Protein AF-0000000080381437 (afdb_homodimer)

Radius of gyration: 30.85 Å; Cα contacts (8 Å, |Δi|>4): 1634; chains: 2; bounding box: 47×117×84 Å

InterPro domains:
  IPR000808 Iron-sulfur cluster carrier protein-like, conserved site [PS01215] (206-222)
  IPR002744 MIP18 family-like [PF01883] (6-77)
  IPR019591 Mrp/NBP35 ATP-binding protein [MF_02040] (93-343)
  IPR019591 Mrp/NBP35 ATP-binding protein [cd02037] (100-314)
  IPR027417 P-loop containing nucleoside triphosphate hydrolase [G3DSA:3.40.50.300] (95-353)
  IPR027417 P-loop containing nucleoside triphosphate hydrolase [SSF52540] (100-348)
  IPR033756 Flagellum site-determining protein YlxH/ Fe-S cluster assembling factor NBP35 [PF10609] (97-342)
  IPR034904 Fe-S cluster assembly domain superfamily [G3DSA:3.30.300.130] (3-94)
  IPR034904 Fe-S cluster assembly domain superfamily [SSF117916] (5-85)
  IPR044304 Iron-sulfur protein NUBPL-like [PTHR42961] (5-347)

Secondary structure (DSSP, 8-state):
-----HHHHHHHHTT--BTTTTB-TTTTT-EEEEEEETTEEEEEEEESS--HHHHHHHHHHHHHHHHTSTT-SEEEEEEEE-PPPPGGGGG-GGGTTEEEEEEEEESSTTSSHHHHHHHHHHHHHHTT--EEEEE--TTS--HHHHTTPPTT---EEETTTEEEPEEETTEEEEEGGGTS-TTS-----HHHHHHHHHHHHHSB---SEEEEEEEPPSSSSHHHHHHHHHS-EEEEEEEE-SSHHHHHHHHHHHHHHHHTT--EEEEEE-S--EE-TTT--EE-TT-SSHHHHHHHHTT--EEEE----HHHHHHHHTT--HHHH-TTSHHHHHHHHHHHHHHHHHHHHHHHS-----------/-----HHHHHHHHTT--BTTTTB-TTTTT-EEEEEEETTEEEEEEEESS--HHHHHHHHHHHHHHHHTSTT-SEEEEEEEE-PPPPGGGGG-GGGTTEEEEEEEEESSTTSSHHHHHHHHHHHHHHTT--EEEEE--TTS--HHHHTTPPTT---EEETTTEEEPEEETTEEEEEGGGTS-TTS-----HHHHHHHHHHHHHSB---SEEEEEEEPPSSSSHHHHHHHHHS-EEEEEEEE-SSHHHHHHHHHHHHHHHHTT--EEEEEE-S--EE-TTT--EE-TT-SSHHHHHHHHTT--EEEE----HHHHHHHHTT--HHHH-TTSHHHHHHHHHHHHHHHHHHHHHHHS-----------

Organism: NCBI:txid216142

pLDDT: mean 89.17, std 13.76, range [25.09, 98.88]

Foldseek 3Di:
DPFDDPVLLVVLQQVDADPQLRGGQVVLVFWDDWDDDFQEIETEGEDQFQAQVNQVVVQVVSQVSSCPDPRHPGYGYHYYYHHAADPVQVPAQQRVLERAEEEQAFLDPPLCSLLLLQLLQLLRVVSPFAEEEEELAQQDGQQCLLQPHDQQAAFDDDPNFAGEFDDGNRYGYYYNSNVDDPPDPPPDDDVNSLVVSVSNRRRYPRDNGSYYYYRHHHRLDDNNLSCLQVPPHLAYEYEFELAPVRLVSSLVVCVSNVVNPHHHLAYEYEQQWDADPPPRDIDRPRHHCNRVVSCVVSVHDHQAYYHDDPQQVCSSSNNHGCCRPPVPDPRVVRSNSSNSNSSSSSSSVSVVDDPPPPPPPPPD/DPFDDPVLLVVLQQVDADPQLRGGQVVLVFWDDWDDDFQEIETEGEAQFQAQVNQVVVQVVSQVSSCPDPRHPGYGYHYYYHHAADPVQVPAQQRNLERAEEEQAFLDPPLCSLLLLQLLQLLRVVSPFAEEEEELAQQDGQQCLLQPHDQQAAFDDDPNFAGEFDDGSRYGYYYNSRVDDPPDPPPDDDVNSLVVSVSNRRRYPRHNGSYYYYRHHHRLDDNNLSCLQVPPHLAYEYEFELAPVRLVSSLVVCVSNVVNPHHHLAYEYEQQWDADPPPRDIDRPRHHCNRVVSCVVSVHDHQAYYHDDPQQVCSSSNNHGCCRPPVPDPRVVRSNSSNSNSSSSSSSVSVVDDPPPPPPPPPD

Structure (mmCIF, N/CA/C/O backbone):
data_AF-0000000080381437-model_v1
#
loop_
_entity.id
_entity.type
_entity.pdbx_description
1 polymer 'Iron-sulfur cluster carrier protein'
#
loop_
_atom_site.group_PDB
_atom_site.id
_atom_site.type_symbol
_atom_site.label_atom_id
_atom_site.label_alt_id
_atom_site.label_comp_id
_atom_site.label_asym_id
_atom_site.label_entity_id
_atom_site.label_seq_id
_atom_site.pdbx_PDB_ins_code
_atom_site.Cartn_x
_atom_site.Cartn_y
_atom_site.Cartn_z
_atom_site.occupancy
_atom_site.B_iso_or_equiv
_atom_site.auth_seq_id
_atom_site.auth_comp_id
_atom_site.auth_asym_id
_atom_site.auth_atom_id
_atom_site.pdbx_PDB_model_num
ATOM 1 N N . MET A 1 1 ? -13.844 66.375 10.531 1 44.31 1 MET A N 1
ATOM 2 C CA . MET A 1 1 ? -12.906 65.312 10.289 1 44.31 1 MET A CA 1
ATOM 3 C C . MET A 1 1 ? -13.453 63.969 10.844 1 44.31 1 MET A C 1
ATOM 5 O O . MET A 1 1 ? -13.781 63.875 12.023 1 44.31 1 MET A O 1
ATOM 9 N N . SER A 1 2 ? -14.117 63.219 10.055 1 56.56 2 SER A N 1
ATOM 10 C CA . SER A 1 2 ? -14.875 62.062 10.547 1 56.56 2 SER A CA 1
ATOM 11 C C . SER A 1 2 ? -14.016 61.188 11.453 1 56.56 2 SER A C 1
ATOM 13 O O . SER A 1 2 ? -12.883 60.844 11.117 1 56.56 2 SER A O 1
ATOM 15 N N . THR A 1 3 ? -14.188 61.25 12.789 1 75.69 3 THR A N 1
ATOM 16 C CA . THR A 1 3 ? -13.422 60.562 13.836 1 75.69 3 THR A CA 1
ATOM 17 C C . THR A 1 3 ? -13.453 59.062 13.633 1 75.69 3 THR A C 1
ATOM 19 O O . THR A 1 3 ? -14.531 58.469 13.453 1 75.69 3 THR A O 1
ATOM 22 N N . VAL A 1 4 ? -12.273 58.531 13.203 1 88.44 4 VAL A N 1
ATOM 23 C CA . VAL A 1 4 ? -12.141 57.062 13.094 1 88.44 4 VAL A CA 1
ATOM 24 C C . VAL A 1 4 ? -12.492 56.406 14.422 1 88.44 4 VAL A C 1
ATOM 26 O O . VAL A 1 4 ? -12.094 56.906 15.484 1 88.44 4 VAL A O 1
ATOM 29 N N . ASN A 1 5 ? -13.438 55.469 14.438 1 92.88 5 ASN A N 1
ATOM 30 C CA . ASN A 1 5 ? -13.758 54.719 15.648 1 92.88 5 ASN A CA 1
ATOM 31 C C . ASN A 1 5 ? -13.609 53.219 15.422 1 92.88 5 ASN A C 1
ATOM 33 O O . ASN A 1 5 ? -13.305 52.781 14.32 1 92.88 5 ASN A O 1
ATOM 37 N N . ARG A 1 6 ? -13.734 52.5 16.484 1 95.19 6 ARG A N 1
ATOM 38 C CA . ARG A 1 6 ? -13.539 51.031 16.469 1 95.19 6 ARG A CA 1
ATOM 39 C C . ARG A 1 6 ? -14.5 50.375 15.484 1 95.19 6 ARG A C 1
ATOM 41 O O . ARG A 1 6 ? -14.125 49.438 14.766 1 95.19 6 ARG A O 1
ATOM 48 N N . ALA A 1 7 ? -15.719 50.812 15.406 1 95.81 7 ALA A N 1
ATOM 49 C CA . ALA A 1 7 ? -16.75 50.219 14.539 1 95.81 7 ALA A CA 1
ATOM 50 C C . ALA A 1 7 ? -16.344 50.344 13.07 1 95.81 7 ALA A C 1
ATOM 52 O O . ALA A 1 7 ? -16.594 49.406 12.281 1 95.81 7 ALA A O 1
ATOM 53 N N . ALA A 1 8 ? -15.812 51.438 12.711 1 95.62 8 ALA A N 1
ATOM 54 C CA . ALA A 1 8 ? -15.375 51.656 11.336 1 95.62 8 ALA A CA 1
ATOM 55 C C . ALA A 1 8 ? -14.242 50.688 10.961 1 95.62 8 ALA A C 1
ATOM 57 O O . ALA A 1 8 ? -14.219 50.156 9.852 1 95.62 8 ALA A O 1
ATOM 58 N N . VAL A 1 9 ? -13.297 50.531 11.898 1 97.44 9 VAL A N 1
ATOM 59 C CA . VAL A 1 9 ? -12.172 49.625 11.672 1 97.44 9 VAL A CA 1
ATOM 60 C C . VAL A 1 9 ? -12.68 48.188 11.531 1 97.44 9 VAL A C 1
ATOM 62 O O . VAL A 1 9 ? -12.297 47.469 10.602 1 97.44 9 VAL A O 1
ATOM 65 N N . GLU A 1 10 ? -13.562 47.75 12.359 1 97.81 10 GLU A N 1
ATOM 66 C CA . GLU A 1 10 ? -14.133 46.406 12.312 1 97.81 10 GLU A CA 1
ATOM 67 C C . GLU A 1 10 ? -14.906 46.188 11.016 1 97.81 10 GLU A C 1
ATOM 69 O O . GLU A 1 10 ? -14.875 45.094 10.445 1 97.81 10 GLU A O 1
ATOM 74 N N . ALA A 1 11 ? -15.633 47.188 10.617 1 97.06 11 ALA A N 1
ATOM 75 C CA . ALA A 1 11 ? -16.406 47.062 9.375 1 97.06 11 ALA A CA 1
ATOM 76 C C . ALA A 1 11 ? -15.492 46.781 8.188 1 97.06 11 ALA A C 1
ATOM 78 O O . ALA A 1 11 ? -15.844 46 7.301 1 97.06 11 ALA A O 1
ATOM 79 N N . VAL A 1 12 ? -14.367 47.438 8.172 1 97.56 12 VAL A N 1
ATOM 80 C CA . VAL A 1 12 ? -13.414 47.219 7.086 1 97.56 12 VAL A CA 1
ATOM 81 C C . VAL A 1 12 ? -12.812 45.812 7.191 1 97.56 12 VAL A C 1
ATOM 83 O O . VAL A 1 12 ? -12.68 45.125 6.188 1 97.56 12 VAL A O 1
ATOM 86 N N . LEU A 1 13 ? -12.422 45.406 8.422 1 97.94 13 LEU A N 1
ATOM 87 C CA . LEU A 1 13 ? -11.844 44.094 8.625 1 97.94 13 LEU A CA 1
ATOM 88 C C . LEU A 1 13 ? -12.828 43 8.203 1 97.94 13 LEU A C 1
ATOM 90 O O . LEU A 1 13 ? -12.414 41.938 7.715 1 97.94 13 LEU A O 1
ATOM 94 N N . ARG A 1 14 ? -14.102 43.219 8.297 1 97.94 14 ARG A N 1
ATOM 95 C CA . ARG A 1 14 ? -15.141 42.25 7.969 1 97.94 14 ARG A CA 1
ATOM 96 C C . ARG A 1 14 ? -15.227 42.031 6.461 1 97.94 14 ARG A C 1
ATOM 98 O O . ARG A 1 14 ? -15.82 41.062 6.004 1 97.94 14 ARG A O 1
ATOM 105 N N . GLN A 1 15 ? -14.641 42.875 5.734 1 97.5 15 GLN A N 1
ATOM 106 C CA . GLN A 1 15 ? -14.711 42.781 4.281 1 97.5 15 GLN A CA 1
ATOM 107 C C . GLN A 1 15 ? -13.648 41.812 3.744 1 97.5 15 GLN A C 1
ATOM 109 O O . GLN A 1 15 ? -13.688 41.438 2.57 1 97.5 15 GLN A O 1
ATOM 114 N N . TYR A 1 16 ? -12.75 41.438 4.57 1 97.88 16 TYR A N 1
ATOM 115 C CA . TYR A 1 16 ? -11.672 40.531 4.152 1 97.88 16 TYR A CA 1
ATOM 116 C C . TYR A 1 16 ? -11.836 39.156 4.781 1 97.88 16 TYR A C 1
ATOM 118 O O . TYR A 1 16 ? -12.055 39.031 5.988 1 97.88 16 TYR A O 1
ATOM 126 N N . THR A 1 17 ? -11.688 38.125 3.932 1 97.56 17 THR A N 1
ATOM 127 C CA . THR A 1 17 ? -11.875 36.75 4.391 1 97.56 17 THR A CA 1
ATOM 128 C C . THR A 1 17 ? -10.539 36.031 4.477 1 97.56 17 THR A C 1
ATOM 130 O O . THR A 1 17 ? -9.773 36 3.514 1 97.56 17 THR A O 1
ATOM 133 N N . ASP A 1 18 ? -10.25 35.562 5.68 1 96.75 18 ASP A N 1
ATOM 134 C CA . ASP A 1 18 ? -9.141 34.625 5.805 1 96.75 18 ASP A CA 1
ATOM 135 C C . ASP A 1 18 ? -9.383 33.375 4.973 1 96.75 18 ASP A C 1
ATOM 137 O O . ASP A 1 18 ? -10.359 32.656 5.191 1 96.75 18 ASP A O 1
ATOM 141 N N . PRO A 1 19 ? -8.539 33.062 4.043 1 95.44 19 PRO A N 1
ATOM 142 C CA . PRO A 1 19 ? -8.805 31.938 3.121 1 95.44 19 PRO A CA 1
ATOM 143 C C . PRO A 1 19 ? -8.773 30.578 3.809 1 95.44 19 PRO A C 1
ATOM 145 O O . PRO A 1 19 ? -9.281 29.594 3.262 1 95.44 19 PRO A O 1
ATOM 148 N N . TYR A 1 20 ? -8.266 30.469 4.957 1 96.31 20 TYR A N 1
ATOM 149 C CA . TYR A 1 20 ? -8.148 29.188 5.645 1 96.31 20 TYR A CA 1
ATOM 150 C C . TYR A 1 20 ? -9.25 29.016 6.684 1 96.31 20 TYR A C 1
ATOM 152 O O . TYR A 1 20 ? -9.805 27.938 6.84 1 96.31 20 TYR A O 1
ATOM 160 N N . LEU A 1 21 ? -9.664 30.062 7.324 1 95.19 21 LEU A N 1
ATOM 161 C CA . LEU A 1 21 ? -10.773 30.031 8.273 1 95.19 21 LEU A CA 1
ATOM 162 C C . LEU A 1 21 ? -12.109 30.234 7.566 1 95.19 21 LEU A C 1
ATOM 164 O O . LEU A 1 21 ? -13.164 29.969 8.133 1 95.19 21 LEU A O 1
ATOM 168 N N . ASN A 1 22 ? -12.086 30.734 6.395 1 94 22 ASN A N 1
ATOM 169 C CA . ASN A 1 22 ? -13.273 31.094 5.625 1 94 22 ASN A CA 1
ATOM 170 C C . ASN A 1 22 ? -14.172 32.062 6.402 1 94 22 ASN A C 1
ATOM 172 O O . ASN A 1 22 ? -15.398 31.922 6.367 1 94 22 ASN A O 1
ATOM 176 N N . GLN A 1 23 ? -13.547 32.938 7.156 1 95.69 23 GLN A N 1
ATOM 177 C CA . GLN A 1 23 ? -14.211 33.969 7.953 1 95.69 23 GLN A CA 1
ATOM 178 C C . GLN A 1 23 ? -13.367 35.25 8.023 1 95.69 23 GLN A C 1
ATOM 180 O O . GLN A 1 23 ? -12.156 35.188 7.828 1 95.69 23 GLN A O 1
ATOM 185 N N . ASP A 1 24 ? -14.086 36.344 8.266 1 96.75 24 ASP A N 1
ATOM 186 C CA . ASP A 1 24 ? -13.344 37.562 8.508 1 96.75 24 ASP A CA 1
ATOM 187 C C . ASP A 1 24 ? -12.734 37.562 9.914 1 96.75 24 ASP A C 1
ATOM 189 O O . ASP A 1 24 ? -13.188 36.844 10.789 1 96.75 24 ASP A O 1
ATOM 193 N N . PRO A 1 25 ? -11.688 38.344 10.117 1 97.06 25 PRO A N 1
ATOM 194 C CA . PRO A 1 25 ? -10.961 38.344 11.391 1 97.06 25 PRO A CA 1
ATOM 195 C C . PRO A 1 25 ? -11.859 38.656 12.578 1 97.06 25 PRO A C 1
ATOM 197 O O . PRO A 1 25 ? -11.617 38.188 13.695 1 97.06 25 PRO A O 1
ATOM 200 N N . VAL A 1 26 ? -12.898 39.5 12.391 1 97.31 26 VAL A N 1
ATOM 201 C CA . VAL A 1 26 ? -13.781 39.906 13.477 1 97.31 26 VAL A CA 1
ATOM 202 C C . VAL A 1 26 ? -14.711 38.75 13.844 1 97.31 26 VAL A C 1
ATOM 204 O O . VAL A 1 26 ? -14.805 38.375 15.016 1 97.31 26 VAL A O 1
ATOM 207 N N . SER A 1 27 ? -15.352 38.219 12.852 1 95.94 27 SER A N 1
ATOM 208 C CA . SER A 1 27 ? -16.281 37.094 13.062 1 95.94 27 SER A CA 1
ATOM 209 C C . SER A 1 27 ? -15.555 35.875 13.609 1 95.94 27 SER A C 1
ATOM 211 O O . SER A 1 27 ? -16.125 35.094 14.375 1 95.94 27 SER A O 1
ATOM 213 N N . ALA A 1 28 ? -14.258 35.656 13.25 1 95 28 ALA A N 1
ATOM 214 C CA . ALA A 1 28 ? -13.469 34.5 13.656 1 95 28 ALA A CA 1
ATOM 215 C C . ALA A 1 28 ? -12.914 34.688 15.07 1 95 28 ALA A C 1
ATOM 217 O O . ALA A 1 28 ? -12.32 33.781 15.633 1 95 28 ALA A O 1
ATOM 218 N N . GLY A 1 29 ? -13.039 35.875 15.57 1 94.25 29 GLY A N 1
ATOM 219 C CA . GLY A 1 29 ? -12.562 36.156 16.922 1 94.25 29 GLY A CA 1
ATOM 220 C C . GLY A 1 29 ? -11.062 36.375 16.984 1 94.25 29 GLY A C 1
ATOM 221 O O . GLY A 1 29 ? -10.445 36.125 18.031 1 94.25 29 GLY A O 1
ATOM 222 N N . CYS A 1 30 ? -10.484 36.844 15.953 1 96.56 30 CYS A N 1
ATOM 223 C CA . CYS A 1 30 ? -9.031 37 15.891 1 96.56 30 CYS A CA 1
ATOM 224 C C . CYS A 1 30 ? -8.586 38.344 16.438 1 96.56 30 CYS A C 1
ATOM 226 O O . CYS A 1 30 ? -7.402 38.531 16.75 1 96.56 30 CYS A O 1
ATOM 228 N N . VAL A 1 31 ? -9.469 39.344 16.609 1 97.88 31 VAL A N 1
ATOM 229 C CA . VAL A 1 31 ? -9.094 40.688 17.016 1 97.88 31 VAL A CA 1
ATOM 230 C C . VAL A 1 31 ? -8.781 40.719 18.5 1 97.88 31 VAL A C 1
ATOM 232 O O . VAL A 1 31 ? -9.648 40.438 19.328 1 97.88 31 VAL A O 1
ATOM 235 N N . GLN A 1 32 ? -7.609 41.031 18.766 1 97.75 32 GLN A N 1
ATOM 236 C CA . GLN A 1 32 ? -7.184 41.125 20.156 1 97.75 32 GLN A CA 1
ATOM 237 C C . GLN A 1 32 ? -7.32 42.562 20.672 1 97.75 32 GLN A C 1
ATOM 239 O O . GLN A 1 32 ? -7.652 42.75 21.844 1 97.75 32 GLN A O 1
ATOM 244 N N . ALA A 1 33 ? -6.926 43.5 19.828 1 97.62 33 ALA A N 1
ATOM 245 C CA . ALA A 1 33 ? -6.961 44.906 20.234 1 97.62 33 ALA A CA 1
ATOM 246 C C . ALA A 1 33 ? -7.059 45.844 19.016 1 97.62 33 ALA A C 1
ATOM 248 O O . ALA A 1 33 ? -6.527 45.531 17.953 1 97.62 33 ALA A O 1
ATOM 249 N N . ILE A 1 34 ? -7.793 46.875 19.188 1 97.69 34 ILE A N 1
ATOM 250 C CA . ILE A 1 34 ? -7.836 48 18.25 1 97.69 34 ILE A CA 1
ATOM 251 C C . ILE A 1 34 ? -7.609 49.312 19 1 97.69 34 ILE A C 1
ATOM 253 O O . ILE A 1 34 ? -8.438 49.719 19.812 1 97.69 34 ILE A O 1
ATOM 257 N N . ASP A 1 35 ? -6.398 49.906 18.766 1 97.44 35 ASP A N 1
ATOM 258 C CA . ASP A 1 35 ? -6.043 51.188 19.391 1 97.44 35 ASP A CA 1
ATOM 259 C C . ASP A 1 35 ? -6.094 52.344 18.391 1 97.44 35 ASP A C 1
ATOM 261 O O . ASP A 1 35 ? -5.496 52.25 17.312 1 97.44 35 ASP A O 1
ATOM 265 N N . ILE A 1 36 ? -6.82 53.406 18.734 1 95.75 36 ILE A N 1
ATOM 266 C CA . ILE A 1 36 ? -6.984 54.562 17.844 1 95.75 36 ILE A CA 1
ATOM 267 C C . ILE A 1 36 ? -6.52 55.812 18.562 1 95.75 36 ILE A C 1
ATOM 269 O O . ILE A 1 36 ? -7.012 56.156 19.656 1 95.75 36 ILE A O 1
ATOM 273 N N . ASP A 1 37 ? -5.562 56.438 18.109 1 94.81 37 ASP A N 1
ATOM 274 C CA . ASP A 1 37 ? -5.062 57.719 18.594 1 94.81 37 ASP A CA 1
ATOM 275 C C . ASP A 1 37 ? -5.039 58.75 17.469 1 94.81 37 ASP A C 1
ATOM 277 O O . ASP A 1 37 ? -4.031 58.906 16.766 1 94.81 37 ASP A O 1
ATOM 281 N N . GLY A 1 38 ? -6.133 59.594 17.438 1 90.56 38 GLY A N 1
ATOM 282 C CA . GLY A 1 38 ? -6.266 60.5 16.312 1 90.56 38 GLY A CA 1
ATOM 283 C C . GLY A 1 38 ? -6.316 59.781 14.969 1 90.56 38 GLY A C 1
ATOM 284 O O . GLY A 1 38 ? -7.18 58.938 14.742 1 90.56 38 GLY A O 1
ATOM 285 N N . GLY A 1 39 ? -5.379 60 14.164 1 93.19 39 GLY A N 1
ATOM 286 C CA . GLY A 1 39 ? -5.309 59.406 12.844 1 93.19 39 GLY A CA 1
ATOM 287 C C . GLY A 1 39 ? -4.445 58.156 12.805 1 93.19 39 GLY A C 1
ATOM 288 O O . GLY A 1 39 ? -4.285 57.531 11.75 1 93.19 39 GLY A O 1
ATOM 289 N N . GLN A 1 40 ? -3.957 57.75 13.977 1 96.31 40 GLN A N 1
ATOM 290 C CA . GLN A 1 40 ? -3.125 56.531 14.062 1 96.31 40 GLN A CA 1
ATOM 291 C C . GLN A 1 40 ? -3.922 55.344 14.594 1 96.31 40 GLN A C 1
ATOM 293 O O . GLN A 1 40 ? -4.531 55.438 15.664 1 96.31 40 GLN A O 1
ATOM 298 N N . VAL A 1 41 ? -3.996 54.25 13.766 1 97.69 41 VAL A N 1
ATOM 299 C CA . VAL A 1 41 ? -4.75 53.062 14.141 1 97.69 41 VAL A CA 1
ATOM 300 C C . VAL A 1 41 ? -3.801 51.875 14.281 1 97.69 41 VAL A C 1
ATOM 302 O O . VAL A 1 41 ? -2.986 51.625 13.391 1 97.69 41 VAL A O 1
ATOM 305 N N . GLU A 1 42 ? -3.822 51.188 15.414 1 98.31 42 GLU A N 1
ATOM 306 C CA . GLU A 1 42 ? -3.084 49.938 15.625 1 98.31 42 GLU A CA 1
ATOM 307 C C . GLU A 1 42 ? -4.031 48.781 15.883 1 98.31 42 GLU A C 1
ATOM 309 O O . GLU A 1 42 ? -4.875 48.844 16.781 1 98.31 42 GLU A O 1
ATOM 314 N N . VAL A 1 43 ? -3.936 47.719 15.039 1 98.44 43 VAL A N 1
ATOM 315 C CA . VAL A 1 43 ? -4.762 46.531 15.188 1 98.44 43 VAL A CA 1
ATOM 316 C C . VAL A 1 43 ? -3.881 45.344 15.508 1 98.44 43 VAL A C 1
ATOM 318 O O . VAL A 1 43 ? -2.869 45.094 14.844 1 98.44 43 VAL A O 1
ATOM 321 N N . ARG A 1 44 ? -4.219 44.625 16.562 1 98.5 44 ARG A N 1
ATOM 322 C CA . ARG A 1 44 ? -3.555 43.344 16.906 1 98.5 44 ARG A CA 1
ATOM 323 C C . ARG A 1 44 ? -4.492 42.156 16.719 1 98.5 44 ARG A C 1
ATOM 325 O O . ARG A 1 44 ? -5.578 42.125 17.297 1 98.5 44 ARG A O 1
ATOM 332 N N . LEU A 1 45 ? -4.039 41.25 15.82 1 98.25 45 LEU A N 1
ATOM 333 C CA . LEU A 1 45 ? -4.801 40.031 15.547 1 98.25 45 LEU A CA 1
ATOM 334 C C . LEU A 1 45 ? -4.031 38.781 16 1 98.25 45 LEU A C 1
ATOM 336 O O . LEU A 1 45 ? -2.807 38.812 16.125 1 98.25 45 LEU A O 1
ATOM 340 N N . GLN A 1 46 ? -4.785 37.75 16.344 1 97.81 46 GLN A N 1
ATOM 341 C CA . GLN A 1 46 ? -4.207 36.438 16.672 1 97.81 46 GLN A CA 1
ATOM 342 C C . GLN A 1 46 ? -4.887 35.312 15.906 1 97.81 46 GLN A C 1
ATOM 344 O O . GLN A 1 46 ? -6.113 35.188 15.93 1 97.81 46 GLN A O 1
ATOM 349 N N . LEU A 1 47 ? -4.07 34.594 15.188 1 97.19 47 LEU A N 1
ATOM 350 C CA . LEU A 1 47 ? -4.566 33.406 14.523 1 97.19 47 LEU A CA 1
ATOM 351 C C . LEU A 1 47 ? -4.363 32.188 15.406 1 97.19 47 LEU A C 1
ATOM 353 O O . LEU A 1 47 ? -3.316 32.031 16.047 1 97.19 47 LEU A O 1
ATOM 357 N N . GLY A 1 48 ? -5.301 31.281 15.438 1 96.38 48 GLY A N 1
ATOM 358 C CA . GLY A 1 48 ? -5.27 30.109 16.297 1 96.38 48 GLY A CA 1
ATOM 359 C C . GLY A 1 48 ? -4.586 28.906 15.664 1 96.38 48 GLY A C 1
ATOM 360 O O . GLY A 1 48 ? -4.625 27.812 16.203 1 96.38 48 GLY A O 1
ATOM 361 N N . TYR A 1 49 ? -4.027 29.047 14.492 1 97.25 49 TYR A N 1
ATOM 362 C CA . TYR A 1 49 ? -3.361 27.969 13.773 1 97.25 49 TYR A CA 1
ATOM 363 C C . TYR A 1 49 ? -2 28.422 13.25 1 97.25 49 TYR A C 1
ATOM 365 O O . TYR A 1 49 ? -1.682 29.625 13.289 1 97.25 49 TYR A O 1
ATOM 373 N N . ALA A 1 50 ? -1.175 27.469 12.844 1 97.56 50 ALA A N 1
ATOM 374 C CA . ALA A 1 50 ? 0.167 27.781 12.352 1 97.56 50 ALA A CA 1
ATOM 375 C C . ALA A 1 50 ? 0.114 28.406 10.969 1 97.56 50 ALA A C 1
ATOM 377 O O . ALA A 1 50 ? -0.33 27.781 10.008 1 97.56 50 ALA A O 1
ATOM 378 N N . ALA A 1 51 ? 0.566 29.672 10.883 1 97.94 51 ALA A N 1
ATOM 379 C CA . ALA A 1 51 ? 0.494 30.438 9.633 1 97.94 51 ALA A CA 1
ATOM 380 C C . ALA A 1 51 ? 1.65 31.422 9.523 1 97.94 51 ALA A C 1
ATOM 382 O O . ALA A 1 51 ? 1.462 32.562 9.086 1 97.94 51 ALA A O 1
ATOM 383 N N . GLY A 1 52 ? 2.795 30.984 9.883 1 97.31 52 GLY A N 1
ATOM 384 C CA . GLY A 1 52 ? 3.965 31.859 9.93 1 97.31 52 GLY A CA 1
ATOM 385 C C . GLY A 1 52 ? 4.301 32.469 8.586 1 97.31 52 GLY A C 1
ATOM 386 O O . GLY A 1 52 ? 4.723 33.625 8.516 1 97.31 52 GLY A O 1
ATOM 387 N N . LEU A 1 53 ? 4.121 31.781 7.5 1 96.44 53 LEU A N 1
ATOM 388 C CA . LEU A 1 53 ? 4.48 32.25 6.168 1 96.44 53 LEU A CA 1
ATOM 389 C C . LEU A 1 53 ? 3.348 33.062 5.559 1 96.44 53 LEU A C 1
ATOM 391 O O . LEU A 1 53 ? 3.553 33.781 4.57 1 96.44 53 LEU A O 1
ATOM 395 N N . PHE A 1 54 ? 2.221 33.031 6.18 1 96.69 54 PHE A N 1
ATOM 396 C CA . PHE A 1 54 ? 1.017 33.656 5.672 1 96.69 54 PHE A CA 1
ATOM 397 C C . PHE A 1 54 ? 0.744 34.969 6.426 1 96.69 54 PHE A C 1
ATOM 399 O O . PHE A 1 54 ? 0.269 35.938 5.84 1 96.69 54 PHE A O 1
ATOM 406 N N . LYS A 1 55 ? 1.137 35.094 7.641 1 97.44 55 LYS A N 1
ATOM 407 C CA . LYS A 1 55 ? 0.639 36.125 8.555 1 97.44 55 LYS A CA 1
ATOM 408 C C . LYS A 1 55 ? 1.106 37.5 8.133 1 97.44 55 LYS A C 1
ATOM 410 O O . LYS A 1 55 ? 0.349 38.469 8.227 1 97.44 55 LYS A O 1
ATOM 415 N N . ASN A 1 56 ? 2.322 37.594 7.676 1 97 56 ASN A N 1
ATOM 416 C CA . ASN A 1 56 ? 2.832 38.938 7.332 1 97 56 ASN A CA 1
ATOM 417 C C . ASN A 1 56 ? 2.145 39.5 6.09 1 97 56 ASN A C 1
ATOM 419 O O . ASN A 1 56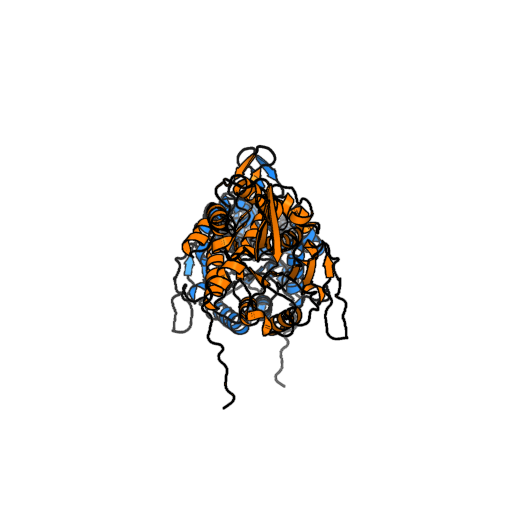 ? 1.82 40.688 6.039 1 97 56 ASN A O 1
ATOM 423 N N . GLY A 1 57 ? 1.971 38.594 5.09 1 96.94 57 GLY A N 1
ATOM 424 C CA . GLY A 1 57 ? 1.211 39 3.924 1 96.94 57 GLY A CA 1
ATOM 425 C C . GLY A 1 57 ? -0.217 39.406 4.254 1 96.94 57 GLY A C 1
ATOM 426 O O . GLY A 1 57 ? -0.722 40.406 3.744 1 96.94 57 GLY A O 1
ATOM 427 N N . TRP A 1 58 ? -0.809 38.656 5.078 1 97.69 58 TRP A N 1
ATOM 428 C CA . TRP A 1 58 ? -2.172 38.906 5.527 1 97.69 58 TRP A CA 1
ATOM 429 C C . TRP A 1 58 ? -2.25 40.219 6.297 1 97.69 58 TRP A C 1
ATOM 431 O O . TRP A 1 58 ? -3.16 41.031 6.082 1 97.69 58 TRP A O 1
ATOM 441 N N . ALA A 1 59 ? -1.284 40.5 7.168 1 98.25 59 ALA A N 1
ATOM 442 C CA . ALA A 1 59 ? -1.209 41.75 7.93 1 98.25 59 ALA A CA 1
ATOM 443 C C . ALA A 1 59 ? -1.09 42.938 7.004 1 98.25 59 ALA A C 1
ATOM 445 O O . ALA A 1 59 ? -1.712 43.969 7.242 1 98.25 59 ALA A O 1
ATOM 446 N N . GLN A 1 60 ? -0.326 42.812 5.977 1 98 60 GLN A N 1
ATOM 447 C CA . GLN A 1 60 ? -0.121 43.906 5.035 1 98 60 GLN A CA 1
ATOM 448 C C . GLN A 1 60 ? -1.408 44.25 4.285 1 98 60 GLN A C 1
ATOM 450 O O . GLN A 1 60 ? -1.728 45.406 4.074 1 98 60 GLN A O 1
ATOM 455 N N . VAL A 1 61 ? -2.1 43.25 3.883 1 97.81 61 VAL A N 1
ATOM 456 C CA . VAL A 1 61 ? -3.365 43.438 3.18 1 97.81 61 VAL A CA 1
ATOM 457 C C . VAL A 1 61 ? -4.352 44.188 4.078 1 97.81 61 VAL A C 1
ATOM 459 O O . VAL A 1 61 ? -4.977 45.156 3.656 1 97.81 61 VAL A O 1
ATOM 462 N N . LEU A 1 62 ? -4.441 43.75 5.309 1 98.19 62 LEU A N 1
ATOM 463 C CA . LEU A 1 62 ? -5.387 44.344 6.246 1 98.19 62 LEU A CA 1
ATOM 464 C C . LEU A 1 62 ? -4.957 45.781 6.625 1 98.19 62 LEU A C 1
ATOM 466 O O . LEU A 1 62 ? -5.801 46.656 6.82 1 98.19 62 LEU A O 1
ATOM 470 N N . GLN A 1 63 ? -3.641 45.938 6.773 1 98.31 63 GLN A N 1
ATOM 471 C CA . GLN A 1 63 ? -3.113 47.25 7.078 1 98.31 63 GLN A CA 1
ATOM 472 C C . GLN A 1 63 ? -3.498 48.281 5.996 1 98.31 63 GLN A C 1
ATOM 474 O O . GLN A 1 63 ? -3.932 49.375 6.305 1 98.31 63 GLN A O 1
ATOM 479 N N . THR A 1 64 ? -3.324 47.906 4.742 1 97.94 64 THR A N 1
ATOM 480 C CA . THR A 1 64 ? -3.684 48.75 3.623 1 97.94 64 THR A CA 1
ATOM 481 C C . THR A 1 64 ? -5.172 49.094 3.648 1 97.94 64 THR A C 1
ATOM 483 O O . THR A 1 64 ? -5.57 50.219 3.396 1 97.94 64 THR A O 1
ATOM 486 N N . ALA A 1 65 ? -5.98 48.094 3.957 1 97.69 65 ALA A N 1
ATOM 487 C CA . ALA A 1 65 ? -7.426 48.281 4.039 1 97.69 65 ALA A CA 1
ATOM 488 C C . ALA A 1 65 ? -7.785 49.312 5.125 1 97.69 65 ALA A C 1
ATOM 490 O O . ALA A 1 65 ? -8.617 50.188 4.906 1 97.69 65 ALA A O 1
ATOM 491 N N . VAL A 1 66 ? -7.141 49.25 6.254 1 97.5 66 VAL A N 1
ATOM 492 C CA . VAL A 1 66 ? -7.422 50.125 7.387 1 97.5 66 VAL A CA 1
ATOM 493 C C . VAL A 1 66 ? -6.938 51.531 7.074 1 97.5 66 VAL A C 1
ATOM 495 O O . VAL A 1 66 ? -7.574 52.5 7.461 1 97.5 66 VAL A O 1
ATOM 498 N N . GLU A 1 67 ? -5.836 51.625 6.359 1 96.88 67 GLU A N 1
ATOM 499 C CA . GLU A 1 67 ? -5.266 52.906 6.008 1 96.88 67 GLU A CA 1
ATOM 500 C C . GLU A 1 67 ? -6.172 53.656 5.043 1 96.88 67 GLU A C 1
ATOM 502 O O . GLU A 1 67 ? -6.105 54.906 4.957 1 96.88 67 GLU A O 1
ATOM 507 N N . ASN A 1 68 ? -7.004 52.938 4.363 1 95.94 68 ASN A N 1
ATOM 508 C CA . ASN A 1 68 ? -7.883 53.562 3.375 1 95.94 68 ASN A CA 1
ATOM 509 C C . ASN A 1 68 ? -9.156 54.125 4.016 1 95.94 68 ASN A C 1
ATOM 511 O O . ASN A 1 68 ? -9.969 54.75 3.346 1 95.94 68 ASN A O 1
ATOM 515 N N . ILE A 1 69 ? -9.32 53.906 5.262 1 95 69 ILE A N 1
ATOM 516 C CA . ILE A 1 69 ? -10.461 54.469 5.973 1 95 69 ILE A CA 1
ATOM 517 C C . ILE A 1 69 ? -10.297 56 6.07 1 95 69 ILE A C 1
ATOM 519 O O . ILE A 1 69 ? -9.211 56.5 6.383 1 95 69 ILE A O 1
ATOM 523 N N . ALA A 1 70 ? -11.391 56.719 5.867 1 94.06 70 ALA A N 1
ATOM 524 C CA . ALA A 1 70 ? -11.352 58.188 5.996 1 94.06 70 ALA A CA 1
ATOM 525 C C . ALA A 1 70 ? -10.945 58.594 7.41 1 94.06 70 ALA A C 1
ATOM 527 O O . ALA A 1 70 ? -11.5 58.094 8.391 1 94.06 70 ALA A O 1
ATOM 528 N N . GLY A 1 71 ? -9.977 59.469 7.527 1 93.75 71 GLY A N 1
ATOM 529 C CA . GLY A 1 71 ? -9.562 59.969 8.828 1 93.75 71 GLY A CA 1
ATOM 530 C C . GLY A 1 71 ? -8.344 59.25 9.375 1 93.75 71 GLY A C 1
ATOM 531 O O . GLY A 1 71 ? -7.773 59.656 10.383 1 93.75 71 GLY A O 1
ATOM 532 N N . VAL A 1 72 ? -7.887 58.125 8.656 1 95.94 72 VAL A N 1
ATOM 533 C CA . VAL A 1 72 ? -6.715 57.375 9.109 1 95.94 72 VAL A CA 1
ATOM 534 C C . VAL A 1 72 ? -5.465 57.906 8.406 1 95.94 72 VAL A C 1
ATOM 536 O O . VAL A 1 72 ? -5.422 58 7.18 1 95.94 72 VAL A O 1
ATOM 539 N N . ASP A 1 73 ? -4.496 58.406 9.164 1 95.25 73 ASP A N 1
ATOM 540 C CA . ASP A 1 73 ? -3.223 58.875 8.633 1 95.25 73 ASP A CA 1
ATOM 541 C C . ASP A 1 73 ? -2.234 57.719 8.461 1 95.25 73 ASP A C 1
ATOM 543 O O . ASP A 1 73 ? -1.483 57.688 7.48 1 95.25 73 ASP A O 1
ATOM 547 N N . ARG A 1 74 ? -2.209 56.875 9.469 1 96.56 74 ARG A N 1
ATOM 548 C CA . ARG A 1 74 ? -1.31 55.75 9.484 1 96.56 74 ARG A CA 1
ATOM 549 C C . ARG A 1 74 ? -1.938 54.562 10.227 1 96.56 74 ARG A C 1
ATOM 551 O O . ARG A 1 74 ? -2.643 54.75 11.219 1 96.56 74 ARG A O 1
ATOM 558 N N . ALA A 1 75 ? -1.729 53.375 9.695 1 97.75 75 ALA A N 1
ATOM 559 C CA . ALA A 1 75 ? -2.229 52.156 10.352 1 97.75 75 ALA A CA 1
ATOM 560 C C . ALA A 1 75 ? -1.129 51.094 10.484 1 97.75 75 ALA A C 1
ATOM 562 O O . ALA A 1 75 ? -0.2 51.062 9.672 1 97.75 75 ALA A O 1
ATOM 563 N N . ARG A 1 76 ? -1.186 50.344 11.578 1 98.19 76 ARG A N 1
ATOM 564 C CA . ARG A 1 76 ? -0.333 49.188 11.797 1 98.19 76 ARG A CA 1
ATOM 565 C C . ARG A 1 76 ? -1.161 47.969 12.195 1 98.19 76 ARG A C 1
ATOM 567 O O . ARG A 1 76 ? -1.979 48.031 13.117 1 98.19 76 ARG A O 1
ATOM 574 N N . VAL A 1 77 ? -1.002 46.906 11.414 1 98.38 77 VAL A N 1
ATOM 575 C CA . VAL A 1 77 ? -1.662 45.625 11.742 1 98.38 77 VAL A CA 1
ATOM 576 C C . VAL A 1 77 ? -0.614 44.562 12.055 1 98.38 77 VAL A C 1
ATOM 578 O O . VAL A 1 77 ? 0.298 44.344 11.258 1 98.38 77 VAL A O 1
ATOM 581 N N . GLN A 1 78 ? -0.679 44 13.242 1 98.25 78 GLN A N 1
ATOM 582 C CA . GLN A 1 78 ? 0.196 42.906 13.664 1 98.25 78 GLN A CA 1
ATOM 583 C C . GLN A 1 78 ? -0.595 41.625 13.891 1 98.25 78 GLN A C 1
ATOM 585 O O . GLN A 1 78 ? -1.671 41.656 14.492 1 98.25 78 GLN A O 1
ATOM 590 N N . ILE A 1 79 ? -0.082 40.562 13.312 1 98.19 79 ILE A N 1
ATOM 591 C CA . ILE A 1 79 ? -0.731 39.281 13.484 1 98.19 79 ILE A CA 1
ATOM 592 C C . ILE A 1 79 ? 0.23 38.281 14.156 1 98.19 79 ILE A C 1
ATOM 594 O O . ILE A 1 79 ? 1.355 38.094 13.695 1 98.19 79 ILE A O 1
ATOM 598 N N . ASP A 1 80 ? -0.172 37.719 15.266 1 97.38 80 ASP A N 1
ATOM 599 C CA . ASP A 1 80 ? 0.553 36.625 15.922 1 97.38 80 ASP A CA 1
ATOM 600 C C . ASP A 1 80 ? -0.173 35.312 15.742 1 97.38 80 ASP A C 1
ATOM 602 O O . ASP A 1 80 ? -1.395 35.281 15.578 1 97.38 80 ASP A O 1
ATOM 606 N N . CYS A 1 81 ? 0.601 34.25 15.641 1 97.06 81 CYS A N 1
ATOM 607 C CA . CYS A 1 81 ? 0.032 32.906 15.594 1 97.06 81 CYS A CA 1
ATOM 608 C C . CYS A 1 81 ? 0.198 32.188 16.922 1 97.06 81 CYS A C 1
ATOM 610 O O . CYS A 1 81 ? 1.32 32 17.391 1 97.06 81 CYS A O 1
ATOM 612 N N . VAL A 1 82 ? -0.928 31.906 17.547 1 96.25 82 VAL A N 1
ATOM 613 C CA . VAL A 1 82 ? -0.941 31.141 18.781 1 96.25 82 VAL A CA 1
ATOM 614 C C . VAL A 1 82 ? -1.831 29.906 18.609 1 96.25 82 VAL A C 1
ATOM 616 O O . VAL A 1 82 ? -3.051 29.984 18.766 1 96.25 82 VAL A O 1
ATOM 619 N N . VAL A 1 83 ? -1.18 28.781 18.406 1 96.06 83 VAL A N 1
ATOM 620 C CA . VAL A 1 83 ? -1.929 27.562 18.156 1 96.06 83 VAL A CA 1
ATOM 621 C C . VAL A 1 83 ? -2.783 27.203 19.359 1 96.06 83 VAL A C 1
ATOM 623 O O . VAL A 1 83 ? -2.273 27.109 20.484 1 96.06 83 VAL A O 1
ATOM 626 N N . GLN A 1 84 ? -4.012 27.031 19.125 1 91.69 84 GLN A N 1
ATOM 627 C CA . GLN A 1 84 ? -4.961 26.703 20.188 1 91.69 84 GLN A CA 1
ATOM 628 C C . GLN A 1 84 ? -4.977 25.203 20.469 1 91.69 84 GLN A C 1
ATOM 630 O O . GLN A 1 84 ? -4.883 24.391 19.547 1 91.69 84 GLN A O 1
ATOM 635 N N . ALA A 1 85 ? -5.109 24.844 21.781 1 89.88 85 ALA A N 1
ATOM 636 C CA . ALA A 1 85 ? -5.148 23.438 22.188 1 89.88 85 ALA A CA 1
ATOM 637 C C . ALA A 1 85 ? -6.543 22.844 21.984 1 89.88 85 ALA A C 1
ATOM 639 O O . ALA A 1 85 ? -7.547 23.516 22.25 1 89.88 85 ALA A O 1
ATOM 640 N N . HIS A 1 86 ? -6.488 21.641 21.5 1 83.75 86 HIS A N 1
ATOM 641 C CA . HIS A 1 86 ? -7.727 20.875 21.422 1 83.75 86 HIS A CA 1
ATOM 642 C C . HIS A 1 86 ? -8.242 20.5 22.812 1 83.75 86 HIS A C 1
ATOM 644 O O . HIS A 1 86 ? -7.453 20.156 23.688 1 83.75 86 HIS A O 1
ATOM 650 N N . LYS A 1 87 ? -9.461 20.625 23.094 1 65.69 87 LYS A N 1
ATOM 651 C CA . LYS A 1 87 ? -10.094 20.562 24.406 1 65.69 87 LYS A CA 1
ATOM 652 C C . LYS A 1 87 ? -9.906 19.188 25.047 1 65.69 87 LYS A C 1
ATOM 654 O O . LYS A 1 87 ? -9.719 19.094 26.266 1 65.69 87 LYS A O 1
ATOM 659 N N . ALA A 1 88 ? -10.031 18.156 24.234 1 59.41 88 ALA A N 1
ATOM 660 C CA . ALA A 1 88 ? -10.055 16.812 24.812 1 59.41 88 ALA A CA 1
ATOM 661 C C . ALA A 1 88 ? -8.672 16.406 25.328 1 59.41 88 ALA A C 1
ATOM 663 O O . ALA A 1 88 ? -8.523 15.367 25.969 1 59.41 88 ALA A O 1
ATOM 664 N N . GLN A 1 89 ? -7.605 17.172 25.266 1 57.5 89 GLN A N 1
ATOM 665 C CA . GLN A 1 89 ? -6.211 16.844 25.547 1 57.5 89 GLN A CA 1
ATOM 666 C C . GLN A 1 89 ? -5.992 16.562 27.031 1 57.5 89 GLN A C 1
ATOM 668 O O . GLN A 1 89 ? -5.148 15.742 27.391 1 57.5 89 GLN A O 1
ATOM 673 N N . ALA A 1 90 ? -6.695 17.219 27.953 1 55.41 90 ALA A N 1
ATOM 674 C CA . ALA A 1 90 ? -6.379 17.281 29.375 1 55.41 90 ALA A CA 1
ATOM 675 C C . ALA A 1 90 ? -6.484 15.898 30.016 1 55.41 90 ALA A C 1
ATOM 677 O O . ALA A 1 90 ? -6.027 15.695 31.141 1 55.41 90 ALA A O 1
ATOM 678 N N . GLN A 1 91 ? -6.801 14.883 29.156 1 60.66 91 GLN A N 1
ATOM 679 C CA . GLN A 1 91 ? -7.203 13.727 29.953 1 60.66 91 GLN A CA 1
ATOM 680 C C . GLN A 1 91 ? -6.18 12.602 29.859 1 60.66 91 GLN A C 1
ATOM 682 O O . GLN A 1 91 ? -6.293 11.586 30.547 1 60.66 91 GLN A O 1
ATOM 687 N N . ILE A 1 92 ? -5.082 12.828 29.062 1 70.44 92 ILE A N 1
ATOM 688 C CA . ILE A 1 92 ? -4.133 11.719 28.969 1 70.44 92 ILE A CA 1
ATOM 689 C C . ILE A 1 92 ? -2.746 12.195 29.391 1 70.44 92 ILE A C 1
ATOM 691 O O . ILE A 1 92 ? -2.176 13.094 28.781 1 70.44 92 ILE A O 1
ATOM 695 N N . PRO A 1 93 ? -2.26 11.797 30.609 1 67.88 93 PRO A N 1
ATOM 696 C CA . PRO A 1 93 ? -1 12.273 31.172 1 67.88 93 PRO A CA 1
ATOM 697 C C . PRO A 1 93 ? 0.115 12.391 30.141 1 67.88 93 PRO A C 1
ATOM 699 O O . PRO A 1 93 ? 0.845 13.391 30.125 1 67.88 93 PRO A O 1
ATOM 702 N N . GLY A 1 94 ? 0.375 11.633 29.281 1 73.75 94 GLY A N 1
ATOM 703 C CA . GLY A 1 94 ? 1.464 11.648 28.312 1 73.75 94 GLY A CA 1
ATOM 704 C C . GLY A 1 94 ? 1.227 12.609 27.156 1 73.75 94 GLY A C 1
ATOM 705 O O . GLY A 1 94 ? 2.16 12.961 26.438 1 73.75 94 GLY A O 1
ATOM 706 N N . LEU A 1 95 ? 0.146 13.266 27.156 1 84.19 95 LEU A N 1
ATOM 707 C CA . LEU A 1 95 ? -0.184 14.172 26.062 1 84.19 95 LEU A CA 1
ATOM 708 C C . LEU A 1 95 ? -0.521 15.562 26.594 1 84.19 95 LEU A C 1
ATOM 710 O O . LEU A 1 95 ? -1.065 16.391 25.859 1 84.19 95 LEU A O 1
ATOM 714 N N . ALA A 1 96 ? -0.105 15.797 27.812 1 83.06 96 ALA A N 1
ATOM 715 C CA . ALA A 1 96 ? -0.393 17.094 28.422 1 83.06 96 ALA A CA 1
ATOM 716 C C . ALA A 1 96 ? 0.365 18.219 27.719 1 83.06 96 ALA A C 1
ATOM 718 O O . ALA A 1 96 ? -0.093 19.359 27.688 1 83.06 96 ALA A O 1
ATOM 719 N N . ASN A 1 97 ? 1.443 17.844 27.141 1 89.81 97 ASN A N 1
ATOM 720 C CA . ASN A 1 97 ? 2.287 18.844 26.5 1 89.81 97 ASN A CA 1
ATOM 721 C C . ASN A 1 97 ? 2.082 18.859 24.984 1 89.81 97 ASN A C 1
ATOM 723 O O . ASN A 1 97 ? 2.932 19.359 24.234 1 89.81 97 ASN A O 1
ATOM 727 N N . VAL A 1 98 ? 0.994 18.281 24.531 1 94.12 98 VAL A N 1
ATOM 728 C CA . VAL A 1 98 ? 0.644 18.281 23.109 1 94.12 98 VAL A CA 1
ATOM 729 C C . VAL A 1 98 ? -0.708 18.953 22.906 1 94.12 98 VAL A C 1
ATOM 731 O O . VAL A 1 98 ? -1.729 18.484 23.422 1 94.12 98 VAL A O 1
ATOM 734 N N . LYS A 1 99 ? -0.716 20.016 22.141 1 95.06 99 LYS A N 1
ATOM 735 C CA . LYS A 1 99 ? -1.943 20.797 22 1 95.06 99 LYS A CA 1
ATOM 736 C C . LYS A 1 99 ? -2.924 20.094 21.062 1 95.06 99 LYS A C 1
ATOM 738 O O . LYS A 1 99 ? -4.125 20.062 21.328 1 95.06 99 LYS A O 1
ATOM 743 N N . ASN A 1 100 ? -2.441 19.609 19.953 1 96 100 ASN A N 1
ATOM 744 C CA . ASN A 1 100 ? -3.293 18.984 18.938 1 96 100 ASN A CA 1
ATOM 745 C C . ASN A 1 100 ? -2.666 17.703 18.391 1 96 100 ASN A C 1
ATOM 747 O O . ASN A 1 100 ? -1.504 17.703 17.984 1 96 100 ASN A O 1
ATOM 751 N N . VAL A 1 101 ? -3.439 16.641 18.391 1 95.31 101 VAL A N 1
ATOM 752 C CA . VAL A 1 101 ? -3.037 15.398 17.734 1 95.31 101 VAL A CA 1
ATOM 753 C C . VAL A 1 101 ? -3.766 15.258 16.391 1 95.31 101 VAL A C 1
ATOM 755 O O . VAL A 1 101 ? -4.996 15.336 16.344 1 95.31 101 VAL A O 1
ATOM 758 N N . VAL A 1 102 ? -2.992 15.102 15.344 1 97 102 VAL A N 1
ATOM 759 C CA . VAL A 1 102 ? -3.545 14.953 14.008 1 97 102 VAL A CA 1
ATOM 760 C C . VAL A 1 102 ? -3.244 13.547 13.477 1 97 102 VAL A C 1
ATOM 762 O O . VAL A 1 102 ? -2.08 13.156 13.375 1 97 102 VAL A O 1
ATOM 765 N N . ALA A 1 103 ? -4.273 12.836 13.133 1 96.44 103 ALA A N 1
ATOM 766 C CA . ALA A 1 103 ? -4.098 11.5 12.555 1 96.44 103 ALA A CA 1
ATOM 767 C C . ALA A 1 103 ? -4.059 11.562 11.031 1 96.44 103 ALA A C 1
ATOM 769 O O . ALA A 1 103 ? -4.906 12.203 10.406 1 96.44 103 ALA A O 1
ATOM 770 N N . VAL A 1 104 ? -3.033 10.984 10.469 1 97.31 104 VAL A N 1
ATOM 771 C CA . VAL A 1 104 ? -2.982 10.766 9.023 1 97.31 104 VAL A CA 1
ATOM 772 C C . VAL A 1 104 ? -3.264 9.297 8.719 1 97.31 104 VAL A C 1
ATOM 774 O O . VAL A 1 104 ? -2.486 8.414 9.094 1 97.31 104 VAL A O 1
ATOM 777 N N . ALA A 1 105 ? -4.355 9.078 8.023 1 94.5 105 ALA A N 1
ATOM 778 C CA . ALA A 1 105 ? -4.832 7.707 7.832 1 94.5 105 ALA A CA 1
ATOM 779 C C . ALA A 1 105 ? -5.125 7.426 6.359 1 94.5 105 ALA A C 1
ATOM 781 O O . ALA A 1 105 ? -5.23 8.352 5.555 1 94.5 105 ALA A O 1
ATOM 782 N N . SER A 1 106 ? -5.133 6.152 6.074 1 91.62 106 SER A N 1
ATOM 783 C CA . SER A 1 106 ? -5.512 5.668 4.75 1 91.62 106 SER A CA 1
ATOM 784 C C . SER A 1 106 ? -6.23 4.328 4.836 1 91.62 106 SER A C 1
ATOM 786 O O . SER A 1 106 ? -6.062 3.586 5.805 1 91.62 106 SER A O 1
ATOM 788 N N . GLY A 1 107 ? -7.09 4.109 3.893 1 81.38 107 GLY A N 1
ATOM 789 C CA . GLY A 1 107 ? -7.773 2.824 3.85 1 81.38 107 GLY A CA 1
ATOM 790 C C . GLY A 1 107 ? -6.891 1.698 3.34 1 81.38 107 GLY A C 1
ATOM 791 O O . GLY A 1 107 ? -7.141 0.527 3.631 1 81.38 107 GLY A O 1
ATOM 792 N N . LYS A 1 108 ? -5.996 2.027 2.516 1 79.44 108 LYS A N 1
ATOM 793 C CA . LYS A 1 108 ? -5.105 1.062 1.881 1 79.44 108 LYS A CA 1
ATOM 794 C C . LYS A 1 108 ? -3.645 1.485 2.021 1 79.44 108 LYS A C 1
ATOM 796 O O . LYS A 1 108 ? -3.35 2.67 2.199 1 79.44 108 LYS A O 1
ATOM 801 N N . GLY A 1 109 ? -2.787 0.448 2.062 1 80.06 109 GLY A N 1
ATOM 802 C CA . GLY A 1 109 ? -1.364 0.746 2.033 1 80.06 109 GLY A CA 1
ATOM 803 C C . GLY A 1 109 ? -0.879 1.21 0.672 1 80.06 109 GLY A C 1
ATOM 804 O O . GLY A 1 109 ? -1.5 0.908 -0.349 1 80.06 109 GLY A O 1
ATOM 805 N N . GLY A 1 110 ? 0.162 2.012 0.675 1 85.31 110 GLY A N 1
ATOM 806 C CA . GLY A 1 110 ? 0.851 2.357 -0.559 1 85.31 110 GLY A CA 1
ATOM 807 C C . GLY A 1 110 ? 0.281 3.588 -1.235 1 85.31 110 GLY A C 1
ATOM 808 O O . GLY A 1 110 ? 0.708 3.953 -2.334 1 85.31 110 GLY A O 1
ATOM 809 N N . VAL A 1 111 ? -0.582 4.258 -0.587 1 90.25 111 VAL A N 1
ATOM 810 C CA . VAL A 1 111 ? -1.227 5.402 -1.227 1 90.25 111 VAL A CA 1
ATOM 811 C C . VAL A 1 111 ? -0.45 6.676 -0.91 1 90.25 111 VAL A C 1
ATOM 813 O O . VAL A 1 111 ? -0.848 7.77 -1.316 1 90.25 111 VAL A O 1
ATOM 816 N N . GLY A 1 112 ? 0.572 6.641 -0.118 1 93.06 112 GLY A N 1
ATOM 817 C CA . GLY A 1 112 ? 1.4 7.797 0.187 1 93.06 112 GLY A CA 1
ATOM 818 C C . GLY A 1 112 ? 1.102 8.398 1.545 1 93.06 112 GLY A C 1
ATOM 819 O O . GLY A 1 112 ? 1.364 9.586 1.774 1 93.06 112 GLY A O 1
ATOM 820 N N . LYS A 1 113 ? 0.517 7.645 2.379 1 94.38 113 LYS A N 1
ATOM 821 C CA . LYS A 1 113 ? 0.146 8.094 3.717 1 94.38 113 LYS A CA 1
ATOM 822 C C . LYS A 1 113 ? 1.369 8.578 4.492 1 94.38 113 LYS A C 1
ATOM 824 O O . LYS A 1 113 ? 1.367 9.672 5.047 1 94.38 113 LYS A O 1
ATOM 829 N N . SER A 1 114 ? 2.432 7.77 4.566 1 96.25 114 SER A N 1
ATOM 830 C CA . SER A 1 114 ? 3.617 8.117 5.344 1 96.25 114 SER A CA 1
ATOM 831 C C . SER A 1 114 ? 4.328 9.328 4.762 1 96.25 114 SER A C 1
ATOM 833 O O . SER A 1 114 ? 4.805 10.195 5.5 1 96.25 114 SER A O 1
ATOM 835 N N . THR A 1 115 ? 4.395 9.383 3.482 1 96.62 115 THR A N 1
ATOM 836 C CA . THR A 1 115 ? 5.004 10.523 2.807 1 96.62 115 THR A CA 1
ATOM 837 C C . THR A 1 115 ? 4.234 11.805 3.115 1 96.62 115 THR A C 1
ATOM 839 O O . THR A 1 115 ? 4.836 12.844 3.393 1 96.62 115 THR A O 1
ATOM 842 N N . THR A 1 116 ? 2.914 11.656 3.061 1 98.25 116 THR A N 1
ATOM 843 C CA . THR A 1 116 ? 2.066 12.805 3.367 1 98.25 116 THR A CA 1
ATOM 844 C C . THR A 1 116 ? 2.238 13.234 4.82 1 98.25 116 THR A C 1
ATOM 846 O O . THR A 1 116 ? 2.338 14.422 5.117 1 98.25 116 THR A O 1
ATOM 849 N N . ALA A 1 117 ? 2.275 12.281 5.707 1 98.5 117 ALA A N 1
ATOM 850 C CA . ALA A 1 117 ? 2.451 12.578 7.129 1 98.5 117 ALA A CA 1
ATOM 851 C C . ALA A 1 117 ? 3.76 13.32 7.375 1 98.5 117 ALA A C 1
ATOM 853 O O . ALA A 1 117 ? 3.783 14.32 8.102 1 98.5 117 ALA A O 1
ATOM 854 N N . ALA A 1 118 ? 4.824 12.867 6.762 1 98.69 118 ALA A N 1
ATOM 855 C CA . ALA A 1 118 ? 6.137 13.484 6.938 1 98.69 118 ALA A CA 1
ATOM 856 C C . ALA A 1 118 ? 6.141 14.922 6.426 1 98.69 118 ALA A C 1
ATOM 858 O O . ALA A 1 118 ? 6.59 15.836 7.121 1 98.69 118 ALA A O 1
ATOM 859 N N . ASN A 1 119 ? 5.629 15.102 5.246 1 98.81 119 ASN A N 1
ATOM 860 C CA . ASN A 1 119 ? 5.641 16.438 4.648 1 98.81 119 ASN A CA 1
ATOM 861 C C . ASN A 1 119 ? 4.695 17.391 5.375 1 98.81 119 ASN A C 1
ATOM 863 O O . ASN A 1 119 ? 4.969 18.578 5.473 1 98.81 119 ASN A O 1
ATOM 867 N N . LEU A 1 120 ? 3.584 16.812 5.863 1 98.81 120 LEU A N 1
ATOM 868 C CA . LEU A 1 120 ? 2.674 17.625 6.664 1 98.81 120 LEU A CA 1
ATOM 869 C C . LEU A 1 120 ? 3.359 18.125 7.93 1 98.81 120 LEU A C 1
ATOM 871 O O . LEU A 1 120 ? 3.281 19.312 8.258 1 98.81 120 LEU A O 1
ATOM 875 N N . ALA A 1 121 ? 4.016 17.266 8.625 1 98.88 121 ALA A N 1
ATOM 876 C CA . ALA A 1 121 ? 4.727 17.625 9.852 1 98.88 121 ALA A CA 1
ATOM 877 C C . ALA A 1 121 ? 5.77 18.703 9.57 1 98.88 121 ALA A C 1
ATOM 879 O O . ALA A 1 121 ? 5.844 19.703 10.289 1 98.88 121 ALA A O 1
ATOM 880 N N . LEU A 1 122 ? 6.527 18.547 8.539 1 98.88 122 LEU A N 1
ATOM 881 C CA . LEU A 1 122 ? 7.586 19.484 8.172 1 98.88 122 LEU A CA 1
ATOM 882 C C . LEU A 1 122 ? 7 20.828 7.754 1 98.88 122 LEU A C 1
ATOM 884 O O . LEU A 1 122 ? 7.547 21.875 8.086 1 98.88 122 LEU A O 1
ATOM 888 N N . ALA A 1 123 ? 5.914 20.766 7.047 1 98.75 123 ALA A N 1
ATOM 889 C CA . ALA A 1 123 ? 5.262 21.984 6.598 1 98.75 123 ALA A CA 1
ATOM 890 C C . ALA A 1 123 ? 4.691 22.766 7.777 1 98.75 123 ALA A C 1
ATOM 892 O O . ALA A 1 123 ? 4.754 24 7.809 1 98.75 123 ALA A O 1
ATOM 893 N N . LEU A 1 124 ? 4.109 22.062 8.734 1 98.75 124 LEU A N 1
ATOM 894 C CA . LEU A 1 124 ? 3.623 22.703 9.945 1 98.75 124 LEU A CA 1
ATOM 895 C C . LEU A 1 124 ? 4.766 23.359 10.711 1 98.75 124 LEU A C 1
ATOM 897 O O . LEU A 1 124 ? 4.621 24.484 11.203 1 98.75 124 LEU A O 1
ATOM 901 N N . ALA A 1 125 ? 5.852 22.688 10.773 1 98.62 125 ALA A N 1
ATOM 902 C CA . ALA A 1 125 ? 7.027 23.25 11.438 1 98.62 125 ALA A CA 1
ATOM 903 C C . ALA A 1 125 ? 7.516 24.5 10.727 1 98.62 125 ALA A C 1
ATOM 905 O O . ALA A 1 125 ? 7.906 25.469 11.367 1 98.62 125 ALA A O 1
ATOM 906 N N . ARG A 1 126 ? 7.5 24.469 9.422 1 98.19 126 ARG A N 1
ATOM 907 C CA . ARG A 1 126 ? 7.941 25.625 8.633 1 98.19 126 ARG A CA 1
ATOM 908 C C . ARG A 1 126 ? 7.039 26.828 8.859 1 98.19 126 ARG A C 1
ATOM 910 O O . ARG A 1 126 ? 7.469 27.969 8.703 1 98.19 126 ARG A O 1
ATOM 917 N N . GLU A 1 127 ? 5.832 26.562 9.258 1 97.94 127 GLU A N 1
ATOM 918 C CA . GLU A 1 127 ? 4.898 27.641 9.586 1 97.94 127 GLU A CA 1
ATOM 919 C C . GLU A 1 127 ? 5.195 28.219 10.969 1 97.94 127 GLU A C 1
ATOM 921 O O . GLU A 1 127 ? 4.566 29.188 11.383 1 97.94 127 GLU A O 1
ATOM 926 N N . GLY A 1 128 ? 6.094 27.625 11.711 1 97.5 128 GLY A N 1
ATOM 927 C CA . GLY A 1 128 ? 6.516 28.156 13 1 97.5 128 GLY A CA 1
ATOM 928 C C . GLY A 1 128 ? 6.016 27.344 14.18 1 97.5 128 GLY A C 1
ATOM 929 O O . GLY A 1 128 ? 6.254 27.703 15.336 1 97.5 128 GLY A O 1
ATOM 930 N N . ALA A 1 129 ? 5.383 26.25 13.938 1 98.44 129 ALA A N 1
ATOM 931 C CA . ALA A 1 129 ? 4.828 25.438 15.008 1 98.44 129 ALA A CA 1
ATOM 932 C C . ALA A 1 129 ? 5.879 24.469 15.562 1 98.44 129 ALA A C 1
ATOM 934 O O . ALA A 1 129 ? 6.828 24.109 14.859 1 98.44 129 ALA A O 1
ATOM 935 N N . ARG A 1 130 ? 5.766 24.125 16.828 1 98.25 130 ARG A N 1
ATOM 936 C CA . ARG A 1 130 ? 6.48 22.984 17.406 1 98.25 130 ARG A CA 1
ATOM 937 C C . ARG A 1 130 ? 5.781 21.672 17.078 1 98.25 130 ARG A C 1
ATOM 939 O O . ARG A 1 130 ? 4.637 21.453 17.469 1 98.25 130 ARG A O 1
ATOM 946 N N . VAL A 1 131 ? 6.516 20.812 16.344 1 98.69 131 VAL A N 1
ATOM 947 C CA . VAL A 1 131 ? 5.816 19.688 15.758 1 98.69 131 VAL A CA 1
ATOM 948 C C . VAL A 1 131 ? 6.555 18.391 16.078 1 98.69 131 VAL A C 1
ATOM 950 O O . VAL A 1 131 ? 7.789 18.359 16.141 1 98.69 131 VAL A O 1
ATOM 953 N N . GLY A 1 132 ? 5.77 17.344 16.406 1 98.25 132 GLY A N 1
ATOM 954 C CA . GLY A 1 132 ? 6.258 15.969 16.469 1 98.25 132 GLY A CA 1
ATOM 955 C C . GLY A 1 132 ? 5.562 15.039 15.492 1 98.25 132 GLY A C 1
ATOM 956 O O . GLY A 1 132 ? 4.469 15.344 15.008 1 98.25 132 GLY A O 1
ATOM 957 N N . ILE A 1 133 ? 6.25 13.93 15.172 1 98.38 133 ILE A N 1
ATOM 958 C CA . ILE A 1 133 ? 5.641 12.891 14.344 1 98.38 133 ILE A CA 1
ATOM 959 C C . ILE A 1 133 ? 5.859 11.531 14.992 1 98.38 133 ILE A C 1
ATOM 961 O O . ILE A 1 133 ? 6.949 11.242 15.5 1 98.38 133 ILE A O 1
ATOM 965 N N . LEU A 1 134 ? 4.789 10.797 15.055 1 96.31 134 LEU A N 1
ATOM 966 C CA . LEU A 1 134 ? 4.82 9.438 15.57 1 96.31 134 LEU A CA 1
ATOM 967 C C . LEU A 1 134 ? 4.449 8.43 14.484 1 96.31 134 LEU A C 1
ATOM 969 O O . LEU A 1 134 ? 3.373 8.523 13.883 1 96.31 134 LEU A O 1
ATOM 973 N N . ASP A 1 135 ? 5.363 7.551 14.242 1 95.56 135 ASP A N 1
ATOM 974 C CA . ASP A 1 135 ? 5.113 6.441 13.328 1 95.56 135 ASP A CA 1
ATOM 975 C C . ASP A 1 135 ? 4.359 5.312 14.031 1 95.56 135 ASP A C 1
ATOM 977 O O . ASP A 1 135 ? 4.945 4.562 14.812 1 95.56 135 ASP A O 1
ATOM 981 N N . ALA A 1 136 ? 3.117 5.129 13.648 1 90.69 136 ALA A N 1
ATOM 982 C CA . ALA A 1 136 ? 2.297 4.105 14.289 1 90.69 136 ALA A CA 1
ATOM 983 C C . ALA A 1 136 ? 2.143 2.883 13.391 1 90.69 136 ALA A C 1
ATOM 985 O O . ALA A 1 136 ? 1.402 1.952 13.719 1 90.69 136 ALA A O 1
ATOM 986 N N . ASP A 1 137 ? 2.773 2.871 12.32 1 86.94 137 ASP A N 1
ATOM 987 C CA . ASP A 1 137 ? 2.771 1.699 11.445 1 86.94 137 ASP A CA 1
ATOM 988 C C . ASP A 1 137 ? 3.859 0.709 11.859 1 86.94 137 ASP A C 1
ATOM 990 O O . ASP A 1 137 ? 4.977 0.756 11.336 1 86.94 137 ASP A O 1
ATOM 994 N N . ILE A 1 138 ? 3.551 -0.183 12.57 1 77.5 138 ILE A N 1
ATOM 995 C CA . ILE A 1 138 ? 4.496 -1.085 13.219 1 77.5 138 ILE A CA 1
ATOM 996 C C . ILE A 1 138 ? 5.043 -2.082 12.203 1 77.5 138 ILE A C 1
ATOM 998 O O . ILE A 1 138 ? 6.191 -2.514 12.305 1 77.5 138 ILE A O 1
ATOM 1002 N N . TYR A 1 139 ? 4.297 -2.434 11.227 1 74.81 139 TYR A N 1
ATOM 1003 C CA . TYR A 1 139 ? 4.684 -3.508 10.32 1 74.81 139 TYR A CA 1
ATOM 1004 C C . TYR A 1 139 ? 5.469 -2.965 9.133 1 74.81 139 TYR A C 1
ATOM 1006 O O . TYR A 1 139 ? 6.148 -3.717 8.43 1 74.81 139 TYR A O 1
ATOM 1014 N N . GLY A 1 140 ? 5.441 -1.741 9.023 1 80.56 140 GLY A N 1
ATOM 1015 C CA . GLY A 1 140 ? 6.172 -1.087 7.953 1 80.56 140 GLY A CA 1
ATOM 1016 C C . GLY A 1 140 ? 6.523 0.356 8.266 1 80.56 140 GLY A C 1
ATOM 1017 O O . GLY A 1 140 ? 6.102 1.27 7.551 1 80.56 140 GLY A O 1
ATOM 1018 N N . PRO A 1 141 ? 7.277 0.486 9.344 1 88.06 141 PRO A N 1
ATOM 1019 C CA . PRO A 1 141 ? 7.621 1.859 9.719 1 88.06 141 PRO A CA 1
ATOM 1020 C C . PRO A 1 141 ? 8.523 2.541 8.688 1 88.06 141 PRO A C 1
ATOM 1022 O O . PRO A 1 141 ? 9.547 1.977 8.289 1 88.06 141 PRO A O 1
ATOM 1025 N N . SER A 1 142 ? 8.117 3.727 8.289 1 91.88 142 SER A N 1
ATOM 1026 C CA . SER A 1 142 ? 8.844 4.379 7.207 1 91.88 142 SER A CA 1
ATOM 1027 C C . SER A 1 142 ? 9.414 5.719 7.656 1 91.88 142 SER A C 1
ATOM 1029 O O . SER A 1 142 ? 10.281 6.289 6.98 1 91.88 142 SER A O 1
ATOM 1031 N N . GLN A 1 143 ? 9 6.203 8.773 1 96.19 143 GLN A N 1
ATOM 1032 C CA . GLN A 1 143 ? 9.336 7.574 9.148 1 96.19 143 GLN A CA 1
ATOM 1033 C C . GLN A 1 143 ? 10.812 7.703 9.5 1 96.19 143 GLN A C 1
ATOM 1035 O O . GLN A 1 143 ? 11.438 8.734 9.227 1 96.19 143 GLN A O 1
ATOM 1040 N N . GLY A 1 144 ? 11.383 6.656 10.156 1 94.62 144 GLY A N 1
ATOM 1041 C CA . GLY A 1 144 ? 12.812 6.703 10.438 1 94.62 144 GLY A CA 1
ATOM 1042 C C . GLY A 1 144 ? 13.648 6.953 9.195 1 94.62 144 GLY A C 1
ATOM 1043 O O . GLY A 1 144 ? 14.508 7.836 9.188 1 94.62 144 GLY A O 1
ATOM 1044 N N . VAL A 1 145 ? 13.344 6.262 8.164 1 93.5 145 VAL A N 1
ATOM 1045 C CA . VAL A 1 145 ? 14.047 6.41 6.895 1 93.5 145 VAL A CA 1
ATOM 1046 C C . VAL A 1 145 ? 13.758 7.785 6.297 1 93.5 145 VAL A C 1
ATOM 1048 O O . VAL A 1 145 ? 14.68 8.477 5.844 1 93.5 145 VAL A O 1
ATOM 1051 N N . MET A 1 146 ? 12.539 8.203 6.332 1 96.56 146 MET A N 1
ATOM 1052 C CA . MET A 1 146 ? 12.109 9.445 5.691 1 96.56 146 MET A CA 1
ATOM 1053 C C . MET A 1 146 ? 12.742 10.656 6.375 1 96.56 146 MET A C 1
ATOM 1055 O O . MET A 1 146 ? 12.914 11.703 5.75 1 96.56 146 MET A O 1
ATOM 1059 N N . PHE A 1 147 ? 13.094 10.453 7.625 1 98 147 PHE A N 1
ATOM 1060 C CA . PHE A 1 147 ? 13.688 11.578 8.344 1 98 147 PHE A CA 1
ATOM 1061 C C . PHE A 1 147 ? 15.195 11.406 8.469 1 98 147 PHE A C 1
ATOM 1063 O O . PHE A 1 147 ? 15.844 12.141 9.211 1 98 147 PHE A O 1
ATOM 1070 N N . GLY A 1 148 ? 15.719 10.469 7.77 1 96.62 148 GLY A N 1
ATOM 1071 C CA . GLY A 1 148 ? 17.156 10.297 7.684 1 96.62 148 GLY A CA 1
ATOM 1072 C C . GLY A 1 148 ? 17.766 9.742 8.961 1 96.62 148 GLY A C 1
ATOM 1073 O O . GLY A 1 148 ? 18.938 10.008 9.258 1 96.62 148 GLY A O 1
ATOM 1074 N N . ILE A 1 149 ? 17.031 9.07 9.727 1 95.38 149 ILE A N 1
ATOM 1075 C CA . ILE A 1 149 ? 17.516 8.477 10.969 1 95.38 149 ILE A CA 1
ATOM 1076 C C . ILE A 1 149 ? 18.125 7.109 10.68 1 95.38 149 ILE A C 1
ATOM 1078 O O . ILE A 1 149 ? 17.5 6.27 10.023 1 95.38 149 ILE A O 1
ATOM 1082 N N . ALA A 1 150 ? 19.297 6.898 11.156 1 90.5 150 ALA A N 1
ATOM 1083 C CA . ALA A 1 150 ? 20.047 5.684 10.867 1 90.5 150 ALA A CA 1
ATOM 1084 C C . ALA A 1 150 ? 19.344 4.453 11.422 1 90.5 150 ALA A C 1
ATOM 1086 O O . ALA A 1 150 ? 18.781 4.492 12.516 1 90.5 150 ALA A O 1
ATOM 1087 N N . GLU A 1 151 ? 19.422 3.439 10.617 1 83.25 151 GLU A N 1
ATOM 1088 C CA . GLU A 1 151 ? 18.875 2.168 11.086 1 83.25 151 GLU A CA 1
ATOM 1089 C C . GLU A 1 151 ? 19.5 1.751 12.414 1 83.25 151 GLU A C 1
ATOM 1091 O O . GLU A 1 151 ? 20.719 1.893 12.602 1 83.25 151 GLU A O 1
ATOM 1096 N N . GLY A 1 152 ? 18.688 1.259 13.344 1 83.69 152 GLY A N 1
ATOM 1097 C CA . GLY A 1 152 ? 19.188 0.795 14.625 1 83.69 152 GLY A CA 1
ATOM 1098 C C . GLY A 1 152 ? 19.25 1.891 15.672 1 83.69 152 GLY A C 1
ATOM 1099 O O . GLY A 1 152 ? 19.578 1.63 16.828 1 83.69 152 GLY A O 1
ATOM 1100 N N . THR A 1 153 ? 18.953 3.094 15.258 1 90.5 153 THR A N 1
ATOM 1101 C CA . THR A 1 153 ? 18.922 4.18 16.234 1 90.5 153 THR A CA 1
ATOM 1102 C C . THR A 1 153 ? 17.875 3.912 17.312 1 90.5 153 THR A C 1
ATOM 1104 O O . THR A 1 153 ? 16.766 3.479 17.016 1 90.5 153 THR A O 1
ATOM 1107 N N . ARG A 1 154 ? 18.312 4.137 18.594 1 90.88 154 ARG A N 1
ATOM 1108 C CA . ARG A 1 154 ? 17.406 3.986 19.734 1 90.88 154 ARG A CA 1
ATOM 1109 C C . ARG A 1 154 ? 17.219 5.312 20.453 1 90.88 154 ARG A C 1
ATOM 1111 O O . ARG A 1 154 ? 18.156 6.109 20.562 1 90.88 154 ARG A O 1
ATOM 1118 N N . PRO A 1 155 ? 16.031 5.527 20.922 1 92.06 155 PRO A N 1
ATOM 1119 C CA . PRO A 1 155 ? 15.828 6.77 21.672 1 92.06 155 PRO A CA 1
ATOM 1120 C C . PRO A 1 155 ? 16.5 6.742 23.047 1 92.06 155 PRO A C 1
ATOM 1122 O O . PRO A 1 155 ? 16.578 5.684 23.672 1 92.06 155 PRO A O 1
ATOM 1125 N N . LYS A 1 156 ? 16.969 7.891 23.469 1 93.12 156 LYS A N 1
ATOM 1126 C CA . LYS A 1 156 ? 17.438 8.039 24.844 1 93.12 156 LYS A CA 1
ATOM 1127 C C . LYS A 1 156 ? 16.266 7.969 25.828 1 93.12 156 LYS A C 1
ATOM 1129 O O . LYS A 1 156 ? 15.109 8.109 25.438 1 93.12 156 LYS A O 1
ATOM 1134 N N . VAL A 1 157 ? 16.609 7.562 27.016 1 92.12 157 VAL A N 1
ATOM 1135 C CA . VAL A 1 157 ? 15.609 7.492 28.078 1 92.12 157 VAL A CA 1
ATOM 1136 C C . VAL A 1 157 ? 15.922 8.531 29.141 1 92.12 157 VAL A C 1
ATOM 1138 O O . VAL A 1 157 ? 17.062 8.656 29.594 1 92.12 157 VAL A O 1
ATOM 1141 N N . LYS A 1 158 ? 14.898 9.359 29.422 1 91.69 158 LYS A N 1
ATOM 1142 C CA . LYS A 1 158 ? 14.992 10.375 30.469 1 91.69 158 LYS A CA 1
ATOM 1143 C C . LYS A 1 158 ? 14.258 9.93 31.734 1 91.69 158 LYS A C 1
ATOM 1145 O O . LYS A 1 158 ? 13.133 9.414 31.656 1 91.69 158 LYS A O 1
ATOM 1150 N N . ASP A 1 159 ? 14.906 10.055 32.938 1 92 159 ASP A N 1
ATOM 1151 C CA . ASP A 1 159 ? 14.336 9.766 34.25 1 92 159 ASP A CA 1
ATOM 1152 C C . ASP A 1 159 ? 13.852 8.32 34.344 1 92 159 ASP A C 1
ATOM 1154 O O . ASP A 1 159 ? 12.836 8.031 34.969 1 92 159 ASP A O 1
ATOM 1158 N N . GLN A 1 160 ? 14.43 7.438 33.562 1 88.06 160 GLN A N 1
ATOM 1159 C CA . GLN A 1 160 ? 14.148 6.008 33.531 1 88.06 160 GLN A CA 1
ATOM 1160 C C . GLN A 1 160 ? 12.688 5.742 33.156 1 88.06 160 GLN A C 1
ATOM 1162 O O . GLN A 1 160 ? 12.117 4.73 33.594 1 88.06 160 GLN A O 1
ATOM 1167 N N . LYS A 1 161 ? 12.156 6.691 32.5 1 87.94 161 LYS A N 1
ATOM 1168 C CA . LYS A 1 161 ? 10.727 6.52 32.25 1 87.94 161 LYS A CA 1
ATOM 1169 C C . LYS A 1 161 ? 10.336 7.047 30.875 1 87.94 161 LYS A C 1
ATOM 1171 O O . LYS A 1 161 ? 9.539 6.426 30.172 1 87.94 161 LYS A O 1
ATOM 1176 N N . TRP A 1 162 ? 10.969 8.172 30.547 1 92.25 162 TRP A N 1
ATOM 1177 C CA . TRP A 1 162 ? 10.477 8.875 29.359 1 92.25 162 TRP A CA 1
ATOM 1178 C C . TRP A 1 162 ? 11.422 8.672 28.172 1 92.25 162 TRP A C 1
ATOM 1180 O O . TRP A 1 162 ? 12.641 8.812 28.312 1 92.25 162 TRP A O 1
ATOM 1190 N N . PHE A 1 163 ? 10.781 8.312 27.031 1 94 163 PHE A N 1
ATOM 1191 C CA . PHE A 1 163 ? 11.562 8.305 25.797 1 94 163 PHE A CA 1
ATOM 1192 C C . PHE A 1 163 ? 11.812 9.727 25.312 1 94 163 PHE A C 1
ATOM 1194 O O . PHE A 1 163 ? 10.906 10.555 25.312 1 94 163 PHE A O 1
ATOM 1201 N N . VAL A 1 164 ? 13.031 10.016 24.984 1 96.06 164 VAL A N 1
ATOM 1202 C CA . VAL A 1 164 ? 13.336 11.297 24.359 1 96.06 164 VAL A CA 1
ATOM 1203 C C . VAL A 1 164 ? 13.219 11.172 22.844 1 96.06 164 VAL A C 1
ATOM 1205 O O . VAL A 1 164 ? 13.945 10.391 22.219 1 96.06 164 VAL A O 1
ATOM 1208 N N . PRO A 1 165 ? 12.289 11.867 22.234 1 96.44 165 PRO A N 1
ATOM 1209 C CA . PRO A 1 165 ? 12.148 11.75 20.781 1 96.44 165 PRO A CA 1
ATOM 1210 C C . PRO A 1 165 ? 13.398 12.203 20.031 1 96.44 165 PRO A C 1
ATOM 1212 O O . PRO A 1 165 ? 14.164 13.031 20.531 1 96.44 165 PRO A O 1
ATOM 1215 N N . ILE A 1 166 ? 13.633 11.664 18.906 1 97.19 166 ILE A N 1
ATOM 1216 C CA . ILE A 1 166 ? 14.789 12 18.078 1 97.19 166 ILE A CA 1
ATOM 1217 C C . ILE A 1 166 ? 14.508 13.273 17.281 1 97.19 166 ILE A C 1
ATOM 1219 O O . ILE A 1 166 ? 13.406 13.445 16.75 1 97.19 166 ILE A O 1
ATOM 1223 N N . GLN A 1 167 ? 15.5 14.164 17.234 1 97.31 167 GLN A N 1
ATOM 1224 C CA . GLN A 1 167 ? 15.367 15.406 16.484 1 97.31 167 GLN A CA 1
ATOM 1225 C C . GLN A 1 167 ? 15.867 15.234 15.047 1 97.31 167 GLN A C 1
ATOM 1227 O O . GLN A 1 167 ? 16.984 14.766 14.828 1 97.31 167 GLN A O 1
ATOM 1232 N N . ALA A 1 168 ? 14.977 15.516 14.125 1 97.69 168 ALA A N 1
ATOM 1233 C CA . ALA A 1 168 ? 15.359 15.5 12.711 1 97.69 168 ALA A CA 1
ATOM 1234 C C . ALA A 1 168 ? 14.594 16.562 11.922 1 97.69 168 ALA A C 1
ATOM 1236 O O . ALA A 1 168 ? 13.367 16.641 12.023 1 97.69 168 ALA A O 1
ATOM 1237 N N . HIS A 1 169 ? 15.289 17.438 11.188 1 97.94 169 HIS A N 1
ATOM 1238 C CA . HIS A 1 169 ? 14.719 18.469 10.328 1 97.94 169 HIS A CA 1
ATOM 1239 C C . HIS A 1 169 ? 13.797 19.391 11.117 1 97.94 169 HIS A C 1
ATOM 1241 O O . HIS A 1 169 ? 12.758 19.812 10.617 1 97.94 169 HIS A O 1
ATOM 1247 N N . GLY A 1 170 ? 14.102 19.547 12.383 1 97.25 170 GLY A N 1
ATOM 1248 C CA . GLY A 1 170 ? 13.359 20.516 13.188 1 97.25 170 GLY A CA 1
ATOM 1249 C C . GLY A 1 170 ? 12.078 19.938 13.773 1 97.25 170 GLY A C 1
ATOM 1250 O O . GLY A 1 170 ? 11.266 20.672 14.344 1 97.25 170 GLY A O 1
ATOM 1251 N N . VAL A 1 171 ? 11.891 18.594 13.664 1 98.19 171 VAL A N 1
ATOM 1252 C CA . VAL A 1 171 ? 10.703 17.922 14.172 1 98.19 171 VAL A CA 1
ATOM 1253 C C . VAL A 1 171 ? 11.125 16.797 15.125 1 98.19 171 VAL A C 1
ATOM 1255 O O . VAL A 1 171 ? 12.219 16.25 15 1 98.19 171 VAL A O 1
ATOM 1258 N N . GLU A 1 172 ? 10.289 16.594 16.156 1 98.12 172 GLU A N 1
ATOM 1259 C CA . GLU A 1 172 ? 10.5 15.445 17.031 1 98.12 172 GLU A CA 1
ATOM 1260 C C . GLU A 1 172 ? 9.938 14.172 16.422 1 98.12 172 GLU A C 1
ATOM 1262 O O . GLU A 1 172 ? 8.758 14.109 16.062 1 98.12 172 GLU A O 1
ATOM 1267 N N . VAL A 1 173 ? 10.812 13.133 16.297 1 98.06 173 VAL A N 1
ATOM 1268 C CA . VAL A 1 173 ? 10.406 11.922 15.586 1 98.06 173 VAL A CA 1
ATOM 1269 C C . VAL A 1 173 ? 10.445 10.727 16.547 1 98.06 173 VAL A C 1
ATOM 1271 O O . VAL A 1 173 ? 11.445 10.516 17.234 1 98.06 173 VAL A O 1
ATOM 1274 N N . MET A 1 174 ? 9.391 10.008 16.578 1 96.06 174 MET A N 1
ATOM 1275 C CA . MET A 1 174 ? 9.32 8.742 17.297 1 96.06 174 MET A CA 1
ATOM 1276 C C . MET A 1 174 ? 8.703 7.652 16.422 1 96.06 174 MET A C 1
ATOM 1278 O O . MET A 1 174 ? 7.82 7.93 15.617 1 96.06 174 MET A O 1
ATOM 1282 N N . SER A 1 175 ? 9.211 6.527 16.516 1 93.56 175 SER A N 1
ATOM 1283 C CA . SER A 1 175 ? 8.75 5.391 15.727 1 93.56 175 SER A CA 1
ATOM 1284 C C . SER A 1 175 ? 8.883 4.082 16.5 1 93.56 175 SER A C 1
ATOM 1286 O O . SER A 1 175 ? 9.789 3.938 17.328 1 93.56 175 SER A O 1
ATOM 1288 N N . MET A 1 176 ? 8.047 3.203 16.203 1 82.81 176 MET A N 1
ATOM 1289 C CA . MET A 1 176 ? 8.164 1.86 16.75 1 82.81 176 MET A CA 1
ATOM 1290 C C . MET A 1 176 ? 9.461 1.196 16.312 1 82.81 176 MET A C 1
ATOM 1292 O O . MET A 1 176 ? 10.023 0.374 17.031 1 82.81 176 MET A O 1
ATOM 1296 N N . ALA A 1 177 ? 9.891 1.604 15.227 1 81.69 177 ALA A N 1
ATOM 1297 C CA . ALA A 1 177 ? 11.117 1.038 14.672 1 81.69 177 ALA A CA 1
ATOM 1298 C C . ALA A 1 177 ? 12.305 1.309 15.594 1 81.69 177 ALA A C 1
ATOM 1300 O O . ALA A 1 177 ? 13.32 0.606 15.539 1 81.69 177 ALA A O 1
ATOM 1301 N N . PHE A 1 178 ? 12.148 2.283 16.422 1 88.44 178 PHE A N 1
ATOM 1302 C CA . PHE A 1 178 ? 13.258 2.66 17.281 1 88.44 178 PHE A CA 1
ATOM 1303 C C . PHE A 1 178 ? 13.328 1.747 18.5 1 88.44 178 PHE A C 1
ATOM 1305 O O . PHE A 1 178 ? 14.32 1.761 19.234 1 88.44 178 PHE A O 1
ATOM 1312 N N . LEU A 1 179 ? 12.266 0.998 18.719 1 79.62 179 LEU A N 1
ATOM 1313 C CA . LEU A 1 179 ? 12.195 0.155 19.906 1 79.62 179 LEU A CA 1
ATOM 1314 C C . LEU A 1 179 ? 12.641 -1.27 19.578 1 79.62 179 LEU A C 1
ATOM 1316 O O . LEU A 1 179 ? 12.828 -2.084 20.484 1 79.62 179 LEU A O 1
ATOM 1320 N N . THR A 1 180 ? 12.594 -1.609 18.359 1 70.56 180 THR A N 1
ATOM 1321 C CA . THR A 1 180 ? 12.875 -2.994 18 1 70.56 180 THR A CA 1
ATOM 1322 C C . THR A 1 180 ? 14.281 -3.127 17.422 1 70.56 180 THR A C 1
ATOM 1324 O O . THR A 1 180 ? 14.844 -2.156 16.906 1 70.56 180 THR A O 1
ATOM 1327 N N . ASP A 1 181 ? 14.867 -4.227 17.859 1 59.03 181 ASP A N 1
ATOM 1328 C CA . ASP A 1 181 ? 16.141 -4.547 17.203 1 59.03 181 ASP A CA 1
ATOM 1329 C C . ASP A 1 181 ? 15.914 -5.121 15.812 1 59.03 181 ASP A C 1
ATOM 1331 O O . ASP A 1 181 ? 14.875 -5.734 15.547 1 59.03 181 ASP A O 1
ATOM 1335 N N . ASP A 1 182 ? 16.516 -4.465 14.68 1 52.84 182 ASP A N 1
ATOM 1336 C CA . ASP A 1 182 ? 16.391 -4.672 13.234 1 52.84 182 ASP A CA 1
ATOM 1337 C C . ASP A 1 182 ? 16.141 -6.145 12.914 1 52.84 182 ASP A C 1
ATOM 1339 O O . ASP A 1 182 ? 15.438 -6.465 11.953 1 52.84 182 ASP A O 1
ATOM 1343 N N . ASN A 1 183 ? 16.875 -7.078 13.602 1 50 183 ASN A N 1
ATOM 1344 C CA . ASN A 1 183 ? 17 -8.43 13.07 1 50 183 ASN A CA 1
ATOM 1345 C C . ASN A 1 183 ? 15.867 -9.328 13.547 1 50 183 ASN A C 1
ATOM 1347 O O . ASN A 1 183 ? 15.781 -10.5 13.156 1 50 183 ASN A O 1
ATOM 1351 N N . THR A 1 184 ? 15 -8.758 14.438 1 49.97 184 THR A N 1
ATOM 1352 C CA . THR A 1 184 ? 14.055 -9.773 14.898 1 49.97 184 THR A CA 1
ATOM 1353 C C . THR A 1 184 ? 12.664 -9.516 14.32 1 49.97 184 THR A C 1
ATOM 1355 O O . THR A 1 184 ? 12.07 -8.469 14.562 1 49.97 184 THR A O 1
ATOM 1358 N N . PRO A 1 185 ? 12.352 -10.172 13.203 1 51.97 185 PRO A N 1
ATOM 1359 C CA . PRO A 1 185 ? 10.945 -10.086 12.789 1 51.97 185 PRO A CA 1
ATOM 1360 C C . PRO A 1 185 ? 9.984 -10.086 13.977 1 51.97 185 PRO A C 1
ATOM 1362 O O . PRO A 1 185 ? 10.055 -10.977 14.836 1 51.97 185 PRO A O 1
ATOM 1365 N N . MET A 1 186 ? 9.672 -8.984 14.602 1 54.12 186 MET A N 1
ATOM 1366 C CA . MET A 1 186 ? 8.812 -8.93 15.781 1 54.12 186 MET A CA 1
ATOM 1367 C C . MET A 1 186 ? 7.469 -9.594 15.508 1 54.12 186 MET A C 1
ATOM 1369 O O . MET A 1 186 ? 6.789 -9.242 14.539 1 54.12 186 MET A O 1
ATOM 1373 N N . VAL A 1 187 ? 7.336 -10.891 15.859 1 61.44 187 VAL A N 1
ATOM 1374 C CA . VAL A 1 187 ? 6.008 -11.5 15.859 1 61.44 187 VAL A CA 1
ATOM 1375 C C . VAL A 1 187 ? 5.125 -10.82 16.906 1 61.44 187 VAL A C 1
ATOM 1377 O O . VAL A 1 187 ? 5.059 -11.266 18.047 1 61.44 187 VAL A O 1
ATOM 1380 N N . TRP A 1 188 ? 4.801 -9.469 16.688 1 67.81 188 TRP A N 1
ATOM 1381 C CA . TRP A 1 188 ? 3.932 -8.719 17.594 1 67.81 188 TRP A CA 1
ATOM 1382 C C . TRP A 1 188 ? 2.465 -8.977 17.281 1 67.81 188 TRP A C 1
ATOM 1384 O O . TRP A 1 188 ? 2.029 -8.805 16.141 1 67.81 188 TRP A O 1
ATOM 1394 N N . ARG A 1 189 ? 1.884 -9.531 18.281 1 71.38 189 ARG A N 1
ATOM 1395 C CA . ARG A 1 189 ? 0.446 -9.734 18.125 1 71.38 189 ARG A CA 1
ATOM 1396 C C . ARG A 1 189 ? -0.317 -8.438 18.375 1 71.38 189 ARG A C 1
ATOM 1398 O O . ARG A 1 189 ? 0.219 -7.492 18.953 1 71.38 189 ARG A O 1
ATOM 1405 N N . GLY A 1 190 ? -1.548 -8.359 17.969 1 72.69 190 GLY A N 1
ATOM 1406 C CA . GLY A 1 190 ? -2.377 -7.164 17.953 1 72.69 190 GLY A CA 1
ATOM 1407 C C . GLY A 1 190 ? -2.379 -6.418 19.266 1 72.69 190 GLY A C 1
ATOM 1408 O O . GLY A 1 190 ? -2.018 -5.242 19.328 1 72.69 190 GLY A O 1
ATOM 1409 N N . PRO A 1 191 ? -2.662 -7.07 20.328 1 74.56 191 PRO A N 1
ATOM 1410 C CA . PRO A 1 191 ? -2.715 -6.391 21.625 1 74.56 191 PRO A CA 1
ATOM 1411 C C . PRO A 1 191 ? -1.357 -5.848 22.062 1 74.56 191 PRO A C 1
ATOM 1413 O O . PRO A 1 191 ? -1.284 -4.781 22.688 1 74.56 191 PRO A O 1
ATOM 1416 N N . MET A 1 192 ? -0.376 -6.555 21.734 1 78.31 192 MET A N 1
ATOM 1417 C CA . MET A 1 192 ? 0.973 -6.105 22.062 1 78.31 192 MET A CA 1
ATOM 1418 C C . MET A 1 192 ? 1.332 -4.844 21.281 1 78.31 192 MET A C 1
ATOM 1420 O O . MET A 1 192 ? 1.936 -3.92 21.828 1 78.31 192 MET A O 1
ATOM 1424 N N . VAL A 1 193 ? 0.881 -4.863 20.094 1 80.69 193 VAL A N 1
ATOM 1425 C CA . VAL A 1 193 ? 1.16 -3.727 19.219 1 80.69 193 VAL A CA 1
ATOM 1426 C C . VAL A 1 193 ? 0.407 -2.496 19.719 1 80.69 193 VAL A C 1
ATOM 1428 O O . VAL A 1 193 ? 0.976 -1.405 19.812 1 80.69 193 VAL A O 1
ATOM 1431 N N . SER A 1 194 ? -0.796 -2.674 20.125 1 82.12 194 SER A N 1
ATOM 1432 C CA . SER A 1 194 ? -1.601 -1.566 20.625 1 82.12 194 SER A CA 1
ATOM 1433 C C . SER A 1 194 ? -1.012 -0.998 21.906 1 82.12 194 SER A C 1
ATOM 1435 O O . SER A 1 194 ? -0.977 0.22 22.094 1 82.12 194 SER A O 1
ATOM 1437 N N . GLY A 1 195 ? -0.58 -1.906 22.766 1 83.56 195 GLY A N 1
ATOM 1438 C CA . GLY A 1 195 ? 0.047 -1.475 24 1 83.56 195 GLY A CA 1
ATOM 1439 C C . GLY A 1 195 ? 1.321 -0.682 23.781 1 83.56 195 GLY A C 1
ATOM 1440 O O . GLY A 1 195 ? 1.533 0.352 24.422 1 83.56 195 GLY A O 1
ATOM 1441 N N . ALA A 1 196 ? 2.076 -1.168 22.891 1 83.81 196 ALA A N 1
ATOM 1442 C CA . ALA A 1 196 ? 3.336 -0.498 22.578 1 83.81 196 ALA A CA 1
ATOM 1443 C C . ALA A 1 196 ? 3.09 0.888 22 1 83.81 196 ALA A C 1
ATOM 1445 O O . ALA A 1 196 ? 3.801 1.843 22.312 1 83.81 196 ALA A O 1
ATOM 1446 N N . LEU A 1 197 ? 2.127 0.987 21.172 1 86.69 197 LEU A N 1
ATOM 1447 C CA . LEU A 1 197 ? 1.81 2.262 20.531 1 86.69 197 LEU A CA 1
ATOM 1448 C C . LEU A 1 197 ? 1.305 3.27 21.562 1 86.69 197 LEU A C 1
ATOM 1450 O O . LEU A 1 197 ? 1.666 4.449 21.516 1 86.69 197 LEU A O 1
ATOM 1454 N N . LEU A 1 198 ? 0.491 2.82 22.453 1 86.31 198 LEU A N 1
ATOM 1455 C CA . LEU A 1 198 ? -0.004 3.703 23.5 1 86.31 198 LEU A CA 1
ATOM 1456 C C . LEU A 1 198 ? 1.135 4.172 24.406 1 86.31 198 LEU A C 1
ATOM 1458 O O . LEU A 1 198 ? 1.146 5.32 24.844 1 86.31 198 LEU A O 1
ATOM 1462 N N . GLN A 1 199 ? 1.992 3.277 24.594 1 86.88 199 GLN A N 1
ATOM 1463 C CA . GLN A 1 199 ? 3.162 3.656 25.375 1 86.88 199 GLN A CA 1
ATOM 1464 C C . GLN A 1 199 ? 3.975 4.738 24.672 1 86.88 199 GLN A C 1
ATOM 1466 O O . GLN A 1 199 ? 4.426 5.695 25.297 1 86.88 199 GLN A O 1
ATOM 1471 N N . LEU A 1 200 ? 4.172 4.594 23.438 1 89.19 200 LEU A N 1
ATOM 1472 C CA . LEU A 1 200 ? 4.93 5.578 22.672 1 89.19 200 LEU A CA 1
ATOM 1473 C C . LEU A 1 200 ? 4.23 6.934 22.688 1 89.19 200 LEU A C 1
ATOM 1475 O O . LEU A 1 200 ? 4.891 7.977 22.703 1 89.19 200 LEU A O 1
ATOM 1479 N N . VAL A 1 201 ? 2.967 6.898 22.688 1 87.94 201 VAL A N 1
ATOM 1480 C CA . VAL A 1 201 ? 2.193 8.133 22.672 1 87.94 201 VAL A CA 1
ATOM 1481 C C . VAL A 1 201 ? 2.27 8.812 24.031 1 87.94 201 VAL A C 1
ATOM 1483 O O . VAL A 1 201 ? 2.439 10.031 24.125 1 87.94 201 VAL A O 1
ATOM 1486 N N . THR A 1 202 ? 2.252 8.039 25.125 1 87.62 202 THR A N 1
ATOM 1487 C CA . THR A 1 202 ? 2.041 8.602 26.453 1 87.62 202 THR A CA 1
ATOM 1488 C C . THR A 1 202 ? 3.359 8.695 27.219 1 87.62 202 THR A C 1
ATOM 1490 O O . THR A 1 202 ? 3.455 9.406 28.219 1 87.62 202 THR A O 1
ATOM 1493 N N . GLN A 1 203 ? 4.324 7.988 26.797 1 92 203 GLN A N 1
ATOM 1494 C CA . GLN A 1 203 ? 5.582 7.973 27.531 1 92 203 GLN A CA 1
ATOM 1495 C C . GLN A 1 203 ? 6.719 8.547 26.688 1 92 203 GLN A C 1
ATOM 1497 O O . GLN A 1 203 ? 7.848 8.055 26.75 1 92 203 GLN A O 1
ATOM 1502 N N . THR A 1 204 ? 6.441 9.359 25.828 1 94.38 204 THR A N 1
ATOM 1503 C CA . THR A 1 204 ? 7.438 10.156 25.125 1 94.38 204 THR A CA 1
ATOM 1504 C C . THR A 1 204 ? 7.469 11.586 25.656 1 94.38 204 THR A C 1
ATOM 1506 O O . THR A 1 204 ? 6.422 12.188 25.906 1 94.38 204 THR A O 1
ATOM 1509 N N . ALA A 1 205 ? 8.664 12.102 25.891 1 94.44 205 ALA A N 1
ATOM 1510 C CA . ALA A 1 205 ? 8.836 13.445 26.438 1 94.44 205 ALA A CA 1
ATOM 1511 C C . ALA A 1 205 ? 8.734 14.5 25.328 1 94.44 205 ALA A C 1
ATOM 1513 O O . ALA A 1 205 ? 9.711 15.195 25.031 1 94.44 205 ALA A O 1
ATOM 1514 N N . TRP A 1 206 ? 7.543 14.594 24.828 1 94.75 206 TRP A N 1
ATOM 1515 C CA . TRP A 1 206 ? 7.312 15.625 23.828 1 94.75 206 TRP A CA 1
ATOM 1516 C C . TRP A 1 206 ? 7.57 17.016 24.406 1 94.75 206 TRP A C 1
ATOM 1518 O O . TRP A 1 206 ? 7.234 17.281 25.562 1 94.75 206 TRP A O 1
ATOM 1528 N N . ASP A 1 207 ? 8.125 17.953 23.641 1 93.69 207 ASP A N 1
ATOM 1529 C CA . ASP A 1 207 ? 8.523 19.266 24.094 1 93.69 207 ASP A CA 1
ATOM 1530 C C . ASP A 1 207 ? 7.488 20.328 23.719 1 93.69 207 ASP A C 1
ATOM 1532 O O . ASP A 1 207 ? 7.723 21.125 22.812 1 93.69 207 ASP A O 1
ATOM 1536 N N . ASP A 1 208 ? 6.402 20.391 24.422 1 94.19 208 ASP A N 1
ATOM 1537 C CA . ASP A 1 208 ? 5.352 21.391 24.266 1 94.19 208 ASP A CA 1
ATOM 1538 C C . ASP A 1 208 ? 4.965 21.547 22.797 1 94.19 208 ASP A C 1
ATOM 1540 O O . ASP A 1 208 ? 5.012 22.656 22.25 1 94.19 208 ASP A O 1
ATOM 1544 N N . LEU A 1 209 ? 4.465 20.5 22.281 1 96.75 209 LEU A N 1
ATOM 1545 C CA . LEU A 1 209 ? 4.148 20.469 20.859 1 96.75 209 LEU A CA 1
ATOM 1546 C C . LEU A 1 209 ? 2.836 21.188 20.562 1 96.75 209 LEU A C 1
ATOM 1548 O O . LEU A 1 209 ? 1.882 21.078 21.344 1 96.75 209 LEU A O 1
ATOM 1552 N N . ASP A 1 210 ? 2.873 21.953 19.5 1 97.81 210 ASP A N 1
ATOM 1553 C CA . ASP A 1 210 ? 1.621 22.453 18.953 1 97.81 210 ASP A CA 1
ATOM 1554 C C . ASP A 1 210 ? 0.848 21.359 18.234 1 97.81 210 ASP A C 1
ATOM 1556 O O . ASP A 1 210 ? -0.377 21.281 18.344 1 97.81 210 ASP A O 1
ATOM 1560 N N . TYR A 1 211 ? 1.566 20.547 17.516 1 98 211 TYR A N 1
ATOM 1561 C CA . TYR A 1 211 ? 0.955 19.469 16.75 1 98 211 TYR A CA 1
ATOM 1562 C C . TYR A 1 211 ? 1.764 18.172 16.891 1 98 211 TYR A C 1
ATOM 1564 O O . TYR A 1 211 ? 2.992 18.188 16.781 1 98 211 TYR A O 1
ATOM 1572 N N . LEU A 1 212 ? 1.111 17.109 17.172 1 97.19 212 LEU A N 1
ATOM 1573 C CA . LEU A 1 212 ? 1.643 15.758 17 1 97.19 212 LEU A CA 1
ATOM 1574 C C . LEU A 1 212 ? 0.949 15.039 15.852 1 97.19 212 LEU A C 1
ATOM 1576 O O . LEU A 1 212 ? -0.248 14.75 15.922 1 97.19 212 LEU A O 1
ATOM 1580 N N . VAL A 1 213 ? 1.715 14.773 14.773 1 98.19 213 VAL A N 1
ATOM 1581 C CA . VAL A 1 213 ? 1.188 14.055 13.617 1 98.19 213 VAL A CA 1
ATOM 1582 C C . VAL A 1 213 ? 1.401 12.555 13.797 1 98.19 213 VAL A C 1
ATOM 1584 O O . VAL A 1 213 ? 2.529 12.102 14.016 1 98.19 213 VAL A O 1
ATOM 1587 N N . ILE A 1 214 ? 0.341 11.812 13.727 1 96.38 214 ILE A N 1
ATOM 1588 C CA . ILE A 1 214 ? 0.448 10.359 13.852 1 96.38 214 ILE A CA 1
ATOM 1589 C C . ILE A 1 214 ? 0.264 9.711 12.484 1 96.38 214 ILE A C 1
ATOM 1591 O O . ILE A 1 214 ? -0.79 9.852 11.859 1 96.38 214 ILE A O 1
ATOM 1595 N N . ASP A 1 215 ? 1.27 9.023 12.023 1 96.38 215 ASP A N 1
ATOM 1596 C CA . ASP A 1 215 ? 1.211 8.188 10.82 1 96.38 215 ASP A CA 1
ATOM 1597 C C . ASP A 1 215 ? 0.575 6.836 11.125 1 96.38 215 ASP A C 1
ATOM 1599 O O . ASP A 1 215 ? 1.262 5.902 11.547 1 96.38 215 ASP A O 1
ATOM 1603 N N . MET A 1 216 ? -0.669 6.73 10.766 1 92.5 216 MET A N 1
ATOM 1604 C CA . MET A 1 216 ? -1.44 5.551 11.148 1 92.5 216 MET A CA 1
ATOM 1605 C C . MET A 1 216 ? -1.071 4.355 10.281 1 92.5 216 MET A C 1
ATOM 1607 O O . MET A 1 216 ? -0.6 4.523 9.156 1 92.5 216 MET A O 1
ATOM 1611 N N . PRO A 1 217 ? -1.253 3.162 10.852 1 87 217 PRO A N 1
ATOM 1612 C CA . PRO A 1 217 ? -1.143 1.999 9.969 1 87 217 PRO A CA 1
ATOM 1613 C C . PRO A 1 217 ? -2.236 1.961 8.906 1 87 217 PRO A C 1
ATOM 1615 O O . PRO A 1 217 ? -3.271 2.613 9.055 1 87 217 PRO A O 1
ATOM 1618 N N . PRO A 1 218 ? -1.979 1.209 7.836 1 83.56 218 PRO A N 1
ATOM 1619 C CA . PRO A 1 218 ? -3.033 1.106 6.824 1 83.56 218 PRO A CA 1
ATOM 1620 C C . PRO A 1 218 ? -4.254 0.332 7.316 1 83.56 218 PRO A C 1
ATOM 1622 O O . PRO A 1 218 ? -4.129 -0.533 8.188 1 83.56 218 PRO A O 1
ATOM 1625 N N . GLY A 1 219 ? -5.426 0.725 6.793 1 77.75 219 GLY A N 1
ATOM 1626 C CA . GLY A 1 219 ? -6.641 -0.02 7.078 1 77.75 219 GLY A CA 1
ATOM 1627 C C . GLY A 1 219 ? -7.43 0.547 8.242 1 77.75 219 GLY A C 1
ATOM 1628 O O . GLY A 1 219 ? -7.281 1.724 8.586 1 77.75 219 GLY A O 1
ATOM 1629 N N . THR A 1 220 ? -8.414 -0.216 8.727 1 75 220 THR A N 1
ATOM 1630 C CA . THR A 1 220 ? -9.305 0.175 9.812 1 75 220 THR A CA 1
ATOM 1631 C C . THR A 1 220 ? -9.305 -0.882 10.914 1 75 220 THR A C 1
ATOM 1633 O O . THR A 1 220 ? -10.344 -1.129 11.539 1 75 220 THR A O 1
ATOM 1636 N N . GLY A 1 221 ? -8.172 -1.394 11.148 1 74.62 221 GLY A N 1
ATOM 1637 C CA . GLY A 1 221 ? -8.055 -2.5 12.086 1 74.62 221 GLY A CA 1
ATOM 1638 C C . GLY A 1 221 ? -7.98 -2.051 13.531 1 74.62 221 GLY A C 1
ATOM 1639 O O . GLY A 1 221 ? -8.312 -0.908 13.852 1 74.62 221 GLY A O 1
ATOM 1640 N N . ASP A 1 222 ? -7.574 -2.943 14.352 1 72.38 222 ASP A N 1
ATOM 1641 C CA . ASP A 1 222 ? -7.574 -2.781 15.805 1 72.38 222 ASP A CA 1
ATOM 1642 C C . ASP A 1 222 ? -6.66 -1.634 16.234 1 72.38 222 ASP A C 1
ATOM 1644 O O . ASP A 1 222 ? -6.996 -0.873 17.141 1 72.38 222 ASP A O 1
ATOM 1648 N N . ILE A 1 223 ? -5.637 -1.568 15.57 1 75.06 223 ILE A N 1
ATOM 1649 C CA . ILE A 1 223 ? -4.656 -0.563 15.961 1 75.06 223 ILE A CA 1
ATOM 1650 C C . ILE A 1 223 ? -5.203 0.833 15.68 1 75.06 223 ILE A C 1
ATOM 1652 O O . ILE A 1 223 ? -5.117 1.726 16.531 1 75.06 223 ILE A O 1
ATOM 1656 N N . GLN A 1 224 ? -5.812 0.975 14.531 1 79.69 224 GLN A N 1
ATOM 1657 C CA . GLN A 1 224 ? -6.402 2.252 14.141 1 79.69 224 GLN A CA 1
ATOM 1658 C C . GLN A 1 224 ? -7.543 2.639 15.078 1 79.69 224 GLN A C 1
ATOM 1660 O O . GLN A 1 224 ? -7.613 3.779 15.547 1 79.69 224 GLN A O 1
ATOM 1665 N N . LEU A 1 225 ? -8.281 1.668 15.375 1 77.25 225 LEU A N 1
ATOM 1666 C CA . LEU A 1 225 ? -9.445 1.896 16.219 1 77.25 225 LEU A CA 1
ATOM 1667 C C . LEU A 1 225 ? -9.008 2.227 17.656 1 77.25 225 LEU A C 1
ATOM 1669 O O . LEU A 1 225 ? -9.562 3.133 18.281 1 77.25 225 LEU A O 1
ATOM 1673 N N . THR A 1 226 ? -8.086 1.536 18.109 1 79.88 226 THR A N 1
ATOM 1674 C CA . THR A 1 226 ? -7.594 1.764 19.469 1 79.88 226 THR A CA 1
ATOM 1675 C C . THR A 1 226 ? -6.984 3.156 19.594 1 79.88 226 THR A C 1
ATOM 1677 O O . THR A 1 226 ? -7.254 3.873 20.562 1 79.88 226 THR A O 1
ATOM 1680 N N . LEU A 1 227 ? -6.242 3.543 18.641 1 82.19 227 LEU A N 1
ATOM 1681 C CA . LEU A 1 227 ? -5.629 4.867 18.672 1 82.19 227 LEU A CA 1
ATOM 1682 C C . LEU A 1 227 ? -6.688 5.961 18.594 1 82.19 227 LEU A C 1
ATOM 1684 O O . LEU A 1 227 ? -6.621 6.949 19.328 1 82.19 227 LEU A O 1
ATOM 1688 N N . ALA A 1 228 ? -7.617 5.703 17.781 1 82.25 228 ALA A N 1
ATOM 1689 C CA . ALA A 1 228 ? -8.688 6.688 17.609 1 82.25 228 ALA A CA 1
ATOM 1690 C C . ALA A 1 228 ? -9.5 6.84 18.891 1 82.25 228 ALA A C 1
ATOM 1692 O O . ALA A 1 228 ? -9.977 7.938 19.203 1 82.25 228 ALA A O 1
ATOM 1693 N N . GLN A 1 229 ? -9.539 5.789 19.625 1 81.69 229 GLN A N 1
ATOM 1694 C CA . GLN A 1 229 ? -10.359 5.797 20.844 1 81.69 229 GLN A CA 1
ATOM 1695 C C . GLN A 1 229 ? -9.562 6.297 22.047 1 81.69 229 GLN A C 1
ATOM 1697 O O . GLN A 1 229 ? -10.102 6.973 22.922 1 81.69 229 GLN A O 1
ATOM 1702 N N . LYS A 1 230 ? -8.359 6.008 22.109 1 85.19 230 LYS A N 1
ATOM 1703 C CA . LYS A 1 230 ? -7.586 6.23 23.328 1 85.19 230 LYS A CA 1
ATOM 1704 C C . LYS A 1 230 ? -6.801 7.535 23.25 1 85.19 230 LYS A C 1
ATOM 1706 O O . LYS A 1 230 ? -6.371 8.07 24.266 1 85.19 230 LYS A O 1
ATOM 1711 N N . VAL A 1 231 ? -6.57 7.996 22.078 1 87.25 231 VAL A N 1
ATOM 1712 C CA . VAL A 1 231 ? -5.836 9.242 21.891 1 87.25 231 VAL A CA 1
ATOM 1713 C C . VAL A 1 231 ? -6.805 10.359 21.516 1 87.25 231 VAL A C 1
ATOM 1715 O O . VAL A 1 231 ? -7.699 10.164 20.688 1 87.25 231 VAL A O 1
ATOM 1718 N N . PRO A 1 232 ? -6.68 11.484 22.219 1 89.75 232 PRO A N 1
ATOM 1719 C CA . PRO A 1 232 ? -7.555 12.609 21.875 1 89.75 232 PRO A CA 1
ATOM 1720 C C . PRO A 1 232 ? -7.176 13.25 20.547 1 89.75 232 PRO A C 1
ATOM 1722 O O . PRO A 1 232 ? -6.617 14.352 20.531 1 89.75 232 PRO A O 1
ATOM 1725 N N . VAL A 1 233 ? -7.59 12.656 19.516 1 91.88 233 VAL A N 1
ATOM 1726 C CA . VAL A 1 233 ? -7.285 13.133 18.172 1 91.88 233 VAL A CA 1
ATOM 1727 C C . VAL A 1 233 ? -8.172 14.328 17.828 1 91.88 233 VAL A C 1
ATOM 1729 O O . VAL A 1 233 ? -9.398 14.25 17.938 1 91.88 233 VAL A O 1
ATOM 1732 N N . ALA A 1 234 ? -7.512 15.414 17.484 1 94.12 234 ALA A N 1
ATOM 1733 C CA . ALA A 1 234 ? -8.234 16.625 17.125 1 94.12 234 ALA A CA 1
ATOM 1734 C C . ALA A 1 234 ? -8.922 16.484 15.773 1 94.12 234 ALA A C 1
ATOM 1736 O O . ALA A 1 234 ? -9.984 17.062 15.539 1 94.12 234 ALA A O 1
ATOM 1737 N N . GLY A 1 235 ? -8.297 15.773 14.898 1 95.25 235 GLY A N 1
ATOM 1738 C CA . GLY A 1 235 ? -8.852 15.516 13.578 1 95.25 235 GLY A CA 1
ATOM 1739 C C . GLY A 1 235 ? -8.008 14.555 12.758 1 95.25 235 GLY A C 1
ATOM 1740 O O . GLY A 1 235 ? -6.863 14.273 13.109 1 95.25 235 GLY A O 1
ATOM 1741 N N . ALA A 1 236 ? -8.672 14.086 11.648 1 96.56 236 ALA A N 1
ATOM 1742 C CA . ALA A 1 236 ? -7.988 13.117 10.797 1 96.56 236 ALA A CA 1
ATOM 1743 C C . ALA A 1 236 ? -7.887 13.625 9.359 1 96.56 236 ALA A C 1
ATOM 1745 O O . ALA A 1 236 ? -8.812 14.25 8.852 1 96.56 236 ALA A O 1
ATOM 1746 N N . VAL A 1 237 ? -6.715 13.375 8.781 1 97.94 237 VAL A N 1
ATOM 1747 C CA . VAL A 1 237 ? -6.504 13.578 7.352 1 97.94 237 VAL A CA 1
ATOM 1748 C C . VAL A 1 237 ? -6.504 12.234 6.629 1 97.94 237 VAL A C 1
ATOM 1750 O O . VAL A 1 237 ? -5.707 11.352 6.957 1 97.94 237 VAL A O 1
ATOM 1753 N N . ILE A 1 238 ? -7.355 12.094 5.625 1 97 238 ILE A N 1
ATOM 1754 C CA . ILE A 1 238 ? -7.465 10.836 4.898 1 97 238 ILE A CA 1
ATOM 1755 C C . ILE A 1 238 ? -6.711 10.93 3.576 1 97 238 ILE A C 1
ATOM 1757 O O . ILE A 1 238 ? -6.977 11.82 2.768 1 97 238 ILE A O 1
ATOM 1761 N N . VAL A 1 239 ? -5.773 9.984 3.408 1 97 239 VAL A N 1
ATOM 1762 C CA . VAL A 1 239 ? -4.953 9.977 2.201 1 97 239 VAL A CA 1
ATOM 1763 C C . VAL A 1 239 ? -5.426 8.867 1.263 1 97 239 VAL A C 1
ATOM 1765 O O . VAL A 1 239 ? -5.703 7.75 1.703 1 97 239 VAL A O 1
ATOM 1768 N N . THR A 1 240 ? -5.566 9.164 -0.045 1 95.75 240 THR A N 1
ATOM 1769 C CA . THR A 1 240 ? -5.969 8.172 -1.043 1 95.75 240 THR A CA 1
ATOM 1770 C C . THR A 1 240 ? -5.371 8.508 -2.406 1 95.75 240 THR A C 1
ATOM 1772 O O . THR A 1 240 ? -4.555 9.43 -2.523 1 95.75 240 THR A O 1
ATOM 1775 N N . THR A 1 241 ? -5.578 7.672 -3.363 1 94.25 241 THR A N 1
ATOM 1776 C CA . THR A 1 241 ? -5.336 7.918 -4.781 1 94.25 241 THR A CA 1
ATOM 1777 C C . THR A 1 241 ? -6.648 7.91 -5.562 1 94.25 241 THR A C 1
ATOM 1779 O O . THR A 1 241 ? -7.691 7.531 -5.027 1 94.25 241 THR A O 1
ATOM 1782 N N . PRO A 1 242 ? -6.609 8.336 -6.789 1 92.94 242 PRO A N 1
ATOM 1783 C CA . PRO A 1 242 ? -7.855 8.367 -7.562 1 92.94 242 PRO A CA 1
ATOM 1784 C C . PRO A 1 242 ? -8.328 6.969 -7.961 1 92.94 242 PRO A C 1
ATOM 1786 O O . PRO A 1 242 ? -9.43 6.816 -8.5 1 92.94 242 PRO A O 1
ATOM 1789 N N . GLN A 1 243 ? -7.621 5.988 -7.656 1 89.06 243 GLN A N 1
ATOM 1790 C CA . GLN A 1 243 ? -7.965 4.629 -8.055 1 89.06 243 GLN A CA 1
ATOM 1791 C C . GLN A 1 243 ? -9.195 4.133 -7.305 1 89.06 243 GLN A C 1
ATOM 1793 O O . GLN A 1 243 ? -9.328 4.355 -6.098 1 89.06 243 GLN A O 1
ATOM 1798 N N . ASP A 1 244 ? -9.984 3.387 -7.973 1 83.81 244 ASP A N 1
ATOM 1799 C CA . ASP A 1 244 ? -11.266 2.93 -7.434 1 83.81 244 ASP A CA 1
ATOM 1800 C C . ASP A 1 244 ? -11.055 2.078 -6.18 1 83.81 244 ASP A C 1
ATOM 1802 O O . ASP A 1 244 ? -11.727 2.283 -5.168 1 83.81 244 ASP A O 1
ATOM 1806 N N . LEU A 1 245 ? -10.219 1.226 -6.254 1 81.81 245 LEU A N 1
ATOM 1807 C CA . LEU A 1 245 ? -9.977 0.338 -5.125 1 81.81 245 LEU A CA 1
ATOM 1808 C C . LEU A 1 245 ? -9.5 1.125 -3.908 1 81.81 245 LEU A C 1
ATOM 1810 O O . LEU A 1 245 ? -9.906 0.842 -2.779 1 81.81 245 LEU A O 1
ATOM 1814 N N . ALA A 1 246 ? -8.625 2.076 -4.172 1 85.25 246 ALA A N 1
ATOM 1815 C CA . ALA A 1 246 ? -8.133 2.918 -3.084 1 85.25 246 ALA A CA 1
ATOM 1816 C C . ALA A 1 246 ? -9.258 3.764 -2.494 1 85.25 246 ALA A C 1
ATOM 1818 O O . ALA A 1 246 ? -9.297 3.986 -1.282 1 85.25 246 ALA A O 1
ATOM 1819 N N . LEU A 1 247 ? -10.164 4.203 -3.336 1 87.19 247 LEU A N 1
ATOM 1820 C CA . LEU A 1 247 ? -11.281 5.039 -2.904 1 87.19 247 LEU A CA 1
ATOM 1821 C C . LEU A 1 247 ? -12.242 4.25 -2.029 1 87.19 247 LEU A C 1
ATOM 1823 O O . LEU A 1 247 ? -12.758 4.77 -1.039 1 87.19 247 LEU A O 1
ATOM 1827 N N . LEU A 1 248 ? -12.43 3.031 -2.387 1 81.19 248 LEU A N 1
ATOM 1828 C CA . LEU A 1 248 ? -13.289 2.166 -1.589 1 81.19 248 LEU A CA 1
ATOM 1829 C C . LEU A 1 248 ? -12.75 2.02 -0.171 1 81.19 248 LEU A C 1
ATOM 1831 O O . LEU A 1 248 ? -13.5 2.125 0.8 1 81.19 248 LEU A O 1
ATOM 1835 N N . ASP A 1 249 ? -11.523 1.86 -0.079 1 84 249 ASP A N 1
ATOM 1836 C CA . ASP A 1 249 ? -10.891 1.695 1.227 1 84 249 ASP A CA 1
ATOM 1837 C C . ASP A 1 249 ? -10.875 3.012 2 1 84 249 ASP A C 1
ATOM 1839 O O . ASP A 1 249 ? -11.031 3.02 3.225 1 84 249 ASP A O 1
ATOM 1843 N N . ALA A 1 250 ? -10.68 4.09 1.29 1 88.94 250 ALA A N 1
ATOM 1844 C CA . ALA A 1 250 ? -10.672 5.406 1.925 1 88.94 250 ALA A CA 1
ATOM 1845 C C . ALA A 1 250 ? -12.047 5.734 2.514 1 88.94 250 ALA A C 1
ATOM 1847 O O . ALA A 1 250 ? -12.141 6.355 3.576 1 88.94 250 ALA A O 1
ATOM 1848 N N . ARG A 1 251 ? -13.055 5.277 1.847 1 88.94 251 ARG A N 1
ATOM 1849 C CA . ARG A 1 251 ? -14.414 5.461 2.354 1 88.94 251 ARG A CA 1
ATOM 1850 C C . ARG A 1 251 ? -14.578 4.797 3.717 1 88.94 251 ARG A C 1
ATOM 1852 O O . ARG A 1 251 ? -15.156 5.387 4.633 1 88.94 251 ARG A O 1
ATOM 1859 N N . LYS A 1 252 ? -14.039 3.66 3.832 1 83.56 252 LYS A N 1
ATOM 1860 C CA . LYS A 1 252 ? -14.102 2.953 5.109 1 83.56 252 LYS A CA 1
ATOM 1861 C C . LYS A 1 252 ? -13.352 3.721 6.195 1 83.56 252 LYS A C 1
ATOM 1863 O O . LYS A 1 252 ? -13.766 3.723 7.359 1 83.56 252 LYS A O 1
ATOM 1868 N N . GLY A 1 253 ? -12.305 4.305 5.789 1 87 253 GLY A N 1
ATOM 1869 C CA . GLY A 1 253 ? -11.547 5.125 6.723 1 87 253 GLY A CA 1
ATOM 1870 C C . GLY A 1 253 ? -12.336 6.312 7.242 1 87 253 GLY A C 1
ATOM 1871 O O . GLY A 1 253 ? -12.359 6.57 8.445 1 87 253 GLY A O 1
ATOM 1872 N N . VAL A 1 254 ? -12.969 6.992 6.316 1 90.31 254 VAL A N 1
ATOM 1873 C CA . VAL A 1 254 ? -13.773 8.148 6.699 1 90.31 254 VAL A CA 1
ATOM 1874 C C . VAL A 1 254 ? -14.883 7.711 7.656 1 90.31 254 VAL A C 1
ATOM 1876 O O . VAL A 1 254 ? -15.109 8.352 8.688 1 90.31 254 VAL A O 1
ATOM 1879 N N . GLU A 1 255 ? -15.477 6.613 7.363 1 87.38 255 GLU A N 1
ATOM 1880 C CA . GLU A 1 255 ? -16.578 6.102 8.18 1 87.38 255 GLU A CA 1
ATOM 1881 C C . GLU A 1 255 ? -16.094 5.699 9.57 1 87.38 255 GLU A C 1
ATOM 1883 O O . GLU A 1 255 ? -16.797 5.895 10.555 1 87.38 255 GLU A O 1
ATOM 1888 N N . MET A 1 256 ? -14.977 5.184 9.602 1 84.38 256 MET A N 1
ATOM 1889 C CA . MET A 1 256 ? -14.414 4.762 10.883 1 84.38 256 MET A CA 1
ATOM 1890 C C . MET A 1 256 ? -14.242 5.957 11.82 1 84.38 256 MET A C 1
ATOM 1892 O O . MET A 1 256 ? -14.648 5.906 12.977 1 84.38 256 MET A O 1
ATOM 1896 N N . PHE A 1 257 ? -13.672 7.004 11.352 1 90 257 PHE A N 1
ATOM 1897 C CA . PHE A 1 257 ? -13.43 8.18 12.188 1 90 257 PHE A CA 1
ATOM 1898 C C . PHE A 1 257 ? -14.742 8.852 12.578 1 90 257 PHE A C 1
ATOM 1900 O O . PHE A 1 257 ? -14.883 9.352 13.695 1 90 257 PHE A O 1
ATOM 1907 N N . ARG A 1 258 ? -15.664 8.797 11.703 1 88.25 258 ARG A N 1
ATOM 1908 C CA . ARG A 1 258 ? -16.984 9.344 12.023 1 88.25 258 ARG A CA 1
ATOM 1909 C C . ARG A 1 258 ? -17.625 8.562 13.164 1 88.25 258 ARG A C 1
ATOM 1911 O O . ARG A 1 258 ? -18.219 9.156 14.062 1 88.25 258 ARG A O 1
ATOM 1918 N N . LYS A 1 259 ? -17.516 7.332 13.086 1 83.69 259 LYS A N 1
ATOM 1919 C CA . LYS A 1 259 ? -18.125 6.469 14.094 1 83.69 259 LYS A CA 1
ATOM 1920 C C . LYS A 1 259 ? -17.531 6.727 15.477 1 83.69 259 LYS A C 1
ATOM 1922 O O . LYS A 1 259 ? -18.219 6.594 16.484 1 83.69 259 LYS A O 1
ATOM 1927 N N . VAL A 1 260 ? -16.312 7.09 15.523 1 86.62 260 VAL A N 1
ATOM 1928 C CA . VAL A 1 260 ? -15.672 7.312 16.812 1 86.62 260 VAL A CA 1
ATOM 1929 C C . VAL A 1 260 ? -15.648 8.805 17.125 1 86.62 260 VAL A C 1
ATOM 1931 O O . VAL A 1 260 ? -14.914 9.25 18.016 1 86.62 260 VAL A O 1
ATOM 1934 N N . HIS A 1 261 ? -16.266 9.594 16.375 1 89 261 HIS A N 1
ATOM 1935 C CA . HIS A 1 261 ? -16.531 11.008 16.609 1 89 261 HIS A CA 1
ATOM 1936 C C . HIS A 1 261 ? -15.242 11.82 16.5 1 89 261 HIS A C 1
ATOM 1938 O O . HIS A 1 261 ? -14.992 12.703 17.328 1 89 261 HIS A O 1
ATOM 1944 N N . ILE A 1 262 ? -14.43 11.438 15.664 1 91.44 262 ILE A N 1
ATOM 1945 C CA . ILE A 1 262 ? -13.258 12.227 15.297 1 91.44 262 ILE A CA 1
ATOM 1946 C C . ILE A 1 262 ? -13.508 12.938 13.969 1 91.44 262 ILE A C 1
ATOM 1948 O O . ILE A 1 262 ? -13.836 12.297 12.961 1 91.44 262 ILE A O 1
ATOM 1952 N N . PRO A 1 263 ? -13.406 14.203 13.977 1 93.69 263 PRO A N 1
ATOM 1953 C CA . PRO A 1 263 ? -13.672 14.922 12.719 1 93.69 263 PRO A CA 1
ATOM 1954 C C . PRO A 1 263 ? -12.656 14.586 11.633 1 93.69 263 PRO A C 1
ATOM 1956 O O . PRO A 1 263 ? -11.461 14.477 11.906 1 93.69 263 PRO A O 1
ATOM 1959 N N . VAL A 1 264 ? -13.203 14.375 10.453 1 95.25 264 VAL A N 1
ATOM 1960 C CA . VAL A 1 264 ? -12.336 14.273 9.281 1 95.25 264 VAL A CA 1
ATOM 1961 C C . VAL A 1 264 ? -12.047 15.664 8.734 1 95.25 264 VAL A C 1
ATOM 1963 O O . VAL A 1 264 ? -12.953 16.344 8.227 1 95.25 264 VAL A O 1
ATOM 1966 N N . LEU A 1 265 ? -10.797 16.078 8.82 1 96.56 265 LEU A N 1
ATOM 1967 C CA . LEU A 1 265 ? -10.398 17.422 8.414 1 96.56 265 LEU A CA 1
ATOM 1968 C C . LEU A 1 265 ? -10.445 17.562 6.898 1 96.56 265 LEU A C 1
ATOM 1970 O O . LEU A 1 265 ? -10.633 18.672 6.383 1 96.56 265 LEU A O 1
ATOM 1974 N N . GLY A 1 266 ? -10.188 16.5 6.211 1 97.06 266 GLY A N 1
ATOM 1975 C CA . GLY A 1 266 ? -10.25 16.484 4.758 1 97.06 266 GLY A CA 1
ATOM 1976 C C . GLY A 1 266 ? -9.523 15.305 4.141 1 97.06 266 GLY A C 1
ATOM 1977 O O . GLY A 1 266 ? -9.094 14.398 4.848 1 97.06 266 GLY A O 1
ATOM 1978 N N . VAL A 1 267 ? -9.484 15.375 2.729 1 97.31 267 VAL A N 1
ATOM 1979 C CA . VAL A 1 267 ? -8.898 14.289 1.951 1 97.31 267 VAL A CA 1
ATOM 1980 C C . VAL A 1 267 ? -7.695 14.805 1.16 1 97.31 267 VAL A C 1
ATOM 1982 O O . VAL A 1 267 ? -7.719 15.93 0.651 1 97.31 267 VAL A O 1
ATOM 1985 N N . VAL A 1 268 ? -6.641 14.039 1.178 1 98.06 268 VAL A N 1
ATOM 1986 C CA . VAL A 1 268 ? -5.496 14.297 0.315 1 98.06 268 VAL A CA 1
ATOM 1987 C C . VAL A 1 268 ? -5.445 13.258 -0.807 1 98.06 268 VAL A C 1
ATOM 1989 O O . VAL A 1 268 ? -5.465 12.055 -0.549 1 98.06 268 VAL A O 1
ATOM 1992 N N . GLU A 1 269 ? -5.438 13.719 -2.043 1 97.38 269 GLU A N 1
ATOM 1993 C CA . GLU A 1 269 ? -5.312 12.852 -3.211 1 97.38 269 GLU A CA 1
ATOM 1994 C C . GLU A 1 269 ? -3.875 12.812 -3.721 1 97.38 269 GLU A C 1
ATOM 1996 O O . GLU A 1 269 ? -3.398 13.781 -4.32 1 97.38 269 GLU A O 1
ATOM 2001 N N . ASN A 1 270 ? -3.254 11.641 -3.506 1 95.81 270 ASN A N 1
ATOM 2002 C CA . ASN A 1 270 ? -1.889 11.445 -3.98 1 95.81 270 ASN A CA 1
ATOM 2003 C C . ASN A 1 270 ? -1.863 10.781 -5.355 1 95.81 270 ASN A C 1
ATOM 2005 O O . ASN A 1 270 ? -2.848 10.164 -5.77 1 95.81 270 ASN A O 1
ATOM 2009 N N . MET A 1 271 ? -0.706 11 -6.039 1 94.62 271 MET A N 1
ATOM 2010 C CA . MET A 1 271 ? -0.457 10.344 -7.32 1 94.62 271 MET A CA 1
ATOM 2011 C C . MET A 1 271 ? -1.592 10.617 -8.297 1 94.62 271 MET A C 1
ATOM 2013 O O . MET A 1 271 ? -2.035 9.711 -9.008 1 94.62 271 MET A O 1
ATOM 2017 N N . ALA A 1 272 ? -1.976 11.867 -8.352 1 94.12 272 ALA A N 1
ATOM 2018 C CA . ALA A 1 272 ? -3.141 12.281 -9.125 1 94.12 272 ALA A CA 1
ATOM 2019 C C . ALA A 1 272 ? -2.822 12.32 -10.617 1 94.12 272 ALA A C 1
ATOM 2021 O O . ALA A 1 272 ? -3.699 12.094 -11.453 1 94.12 272 ALA A O 1
ATOM 2022 N N . VAL A 1 273 ? -1.566 12.641 -10.914 1 93.69 273 VAL A N 1
ATOM 2023 C CA . VAL A 1 273 ? -1.157 12.781 -12.312 1 93.69 273 VAL A CA 1
ATOM 2024 C C . VAL A 1 273 ? 0.349 12.562 -12.43 1 93.69 273 VAL A C 1
ATOM 2026 O O . VAL A 1 273 ? 1.105 12.875 -11.508 1 93.69 273 VAL A O 1
ATOM 2029 N N . HIS A 1 274 ? 0.703 11.922 -13.516 1 93.81 274 HIS A N 1
ATOM 2030 C CA . HIS A 1 274 ? 2.113 11.828 -13.875 1 93.81 274 HIS A CA 1
ATOM 2031 C C . HIS A 1 274 ? 2.42 12.656 -15.117 1 93.81 274 HIS A C 1
ATOM 2033 O O . HIS A 1 274 ? 1.711 12.562 -16.125 1 93.81 274 HIS A O 1
ATOM 2039 N N . ILE A 1 275 ? 3.451 13.469 -15.008 1 93.31 275 ILE A N 1
ATOM 2040 C CA . ILE A 1 275 ? 3.904 14.258 -16.156 1 93.31 275 ILE A CA 1
ATOM 2041 C C . ILE A 1 275 ? 5.215 13.68 -16.688 1 93.31 275 ILE A C 1
ATOM 2043 O O . ILE A 1 275 ? 6.227 13.664 -15.977 1 93.31 275 ILE A O 1
ATOM 2047 N N . CYS A 1 276 ? 5.211 13.281 -17.875 1 93.81 276 CYS A N 1
ATOM 2048 C CA . CYS A 1 276 ? 6.41 12.734 -18.5 1 93.81 276 CYS A CA 1
ATOM 2049 C C . CYS A 1 276 ? 7.539 13.758 -18.5 1 93.81 276 CYS A C 1
ATOM 2051 O O . CYS A 1 276 ? 7.355 14.883 -18.969 1 93.81 276 CYS A O 1
ATOM 2053 N N . SER A 1 277 ? 8.633 13.336 -18.031 1 91 277 SER A N 1
ATOM 2054 C CA . SER A 1 277 ? 9.758 14.266 -17.922 1 91 277 SER A CA 1
ATOM 2055 C C . SER A 1 277 ? 10.336 14.602 -19.297 1 91 277 SER A C 1
ATOM 2057 O O . SER A 1 277 ? 11.039 15.594 -19.453 1 91 277 SER A O 1
ATOM 2059 N N . ASN A 1 278 ? 10.047 13.773 -20.25 1 93.5 278 ASN A N 1
ATOM 2060 C CA . ASN A 1 278 ? 10.625 13.945 -21.578 1 93.5 278 ASN A CA 1
ATOM 2061 C C . ASN A 1 278 ? 9.734 14.82 -22.469 1 93.5 278 ASN A C 1
ATOM 2063 O O . ASN A 1 278 ? 10.234 15.703 -23.172 1 93.5 278 ASN A O 1
ATOM 2067 N N . CYS A 1 279 ? 8.398 14.664 -22.438 1 96.12 279 CYS A N 1
ATOM 2068 C CA . CYS A 1 279 ? 7.562 15.375 -23.406 1 96.12 279 CYS A CA 1
ATOM 2069 C C . CYS A 1 279 ? 6.512 16.219 -22.688 1 96.12 279 CYS A C 1
ATOM 2071 O O . CYS A 1 279 ? 5.777 16.969 -23.344 1 96.12 279 CYS A O 1
ATOM 2073 N N . GLY A 1 280 ? 6.34 16.031 -21.422 1 93.25 280 GLY A N 1
ATOM 2074 C CA . GLY A 1 280 ? 5.395 16.828 -20.656 1 93.25 280 GLY A CA 1
ATOM 2075 C C . GLY A 1 280 ? 3.98 16.281 -20.703 1 93.25 280 GLY A C 1
ATOM 2076 O O . GLY A 1 280 ? 3.072 16.844 -20.094 1 93.25 280 GLY A O 1
ATOM 2077 N N . HIS A 1 281 ? 3.83 15.203 -21.297 1 94.75 281 HIS A N 1
ATOM 2078 C CA . HIS A 1 281 ? 2.514 14.578 -21.375 1 94.75 281 HIS A CA 1
ATOM 2079 C C . HIS A 1 281 ? 2.012 14.172 -20 1 94.75 281 HIS A C 1
ATOM 2081 O O . HIS A 1 281 ? 2.758 13.594 -19.219 1 94.75 281 HIS A O 1
ATOM 2087 N N . ALA A 1 282 ? 0.757 14.531 -19.812 1 93.31 282 ALA A N 1
ATOM 2088 C CA . ALA A 1 282 ? 0.12 14.211 -18.531 1 93.31 282 ALA A CA 1
ATOM 2089 C C . ALA A 1 282 ? -0.703 12.93 -18.641 1 93.31 282 ALA A C 1
ATOM 2091 O O . ALA A 1 282 ? -1.465 12.75 -19.594 1 93.31 282 ALA A O 1
ATOM 2092 N N . GLU A 1 283 ? -0.476 12.016 -17.641 1 93 283 GLU A N 1
ATOM 2093 C CA . GLU A 1 283 ? -1.231 10.766 -17.594 1 93 283 GLU A CA 1
ATOM 2094 C C . GLU A 1 283 ? -1.805 10.523 -16.203 1 93 283 GLU A C 1
ATOM 2096 O O . GLU A 1 283 ? -1.11 10.711 -15.195 1 93 283 GLU A O 1
ATOM 2101 N N . HIS A 1 284 ? -3.059 10.086 -16.203 1 92.5 284 HIS A N 1
ATOM 2102 C CA . HIS A 1 284 ? -3.727 9.758 -14.953 1 92.5 284 HIS A CA 1
ATOM 2103 C C . HIS A 1 284 ? -3.672 8.266 -14.672 1 92.5 284 HIS A C 1
ATOM 2105 O O . HIS A 1 284 ? -4.691 7.574 -14.75 1 92.5 284 HIS A O 1
ATOM 2111 N N . LEU A 1 285 ? -2.521 7.82 -14.219 1 89.75 285 LEU A N 1
ATOM 2112 C CA . LEU A 1 285 ? -2.184 6.406 -14.094 1 89.75 285 LEU A CA 1
ATOM 2113 C C . LEU A 1 285 ? -3.088 5.719 -13.078 1 89.75 285 LEU A C 1
ATOM 2115 O O . LEU A 1 285 ? -3.34 4.516 -13.172 1 89.75 285 LEU A O 1
ATOM 2119 N N . PHE A 1 286 ? -3.553 6.445 -12.07 1 90.81 286 PHE A N 1
ATOM 2120 C CA . PHE A 1 286 ? -4.336 5.852 -10.992 1 90.81 286 PHE A CA 1
ATOM 2121 C C . PHE A 1 286 ? -5.77 6.359 -11.023 1 90.81 286 PHE A C 1
ATOM 2123 O O . PHE A 1 286 ? -6.48 6.293 -10.016 1 90.81 286 PHE A O 1
ATOM 2130 N N . GLY A 1 287 ? -6.219 6.883 -12.109 1 89.19 287 GLY A N 1
ATOM 2131 C CA . GLY A 1 287 ? -7.555 7.445 -12.219 1 89.19 287 GLY A CA 1
ATOM 2132 C C . GLY A 1 287 ? -7.574 8.953 -12.094 1 89.19 287 GLY A C 1
ATOM 2133 O O . GLY A 1 287 ? -6.523 9.586 -11.969 1 89.19 287 GLY A O 1
ATOM 2134 N N . GLU A 1 288 ? -8.836 9.43 -12.242 1 89.12 288 GLU A N 1
ATOM 2135 C CA . GLU A 1 288 ? -8.977 10.883 -12.203 1 89.12 288 GLU A CA 1
ATOM 2136 C C . GLU A 1 288 ? -10.156 11.297 -11.328 1 89.12 288 GLU A C 1
ATOM 2138 O O . GLU A 1 288 ? -11.234 10.703 -11.398 1 89.12 288 GLU A O 1
ATOM 2143 N N . GLY A 1 289 ? -9.859 12.289 -10.5 1 87.69 289 GLY A N 1
ATOM 2144 C CA . GLY A 1 289 ? -10.922 12.953 -9.758 1 87.69 289 GLY A CA 1
ATOM 2145 C C . GLY A 1 289 ? -11.484 12.109 -8.633 1 87.69 289 GLY A C 1
ATOM 2146 O O . GLY A 1 289 ? -12.547 12.414 -8.094 1 87.69 289 GLY A O 1
ATOM 2147 N N . GLY A 1 290 ? -10.898 11.047 -8.32 1 90.19 290 GLY A N 1
ATOM 2148 C CA . GLY A 1 290 ? -11.398 10.148 -7.293 1 90.19 290 GLY A CA 1
ATOM 2149 C C . GLY A 1 290 ? -11.438 10.781 -5.914 1 90.19 290 GLY A C 1
ATOM 2150 O O . GLY A 1 290 ? -12.43 10.648 -5.195 1 90.19 290 GLY A O 1
ATOM 2151 N N . GLY A 1 291 ? -10.406 11.477 -5.559 1 92.31 291 GLY A N 1
ATOM 2152 C CA . GLY A 1 291 ? -10.352 12.133 -4.262 1 92.31 291 GLY A CA 1
ATOM 2153 C C . GLY A 1 291 ? -11.422 13.188 -4.082 1 92.31 291 GLY A C 1
ATOM 2154 O O . GLY A 1 291 ? -12.008 13.305 -3.004 1 92.31 291 GLY A O 1
ATOM 2155 N N . GLU A 1 292 ? -11.648 13.906 -5.109 1 93.19 292 GLU A N 1
ATOM 2156 C CA . GLU A 1 292 ? -12.688 14.938 -5.074 1 93.19 292 GLU A CA 1
ATOM 2157 C C . GLU A 1 292 ? -14.07 14.312 -4.898 1 93.19 292 GLU A C 1
ATOM 2159 O O . GLU A 1 292 ? -14.898 14.836 -4.145 1 93.19 292 GLU A O 1
ATOM 2164 N N . LYS A 1 293 ? -14.281 13.281 -5.59 1 92.62 293 LYS A N 1
ATOM 2165 C CA . LYS A 1 293 ? -15.555 12.57 -5.48 1 92.62 293 LYS A CA 1
ATOM 2166 C C . LYS A 1 293 ? -15.766 12.039 -4.066 1 92.62 293 LYS A C 1
ATOM 2168 O O . LYS A 1 293 ? -16.859 12.172 -3.508 1 92.62 293 LYS A O 1
ATOM 2173 N N . LEU A 1 294 ? -14.773 11.469 -3.533 1 92.69 294 LEU A N 1
ATOM 2174 C CA . LEU A 1 294 ? -14.836 10.961 -2.166 1 92.69 294 LEU A CA 1
ATOM 2175 C C . LEU A 1 294 ? -15.133 12.086 -1.182 1 92.69 294 LEU A C 1
ATOM 2177 O O . LEU A 1 294 ? -16 11.945 -0.314 1 92.69 294 LEU A O 1
ATOM 2181 N N . ALA A 1 295 ? -14.398 13.156 -1.312 1 93.56 295 ALA A N 1
ATOM 2182 C CA . ALA A 1 295 ? -14.578 14.297 -0.423 1 93.56 295 ALA A CA 1
ATOM 2183 C C . ALA A 1 295 ? -16.016 14.82 -0.484 1 93.56 295 ALA A C 1
ATOM 2185 O O . ALA A 1 295 ? -16.641 15.07 0.551 1 93.56 295 ALA A O 1
ATOM 2186 N N . SER A 1 296 ? -16.531 14.898 -1.641 1 92.94 296 SER A N 1
ATOM 2187 C CA . SER A 1 296 ? -17.891 15.398 -1.842 1 92.94 296 SER A CA 1
ATOM 2188 C C . SER A 1 296 ? -18.922 14.453 -1.246 1 92.94 296 SER A C 1
ATOM 2190 O O . SER A 1 296 ? -19.891 14.891 -0.621 1 92.94 296 SER A O 1
ATOM 2192 N N . GLN A 1 297 ? -18.734 13.266 -1.437 1 91.19 297 GLN A N 1
ATOM 2193 C CA . GLN A 1 297 ? -19.672 12.242 -0.952 1 91.19 297 GLN A CA 1
ATOM 2194 C C . GLN A 1 297 ? -19.797 12.297 0.567 1 91.19 297 GLN A C 1
ATOM 2196 O O . GLN A 1 297 ? -20.875 12.039 1.112 1 91.19 297 GLN A O 1
ATOM 2201 N N . TYR A 1 298 ? -18.781 12.633 1.225 1 89.69 298 TYR A N 1
ATOM 2202 C CA . TYR A 1 298 ? -18.781 12.57 2.682 1 89.69 298 TYR A CA 1
ATOM 2203 C C . TYR A 1 298 ? -18.812 13.969 3.285 1 89.69 298 TYR A C 1
ATOM 2205 O O . TYR A 1 298 ? -18.656 14.133 4.5 1 89.69 298 TYR A O 1
ATOM 2213 N N . GLY A 1 299 ? -18.922 14.953 2.484 1 89 299 GLY A N 1
ATOM 2214 C CA . GLY A 1 299 ? -19.047 16.328 2.949 1 89 299 GLY A CA 1
ATOM 2215 C C . GLY A 1 299 ? -17.781 16.859 3.574 1 89 299 GLY A C 1
ATOM 2216 O O . GLY A 1 299 ? -17.828 17.594 4.57 1 89 299 GLY A O 1
ATOM 2217 N N . VAL A 1 300 ? -16.688 16.375 3.117 1 90.12 300 VAL A N 1
ATOM 2218 C CA . VAL A 1 300 ? -15.406 16.922 3.562 1 90.12 300 VAL A CA 1
ATOM 2219 C C . VAL A 1 300 ? -14.695 17.594 2.391 1 90.12 300 VAL A C 1
ATOM 2221 O O . VAL A 1 300 ? -15.219 17.609 1.271 1 90.12 300 VAL A O 1
ATOM 2224 N N . GLU A 1 301 ? -13.617 18.234 2.643 1 93.38 301 GLU A N 1
ATOM 2225 C CA . GLU A 1 301 ? -12.922 18.984 1.607 1 93.38 301 GLU A CA 1
ATOM 2226 C C . GLU A 1 301 ? -11.719 18.219 1.065 1 93.38 301 GLU A C 1
ATOM 2228 O O . GLU A 1 301 ? -11.086 17.453 1.797 1 93.38 301 GLU A O 1
ATOM 2233 N N . LEU A 1 302 ? -11.539 18.406 -0.202 1 96.69 302 LEU A N 1
ATOM 2234 C CA . LEU A 1 302 ? -10.25 18.031 -0.753 1 96.69 302 LEU A CA 1
ATOM 2235 C C . LEU A 1 302 ? -9.172 19.031 -0.377 1 96.69 302 LEU A C 1
ATOM 2237 O O . LEU A 1 302 ? -9.172 20.172 -0.878 1 96.69 302 LEU A O 1
ATOM 2241 N N . LEU A 1 303 ? -8.219 18.641 0.425 1 97.44 303 LEU A N 1
ATOM 2242 C CA . LEU A 1 303 ? -7.246 19.562 0.986 1 97.44 303 LEU A CA 1
ATOM 2243 C C . LEU A 1 303 ? -6.078 19.766 0.027 1 97.44 303 LEU A C 1
ATOM 2245 O O . LEU A 1 303 ? -5.457 20.828 0.018 1 97.44 303 LEU A O 1
ATOM 2249 N N . ALA A 1 304 ? -5.734 18.719 -0.677 1 97.31 304 ALA A N 1
ATOM 2250 C CA . ALA A 1 304 ? -4.598 18.781 -1.588 1 97.31 304 ALA A CA 1
ATOM 2251 C C . ALA A 1 304 ? -4.652 17.656 -2.617 1 97.31 304 ALA A C 1
ATOM 2253 O O . ALA A 1 304 ? -5.23 16.609 -2.357 1 97.31 304 ALA A O 1
ATOM 2254 N N . SER A 1 305 ? -4.129 17.906 -3.736 1 96.69 305 SER A N 1
ATOM 2255 C CA . SER A 1 305 ? -3.885 16.938 -4.797 1 96.69 305 SER A CA 1
ATOM 2256 C C . SER A 1 305 ? -2.426 16.953 -5.238 1 96.69 305 SER A C 1
ATOM 2258 O O . SER A 1 305 ? -1.933 17.984 -5.727 1 96.69 305 SER A O 1
ATOM 2260 N N . LEU A 1 306 ? -1.744 15.859 -5.031 1 97 306 LEU A N 1
ATOM 2261 C CA . LEU A 1 306 ? -0.314 15.789 -5.309 1 97 306 LEU A CA 1
ATOM 2262 C C . LEU A 1 306 ? -0.041 14.891 -6.512 1 97 306 LEU A C 1
ATOM 2264 O O . LEU A 1 306 ? -0.711 13.875 -6.699 1 97 306 LEU A O 1
ATOM 2268 N N . PRO A 1 307 ? 0.976 15.18 -7.316 1 94.81 307 PRO A N 1
ATOM 2269 C CA . PRO A 1 307 ? 1.323 14.359 -8.477 1 94.81 307 PRO A CA 1
ATOM 2270 C C . PRO A 1 307 ? 2.158 13.141 -8.109 1 94.81 307 PRO A C 1
ATOM 2272 O O . PRO A 1 307 ? 2.701 13.07 -7 1 94.81 307 PRO A O 1
ATOM 2275 N N . LEU A 1 308 ? 2.088 12.164 -8.977 1 93.62 308 LEU A N 1
ATOM 2276 C CA . LEU A 1 308 ? 3.119 11.133 -8.938 1 93.62 308 LEU A CA 1
ATOM 2277 C C . LEU A 1 308 ? 4.453 11.672 -9.438 1 93.62 308 LEU A C 1
ATOM 2279 O O . LEU A 1 308 ? 4.59 11.992 -10.625 1 93.62 308 LEU A O 1
ATOM 2283 N N . SER A 1 309 ? 5.398 11.812 -8.516 1 91.88 309 SER A N 1
ATOM 2284 C CA . SER A 1 309 ? 6.664 12.469 -8.852 1 91.88 309 SER A CA 1
ATOM 2285 C C . SER A 1 309 ? 7.852 11.68 -8.305 1 91.88 309 SER A C 1
ATOM 2287 O O . SER A 1 309 ? 7.848 11.258 -7.148 1 91.88 309 SER A O 1
ATOM 2289 N N . MET A 1 310 ? 8.805 11.547 -9.156 1 89.75 310 MET A N 1
ATOM 2290 C CA . MET A 1 310 ? 10.039 10.875 -8.758 1 89.75 310 MET A CA 1
ATOM 2291 C C . MET A 1 310 ? 10.742 11.641 -7.652 1 89.75 310 MET A C 1
ATOM 2293 O O . MET A 1 310 ? 11.367 11.047 -6.77 1 89.75 310 MET A O 1
ATOM 2297 N N . LEU A 1 311 ? 10.609 12.914 -7.738 1 91.88 311 LEU A N 1
ATOM 2298 C CA . LEU A 1 311 ? 11.281 13.773 -6.77 1 91.88 311 LEU A CA 1
ATOM 2299 C C . LEU A 1 311 ? 10.75 13.531 -5.363 1 91.88 311 LEU A C 1
ATOM 2301 O O . LEU A 1 311 ? 11.516 13.484 -4.402 1 91.88 311 LEU A O 1
ATOM 2305 N N . ILE A 1 312 ? 9.469 13.406 -5.223 1 94.81 312 ILE A N 1
ATOM 2306 C CA . ILE A 1 312 ? 8.859 13.141 -3.924 1 94.81 312 ILE A CA 1
ATOM 2307 C C . ILE A 1 312 ? 9.406 11.836 -3.348 1 94.81 312 ILE A C 1
ATOM 2309 O O . ILE A 1 312 ? 9.82 11.789 -2.188 1 94.81 312 ILE A O 1
ATOM 2313 N N . ARG A 1 313 ? 9.484 10.852 -4.184 1 91.12 313 ARG A N 1
ATOM 2314 C CA . ARG A 1 313 ? 9.938 9.531 -3.764 1 91.12 313 ARG A CA 1
ATOM 2315 C C . ARG A 1 313 ? 11.414 9.555 -3.383 1 91.12 313 ARG A C 1
ATOM 2317 O O . ARG A 1 313 ? 11.789 9.062 -2.318 1 91.12 313 ARG A O 1
ATOM 2324 N N . GLU A 1 314 ? 12.234 10.109 -4.23 1 93.75 314 GLU A N 1
ATOM 2325 C CA . GLU A 1 314 ? 13.68 10.133 -4.02 1 93.75 314 GLU A CA 1
ATOM 2326 C C . GLU A 1 314 ? 14.039 10.898 -2.748 1 93.75 314 GLU A C 1
ATOM 2328 O O . GLU A 1 314 ? 14.93 10.484 -2 1 93.75 314 GLU A O 1
ATOM 2333 N N . GLN A 1 315 ? 13.367 11.945 -2.545 1 96.38 315 GLN A N 1
ATOM 2334 C CA . GLN A 1 315 ? 13.641 12.781 -1.38 1 96.38 315 GLN A CA 1
ATOM 2335 C C . GLN A 1 315 ? 13.188 12.094 -0.095 1 96.38 315 GLN A C 1
ATOM 2337 O O . GLN A 1 315 ? 13.859 12.188 0.936 1 96.38 315 GLN A O 1
ATOM 2342 N N . ALA A 1 316 ? 12.062 11.406 -0.144 1 94.62 316 ALA A N 1
ATOM 2343 C CA . ALA A 1 316 ? 11.609 10.617 1 1 94.62 316 ALA A CA 1
ATOM 2344 C C . ALA A 1 316 ? 12.578 9.477 1.298 1 94.62 316 ALA A C 1
ATOM 2346 O O . ALA A 1 316 ? 13.023 9.312 2.438 1 94.62 316 ALA A O 1
ATOM 2347 N N . ASP A 1 317 ? 12.977 8.75 0.266 1 92.44 317 ASP A N 1
ATOM 2348 C CA . ASP A 1 317 ? 13.891 7.625 0.409 1 92.44 317 ASP A CA 1
ATOM 2349 C C . ASP A 1 317 ? 15.273 8.094 0.876 1 92.44 317 ASP A C 1
ATOM 2351 O O . ASP A 1 317 ? 15.977 7.363 1.571 1 92.44 317 ASP A O 1
ATOM 2355 N N . GLY A 1 318 ? 15.57 9.312 0.518 1 94.75 318 GLY A N 1
ATOM 2356 C CA . GLY A 1 318 ? 16.875 9.867 0.833 1 94.75 318 GLY A CA 1
ATOM 2357 C C . GLY A 1 318 ? 16.953 10.477 2.221 1 94.75 318 GLY A C 1
ATOM 2358 O O . GLY A 1 318 ? 18 10.961 2.639 1 94.75 318 GLY A O 1
ATOM 2359 N N . GLY A 1 319 ? 15.852 10.547 2.902 1 96.81 319 GLY A N 1
ATOM 2360 C CA . GLY A 1 319 ? 15.852 10.992 4.289 1 96.81 319 GLY A CA 1
ATOM 2361 C C . GLY A 1 319 ? 15.562 12.469 4.445 1 96.81 319 GLY A C 1
ATOM 2362 O O . GLY A 1 319 ? 15.773 13.039 5.52 1 96.81 319 GLY A O 1
ATOM 2363 N N . LYS A 1 320 ? 15.211 13.086 3.412 1 98.19 320 LYS A N 1
ATOM 2364 C CA . LYS A 1 320 ? 14.852 14.5 3.441 1 98.19 320 LYS A CA 1
ATOM 2365 C C . LYS A 1 320 ? 13.617 14.773 2.592 1 98.19 320 LYS A C 1
ATOM 2367 O O . LYS A 1 320 ? 13.727 15.18 1.434 1 98.19 320 LYS A O 1
ATOM 2372 N N . PRO A 1 321 ? 12.398 14.664 3.195 1 98.19 321 PRO A N 1
ATOM 2373 C CA . PRO A 1 321 ? 11.156 14.844 2.441 1 98.19 321 PRO A CA 1
ATOM 2374 C C . PRO A 1 321 ? 11.086 16.188 1.731 1 98.19 321 PRO A C 1
ATOM 2376 O O . PRO A 1 321 ? 11.828 17.109 2.078 1 98.19 321 PRO A O 1
ATOM 2379 N N . THR A 1 322 ? 10.234 16.328 0.808 1 98.12 322 THR A N 1
ATOM 2380 C CA . THR A 1 322 ? 10.156 17.422 -0.145 1 98.12 322 THR A CA 1
ATOM 2381 C C . THR A 1 322 ? 10.008 18.766 0.583 1 98.12 322 THR A C 1
ATOM 2383 O O . THR A 1 322 ? 10.641 19.75 0.203 1 98.12 322 THR A O 1
ATOM 2386 N N . ALA A 1 323 ? 9.188 18.766 1.634 1 98 323 ALA A N 1
ATOM 2387 C CA . ALA A 1 323 ? 8.961 20 2.379 1 98 323 ALA A CA 1
ATOM 2388 C C . ALA A 1 323 ? 10.266 20.516 2.99 1 98 323 ALA A C 1
ATOM 2390 O O . ALA A 1 323 ? 10.438 21.719 3.186 1 98 323 ALA A O 1
ATOM 2391 N N . ALA A 1 324 ? 11.188 19.672 3.283 1 98 324 ALA A N 1
ATOM 2392 C CA . ALA A 1 324 ? 12.492 20.047 3.834 1 98 324 ALA A CA 1
ATOM 2393 C C . ALA A 1 324 ? 13.531 20.188 2.725 1 98 324 ALA A C 1
ATOM 2395 O O . ALA A 1 324 ? 14.352 21.109 2.758 1 98 324 ALA A O 1
ATOM 2396 N N . ALA A 1 325 ? 13.5 19.344 1.725 1 97.62 325 ALA A N 1
ATOM 2397 C CA . ALA A 1 325 ? 14.523 19.297 0.683 1 97.62 325 ALA A CA 1
ATOM 2398 C C . ALA A 1 325 ? 14.422 20.484 -0.253 1 97.62 325 ALA A C 1
ATOM 2400 O O . ALA A 1 325 ? 15.438 21.062 -0.65 1 97.62 325 ALA A O 1
ATOM 2401 N N . GLU A 1 326 ? 13.195 20.812 -0.634 1 97.31 326 GLU A N 1
ATOM 2402 C CA . GLU A 1 326 ? 12.938 21.922 -1.552 1 97.31 326 GLU A CA 1
ATOM 2403 C C . GLU A 1 326 ? 11.742 22.75 -1.088 1 97.31 326 GLU A C 1
ATOM 2405 O O . GLU A 1 326 ? 10.719 22.828 -1.775 1 97.31 326 GLU A O 1
ATOM 2410 N N . PRO A 1 327 ? 11.906 23.438 -0.062 1 95.94 327 PRO A N 1
ATOM 2411 C CA . PRO A 1 327 ? 10.789 24.141 0.583 1 95.94 327 PRO A CA 1
ATOM 2412 C C . PRO A 1 327 ? 10.109 25.141 -0.34 1 95.94 327 PRO A C 1
ATOM 2414 O O . PRO A 1 327 ? 8.945 25.5 -0.123 1 95.94 327 PRO A O 1
ATOM 2417 N N . GLU A 1 328 ? 10.781 25.578 -1.428 1 96 328 GLU A N 1
ATOM 2418 C CA . GLU A 1 328 ? 10.195 26.609 -2.295 1 96 328 GLU A CA 1
ATOM 2419 C C . GLU A 1 328 ? 9.68 25.984 -3.592 1 96 328 GLU A C 1
ATOM 2421 O O . GLU A 1 328 ? 9.203 26.703 -4.477 1 96 328 GLU A O 1
ATOM 2426 N N . SER A 1 329 ? 9.75 24.672 -3.67 1 96.12 329 SER A N 1
ATOM 2427 C CA . SER A 1 329 ? 9.234 24.016 -4.863 1 96.12 329 SER A CA 1
ATOM 2428 C C . SER A 1 329 ? 7.711 24.062 -4.914 1 96.12 329 SER A C 1
ATOM 2430 O O . SER A 1 329 ? 7.059 24.281 -3.893 1 96.12 329 SER A O 1
ATOM 2432 N N . GLN A 1 330 ? 7.195 23.875 -6.133 1 95.25 330 GLN A N 1
ATOM 2433 C CA . GLN A 1 330 ? 5.746 23.859 -6.32 1 95.25 330 GLN A CA 1
ATOM 2434 C C . GLN A 1 330 ? 5.086 22.781 -5.469 1 95.25 330 GLN A C 1
ATOM 2436 O O . GLN A 1 330 ? 4.027 23 -4.879 1 95.25 330 GLN A O 1
ATOM 2441 N N . ILE A 1 331 ? 5.711 21.656 -5.379 1 96.06 331 ILE A N 1
ATOM 2442 C CA . ILE A 1 331 ? 5.164 20.547 -4.609 1 96.06 331 ILE A CA 1
ATOM 2443 C C . ILE A 1 331 ? 5.188 20.891 -3.121 1 96.06 331 ILE A C 1
ATOM 2445 O O . ILE A 1 331 ? 4.211 20.656 -2.406 1 96.06 331 ILE A O 1
ATOM 2449 N N . ALA A 1 332 ? 6.285 21.453 -2.66 1 97.5 332 ALA A N 1
ATOM 2450 C CA . ALA A 1 332 ? 6.395 21.844 -1.256 1 97.5 332 ALA A CA 1
ATOM 2451 C C . ALA A 1 332 ? 5.328 22.859 -0.888 1 97.5 332 ALA A C 1
ATOM 2453 O O . ALA A 1 332 ? 4.812 22.859 0.233 1 97.5 332 ALA A O 1
ATOM 2454 N N . MET A 1 333 ? 5.012 23.656 -1.825 1 97.25 333 MET A N 1
ATOM 2455 C CA . MET A 1 333 ? 3.996 24.688 -1.586 1 97.25 333 MET A CA 1
ATOM 2456 C C . MET A 1 333 ? 2.625 24.047 -1.381 1 97.25 333 MET A C 1
ATOM 2458 O O . MET A 1 333 ? 1.815 24.547 -0.598 1 97.25 333 MET A O 1
ATOM 2462 N N . VAL A 1 334 ? 2.369 23 -2.088 1 97.62 334 VAL A N 1
ATOM 2463 C CA . VAL A 1 334 ? 1.112 22.281 -1.911 1 97.62 334 VAL A CA 1
ATOM 2464 C C . VAL A 1 334 ? 1.036 21.719 -0.495 1 97.62 334 VAL A C 1
ATOM 2466 O O . VAL A 1 334 ? -0.004 21.812 0.162 1 97.62 334 VAL A O 1
ATOM 2469 N N . TYR A 1 335 ? 2.123 21.172 0.019 1 98.44 335 TYR A N 1
ATOM 2470 C CA . TYR A 1 335 ? 2.158 20.656 1.389 1 98.44 335 TYR A CA 1
ATOM 2471 C C . TYR A 1 335 ? 1.999 21.797 2.391 1 98.44 335 TYR A C 1
ATOM 2473 O O . TYR A 1 335 ? 1.392 21.625 3.447 1 98.44 335 TYR A O 1
ATOM 2481 N N . GLN A 1 336 ? 2.582 22.969 2.02 1 98.19 336 GLN A N 1
ATOM 2482 C CA . GLN A 1 336 ? 2.463 24.125 2.891 1 98.19 336 GLN A CA 1
ATOM 2483 C C . GLN A 1 336 ? 1.01 24.578 3.014 1 98.19 336 GLN A C 1
ATOM 2485 O O . GLN A 1 336 ? 0.542 24.891 4.109 1 98.19 336 GLN A O 1
ATOM 2490 N N . GLU A 1 337 ? 0.365 24.609 1.897 1 98 337 GLU A N 1
ATOM 2491 C CA . GLU A 1 337 ? -1.058 24.938 1.894 1 98 337 GLU A CA 1
ATOM 2492 C C . GLU A 1 337 ? -1.859 23.922 2.695 1 98 337 GLU A C 1
ATOM 2494 O O . GLU A 1 337 ? -2.76 24.281 3.453 1 98 337 GLU A O 1
ATOM 2499 N N . LEU A 1 338 ? -1.531 22.672 2.523 1 98.31 338 LEU A N 1
ATOM 2500 C CA . LEU A 1 338 ? -2.166 21.594 3.277 1 98.31 338 LEU A CA 1
ATOM 2501 C C . LEU A 1 338 ? -2.027 21.828 4.777 1 98.31 338 LEU A C 1
ATOM 2503 O O . LEU A 1 338 ? -2.998 21.688 5.527 1 98.31 338 LEU A O 1
ATOM 2507 N N . ALA A 1 339 ? -0.855 22.188 5.211 1 98.69 339 ALA A N 1
ATOM 2508 C CA . ALA A 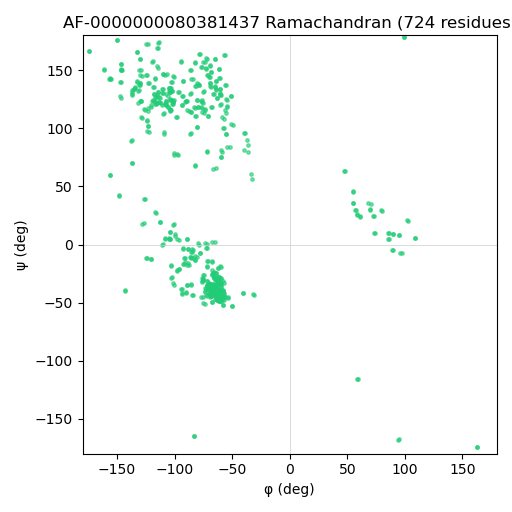1 339 ? -0.575 22.422 6.629 1 98.69 339 ALA A CA 1
ATOM 2509 C C . ALA A 1 339 ? -1.463 23.516 7.195 1 98.69 339 ALA A C 1
ATOM 2511 O O . ALA A 1 339 ? -2.037 23.375 8.273 1 98.69 339 ALA A O 1
ATOM 2512 N N . ARG A 1 340 ? -1.597 24.625 6.469 1 98 340 ARG A N 1
ATOM 2513 C CA . ARG A 1 340 ? -2.43 25.734 6.926 1 98 340 ARG A CA 1
ATOM 2514 C C . ARG A 1 340 ? -3.896 25.312 6.992 1 98 340 ARG A C 1
ATOM 2516 O O . ARG A 1 340 ? -4.598 25.656 7.945 1 98 340 ARG A O 1
ATOM 2523 N N . HIS A 1 341 ? -4.328 24.578 5.996 1 97.88 341 HIS A N 1
ATOM 2524 C CA . HIS A 1 341 ? -5.707 24.094 6 1 97.88 341 HIS A CA 1
ATOM 2525 C C . HIS A 1 341 ? -5.973 23.188 7.191 1 97.88 341 HIS A C 1
ATOM 2527 O O . HIS A 1 341 ? -6.992 23.328 7.871 1 97.88 341 HIS A O 1
ATOM 2533 N N . VAL A 1 342 ? -5.074 22.281 7.445 1 98 342 VAL A N 1
ATOM 2534 C CA . VAL A 1 342 ? -5.234 21.344 8.547 1 98 342 VAL A CA 1
ATOM 2535 C C . VAL A 1 342 ? -5.301 22.109 9.867 1 98 342 VAL A C 1
ATOM 2537 O O . VAL A 1 342 ? -6.203 21.875 10.68 1 98 342 VAL A O 1
ATOM 2540 N N . GLY A 1 343 ? -4.398 23.031 10.102 1 97.38 343 GLY A N 1
ATOM 2541 C CA . GLY A 1 343 ? -4.41 23.844 11.312 1 97.38 343 GLY A CA 1
ATOM 2542 C C . GLY A 1 343 ? -5.688 24.641 11.484 1 97.38 343 GLY A C 1
ATOM 2543 O O . GLY A 1 343 ? -6.273 24.656 12.57 1 97.38 343 GLY A O 1
ATOM 2544 N N . ALA A 1 344 ? -6.129 25.25 10.438 1 96.5 344 ALA A N 1
ATOM 2545 C CA . ALA A 1 344 ? -7.312 26.109 10.469 1 96.5 344 ALA A CA 1
ATOM 2546 C C . ALA A 1 344 ? -8.578 25.281 10.711 1 96.5 344 ALA A C 1
ATOM 2548 O O . ALA A 1 344 ? -9.484 25.719 11.422 1 96.5 344 ALA A O 1
ATOM 2549 N N . ARG A 1 345 ? -8.586 24.094 10.156 1 95.19 345 ARG A N 1
ATOM 2550 C CA . ARG A 1 345 ? -9.773 23.25 10.305 1 95.19 345 ARG A CA 1
ATOM 2551 C C . ARG A 1 345 ? -9.93 22.781 11.75 1 95.19 345 ARG A C 1
ATOM 2553 O O . ARG A 1 345 ? -11.055 22.625 12.234 1 95.19 345 ARG A O 1
ATOM 2560 N N . ILE A 1 346 ? -8.844 22.531 12.359 1 94.75 346 ILE A N 1
ATOM 2561 C CA . ILE A 1 346 ? -8.898 22.156 13.766 1 94.75 346 ILE A CA 1
ATOM 2562 C C . ILE A 1 346 ? -9.547 23.281 14.578 1 94.75 346 ILE A C 1
ATOM 2564 O O . ILE A 1 346 ? -10.398 23.031 15.43 1 94.75 346 ILE A O 1
ATOM 2568 N N . VAL A 1 347 ? -9.203 24.531 14.266 1 93.38 347 VAL A N 1
ATOM 2569 C CA . VAL A 1 347 ? -9.75 25.703 14.953 1 93.38 347 VAL A CA 1
ATOM 2570 C C . VAL A 1 347 ? -11.25 25.797 14.68 1 93.38 347 VAL A C 1
ATOM 2572 O O . VAL A 1 347 ? -12.039 26.047 15.594 1 93.38 347 VAL A O 1
ATOM 2575 N N . LEU A 1 348 ? -11.609 25.547 13.43 1 90.56 348 LEU A N 1
ATOM 2576 C CA . LEU A 1 348 ? -13.008 25.656 13.023 1 90.56 348 LEU A CA 1
ATOM 2577 C C . LEU A 1 348 ? -13.859 24.578 13.688 1 90.56 348 LEU A C 1
ATOM 2579 O O . LEU A 1 348 ? -15.016 24.828 14.039 1 90.56 348 LEU A O 1
ATOM 2583 N N . GLN A 1 349 ? -13.344 23.422 13.828 1 86.94 349 GLN A N 1
ATOM 2584 C CA . GLN A 1 349 ? -14.086 22.312 14.438 1 86.94 349 GLN A CA 1
ATOM 2585 C C . GLN A 1 349 ? -14.305 22.562 15.93 1 86.94 349 GLN A C 1
ATOM 2587 O O . GLN A 1 349 ? -15.328 22.172 16.484 1 86.94 349 GLN A O 1
ATOM 2592 N N . GLU A 1 350 ? -13.398 23.094 16.609 1 80.81 350 GLU A N 1
ATOM 2593 C CA . GLU A 1 350 ? -13.523 23.406 18.031 1 80.81 350 GLU A CA 1
ATOM 2594 C C . GLU A 1 350 ? -14.586 24.469 18.266 1 80.81 350 GLU A C 1
ATOM 2596 O O . GLU A 1 350 ? -15.258 24.453 19.312 1 80.81 350 GLU A O 1
ATOM 2601 N N . ALA A 1 351 ? -14.766 25.266 17.344 1 72 351 ALA A N 1
ATOM 2602 C CA . ALA A 1 351 ? -15.773 26.328 17.469 1 72 351 ALA A 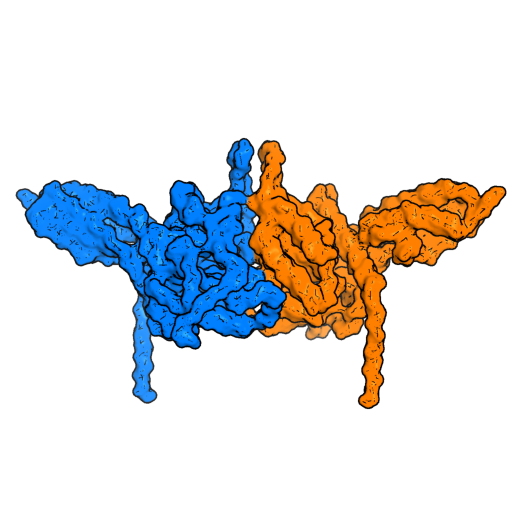CA 1
ATOM 2603 C C . ALA A 1 351 ? -17.188 25.766 17.312 1 72 351 ALA A C 1
ATOM 2605 O O . ALA A 1 351 ? -18.141 26.266 17.891 1 72 351 ALA A O 1
ATOM 2606 N N . ASP A 1 352 ? -17.219 24.641 16.578 1 67.81 352 ASP A N 1
ATOM 2607 C CA . ASP A 1 352 ? -18.531 24.047 16.281 1 67.81 352 ASP A CA 1
ATOM 2608 C C . ASP A 1 352 ? -18.891 23 17.328 1 67.81 352 ASP A C 1
ATOM 2610 O O . ASP A 1 352 ? -20.031 22.5 17.359 1 67.81 352 ASP A O 1
ATOM 2614 N N . ALA A 1 353 ? -17.922 22.547 18.078 1 63.88 353 ALA A N 1
ATOM 2615 C CA . ALA A 1 353 ? -18.219 21.5 19.062 1 63.88 353 ALA A CA 1
ATOM 2616 C C . ALA A 1 353 ? -19.109 22.031 20.188 1 63.88 353 ALA A C 1
ATOM 2618 O O . ALA A 1 353 ? -18.844 23.094 20.75 1 63.88 353 ALA A O 1
ATOM 2619 N N . PRO A 1 354 ? -20.406 21.297 20.219 1 47.69 354 PRO A N 1
ATOM 2620 C CA . PRO A 1 354 ? -21.281 21.734 21.312 1 47.69 354 PRO A CA 1
ATOM 2621 C C . PRO A 1 354 ? -20.594 21.656 22.672 1 47.69 354 PRO A C 1
ATOM 2623 O O . PRO A 1 354 ? -19.75 20.797 22.891 1 47.69 354 PRO A O 1
ATOM 2626 N N . VAL A 1 355 ? -20.438 22.672 23.359 1 41.34 355 VAL A N 1
ATOM 2627 C CA . VAL A 1 355 ? -19.984 22.672 24.75 1 41.34 355 VAL A CA 1
ATOM 2628 C C . VAL A 1 355 ? -20.625 21.516 25.5 1 41.34 355 VAL A C 1
ATOM 2630 O O . VAL A 1 355 ? -21.844 21.469 25.672 1 41.34 355 VAL A O 1
ATOM 2633 N N . MET A 1 356 ? -20.047 20.25 25.359 1 41.16 356 MET A N 1
ATOM 2634 C CA . MET A 1 356 ? -20.562 19.203 2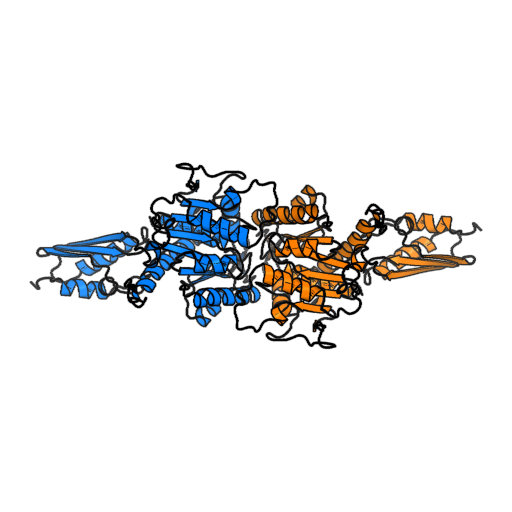6.219 1 41.16 356 MET A CA 1
ATOM 2635 C C . MET A 1 356 ? -20.562 19.656 27.688 1 41.16 356 MET A C 1
ATOM 2637 O O . MET A 1 356 ? -19.594 20.25 28.156 1 41.16 356 MET A O 1
ATOM 2641 N N . PRO A 1 357 ? -21.734 19.516 28.328 1 30.97 357 PRO A N 1
ATOM 2642 C CA . PRO A 1 357 ? -21.812 19.812 29.766 1 30.97 357 PRO A CA 1
ATOM 2643 C C . PRO A 1 357 ? -20.828 19 30.594 1 30.97 357 PRO A C 1
ATOM 2645 O O . PRO A 1 357 ? -20.453 17.891 30.219 1 30.97 357 PRO A O 1
ATOM 2648 N N . SER A 1 358 ? -19.938 19.625 31.188 1 33.84 358 SER A N 1
ATOM 2649 C CA . SER A 1 358 ? -19.062 18.953 32.156 1 33.84 358 SER A CA 1
ATOM 2650 C C . SER A 1 358 ? -19.844 17.969 33 1 33.84 358 SER A C 1
ATOM 2652 O O . SER A 1 358 ? -20.875 18.328 33.594 1 33.84 358 SER A O 1
ATOM 2654 N N . ILE A 1 359 ? -19.812 16.766 32.594 1 37.84 359 ILE A N 1
ATOM 2655 C CA . ILE A 1 359 ? -20.422 15.812 33.531 1 37.84 359 ILE A CA 1
ATOM 2656 C C . ILE A 1 359 ? -19.703 15.859 34.875 1 37.84 359 ILE A C 1
ATOM 2658 O O . ILE A 1 359 ? -18.516 15.523 34.938 1 37.84 359 ILE A O 1
ATOM 2662 N N . THR A 1 360 ? -19.953 16.859 35.625 1 28.56 360 THR A N 1
ATOM 2663 C CA . THR A 1 360 ? -19.5 16.812 37.031 1 28.56 360 THR A CA 1
ATOM 2664 C C . THR A 1 360 ? -20.125 15.633 37.75 1 28.56 360 THR A C 1
ATOM 2666 O O . THR A 1 360 ? -21.344 15.555 37.906 1 28.56 360 THR A O 1
ATOM 2669 N N . MET A 1 361 ? -19.469 14.523 37.5 1 35.59 361 MET A N 1
ATOM 2670 C CA . MET A 1 361 ? -19.891 13.453 38.375 1 35.59 361 MET A CA 1
ATOM 2671 C C . MET A 1 361 ? -19.781 13.883 39.844 1 35.59 361 MET A C 1
ATOM 2673 O O . MET A 1 361 ? -18.703 14.211 40.312 1 35.59 361 MET A O 1
ATOM 2677 N N . THR A 1 362 ? -20.812 14.547 40.25 1 28.53 362 THR A N 1
ATOM 2678 C CA . THR A 1 362 ? -20.906 14.758 41.688 1 28.53 362 THR A CA 1
ATOM 2679 C C . THR A 1 362 ? -20.922 13.422 42.438 1 28.53 362 THR A C 1
ATOM 2681 O O . THR A 1 362 ? -21.625 12.492 42.031 1 28.53 362 THR A O 1
ATOM 2684 N N . ASP A 1 363 ? -19.734 13.07 42.969 1 32.88 363 ASP A N 1
ATOM 2685 C CA . ASP A 1 363 ? -19.594 12.023 43.969 1 32.88 363 ASP A CA 1
ATOM 2686 C C . ASP A 1 363 ? -20.812 11.977 44.906 1 32.88 363 ASP A C 1
ATOM 2688 O O . ASP A 1 363 ? -20.938 12.812 45.812 1 32.88 363 ASP A O 1
ATOM 2692 N N . ASP A 1 364 ? -22.062 11.727 44.375 1 25.2 364 ASP A N 1
ATOM 2693 C CA . ASP A 1 364 ? -22.875 11.281 45.5 1 25.2 364 ASP A CA 1
ATOM 2694 C C . ASP A 1 364 ? -22.562 9.828 45.875 1 25.2 364 ASP A C 1
ATOM 2696 O O . ASP A 1 364 ? -22.297 9.008 45 1 25.2 364 ASP A O 1
ATOM 2700 N N . MET B 1 1 ? 21.656 -52.656 -38.281 1 44.06 1 MET B N 1
ATOM 2701 C CA . MET B 1 1 ? 20.688 -51.594 -37.969 1 44.06 1 MET B CA 1
ATOM 2702 C C . MET B 1 1 ? 20.672 -51.312 -36.469 1 44.06 1 MET B C 1
ATOM 2704 O O . MET B 1 1 ? 20.453 -52.219 -35.656 1 44.06 1 MET B O 1
ATOM 2708 N N . SER B 1 2 ? 21.438 -50.375 -36 1 56.25 2 SER B N 1
ATOM 2709 C CA . SER B 1 2 ? 21.641 -50.188 -34.562 1 56.25 2 SER B CA 1
ATOM 2710 C C . SER B 1 2 ? 20.328 -50.125 -33.812 1 56.25 2 SER B C 1
ATOM 2712 O O . SER B 1 2 ? 19.406 -49.406 -34.219 1 56.25 2 SER B O 1
ATOM 2714 N N . THR B 1 3 ? 19.906 -51.188 -33.094 1 75.31 3 THR B N 1
ATOM 2715 C CA . THR B 1 3 ? 18.641 -51.375 -32.406 1 75.31 3 THR B CA 1
ATOM 2716 C C . THR B 1 3 ? 18.453 -50.25 -31.344 1 75.31 3 THR B C 1
ATOM 2718 O O . THR B 1 3 ? 19.344 -50 -30.547 1 75.31 3 THR B O 1
ATOM 2721 N N . VAL B 1 4 ? 17.484 -49.375 -31.672 1 88.12 4 VAL B N 1
ATOM 2722 C CA . VAL B 1 4 ? 17.109 -48.344 -30.719 1 88.12 4 VAL B CA 1
ATOM 2723 C C . VAL B 1 4 ? 16.719 -49 -29.391 1 88.12 4 VAL B C 1
ATOM 2725 O O . VAL B 1 4 ? 16 -50 -29.375 1 88.12 4 VAL B O 1
ATOM 2728 N N . ASN B 1 5 ? 17.344 -48.594 -28.266 1 92.75 5 ASN B N 1
ATOM 2729 C CA . ASN B 1 5 ? 16.953 -49.094 -26.953 1 92.75 5 ASN B CA 1
ATOM 2730 C C . ASN B 1 5 ? 16.609 -47.938 -26 1 92.75 5 ASN B C 1
ATOM 2732 O O . ASN B 1 5 ? 16.719 -46.781 -26.375 1 92.75 5 ASN B O 1
ATOM 2736 N N . ARG B 1 6 ? 16.109 -48.281 -24.875 1 95.12 6 ARG B N 1
ATOM 2737 C CA . ARG B 1 6 ? 15.641 -47.312 -23.891 1 95.12 6 ARG B CA 1
ATOM 2738 C C . ARG B 1 6 ? 16.766 -46.375 -23.484 1 95.12 6 ARG B C 1
ATOM 2740 O O . ARG B 1 6 ? 16.531 -45.188 -23.312 1 95.12 6 ARG B O 1
ATOM 2747 N N . ALA B 1 7 ? 17.953 -46.844 -23.328 1 95.75 7 ALA B N 1
ATOM 2748 C CA . ALA B 1 7 ? 19.109 -46.062 -22.906 1 95.75 7 ALA B CA 1
ATOM 2749 C C . ALA B 1 7 ? 19.406 -44.938 -23.906 1 95.75 7 ALA B C 1
ATOM 2751 O O . ALA B 1 7 ? 19.766 -43.812 -23.516 1 95.75 7 ALA B O 1
ATOM 2752 N N . ALA B 1 8 ? 19.328 -45.25 -25.141 1 95.56 8 ALA B N 1
ATOM 2753 C CA . ALA B 1 8 ? 19.562 -44.281 -26.188 1 95.56 8 ALA B CA 1
ATOM 2754 C C . ALA B 1 8 ? 18.531 -43.156 -26.141 1 95.56 8 ALA B C 1
ATOM 2756 O O . ALA B 1 8 ? 18.875 -41.969 -26.312 1 95.56 8 ALA B O 1
ATOM 2757 N N . VAL B 1 9 ? 17.266 -43.531 -25.938 1 97.38 9 VAL B N 1
ATOM 2758 C CA . VAL B 1 9 ? 16.188 -42.562 -25.859 1 97.38 9 VAL B CA 1
ATOM 2759 C C . VAL B 1 9 ? 16.391 -41.656 -24.641 1 97.38 9 VAL B C 1
ATOM 2761 O O . VAL B 1 9 ? 16.297 -40.438 -24.75 1 97.38 9 VAL B O 1
ATOM 2764 N N . GLU B 1 10 ? 16.719 -42.188 -23.516 1 97.81 10 GLU B N 1
ATOM 2765 C CA . GLU B 1 10 ? 16.969 -41.438 -22.297 1 97.81 10 GLU B CA 1
ATOM 2766 C C . GLU B 1 10 ? 18.156 -40.5 -22.469 1 97.81 10 GLU B C 1
ATOM 2768 O O . GLU B 1 10 ? 18.141 -39.375 -21.953 1 97.81 10 GLU B O 1
ATOM 2773 N N . ALA B 1 11 ? 19.172 -40.969 -23.094 1 97.06 11 ALA B N 1
ATOM 2774 C CA . ALA B 1 11 ? 20.359 -40.125 -23.328 1 97.06 11 ALA B CA 1
ATOM 2775 C C . ALA B 1 11 ? 20 -38.875 -24.109 1 97.06 11 ALA B C 1
ATOM 2777 O O . ALA B 1 11 ? 20.516 -37.781 -23.828 1 97.06 11 ALA B O 1
ATOM 2778 N N . VAL B 1 12 ? 19.141 -39.031 -25.078 1 97.56 12 VAL B N 1
ATOM 2779 C CA . VAL B 1 12 ? 18.719 -37.875 -25.891 1 97.56 12 VAL B CA 1
ATOM 2780 C C . VAL B 1 12 ? 17.859 -36.938 -25.031 1 97.56 12 VAL B C 1
ATOM 2782 O O . VAL B 1 12 ? 18.016 -35.719 -25.094 1 97.56 12 VAL B O 1
ATOM 2785 N N . LEU B 1 13 ? 16.906 -37.531 -24.266 1 97.88 13 LEU B N 1
ATOM 2786 C CA . LEU B 1 13 ? 16.047 -36.719 -23.406 1 97.88 13 LEU B CA 1
ATOM 2787 C C . LEU B 1 13 ? 16.859 -35.938 -22.391 1 97.88 13 LEU B C 1
ATOM 2789 O O . LEU B 1 13 ? 16.484 -34.812 -22.031 1 97.88 13 LEU B O 1
ATOM 2793 N N . ARG B 1 14 ? 17.984 -36.406 -21.984 1 97.88 14 ARG B N 1
ATOM 2794 C CA . ARG B 1 14 ? 18.844 -35.781 -20.984 1 97.88 14 ARG B CA 1
ATOM 2795 C C . ARG B 1 14 ? 19.516 -34.531 -21.547 1 97.88 14 ARG B C 1
ATOM 2797 O O . ARG B 1 14 ? 20.031 -33.719 -20.797 1 97.88 14 ARG B O 1
ATOM 2804 N N . GLN B 1 15 ? 19.484 -34.375 -22.797 1 97.5 15 GLN B N 1
ATOM 2805 C CA . GLN B 1 15 ? 20.141 -33.25 -23.438 1 97.5 15 GLN B CA 1
ATOM 2806 C C . GLN B 1 15 ? 19.234 -32.031 -23.453 1 97.5 15 GLN B C 1
ATOM 2808 O O . GLN B 1 15 ? 19.688 -30.922 -23.75 1 97.5 15 GLN B O 1
ATOM 2813 N N . TYR B 1 16 ? 18 -32.219 -23.109 1 97.88 16 TYR B N 1
ATOM 2814 C CA . TYR B 1 16 ? 17.047 -31.109 -23.109 1 97.88 16 TYR B CA 1
ATOM 2815 C C . TYR B 1 16 ? 16.641 -30.734 -21.703 1 97.88 16 TYR B C 1
ATOM 2817 O O . TYR B 1 16 ? 16.297 -31.609 -20.891 1 97.88 16 TYR B O 1
ATOM 2825 N N . THR B 1 17 ? 16.641 -29.422 -21.422 1 97.5 17 THR B N 1
ATOM 2826 C CA . THR B 1 17 ? 16.328 -28.938 -20.078 1 97.5 17 THR B CA 1
ATOM 2827 C C . THR B 1 17 ? 14.961 -28.266 -20.047 1 97.5 17 THR B C 1
ATOM 2829 O O . THR B 1 17 ? 14.688 -27.375 -20.859 1 97.5 17 THR B O 1
ATOM 2832 N N . ASP B 1 18 ? 14.094 -28.797 -19.219 1 96.75 18 ASP B N 1
ATOM 2833 C CA . ASP B 1 18 ? 12.867 -28.078 -18.938 1 96.75 18 ASP B CA 1
ATOM 2834 C C . ASP B 1 18 ? 13.164 -26.703 -18.312 1 96.75 18 ASP B C 1
ATOM 2836 O O . ASP B 1 18 ? 13.781 -26.625 -17.25 1 96.75 18 ASP B O 1
ATOM 2840 N N . PRO B 1 19 ? 12.758 -25.641 -18.922 1 95.38 19 PRO B N 1
ATOM 2841 C CA . PRO B 1 19 ? 13.156 -24.312 -18.453 1 95.38 19 PRO B CA 1
ATOM 2842 C C . PRO B 1 19 ? 12.547 -23.953 -17.094 1 95.38 19 PRO B C 1
ATOM 2844 O O . PRO B 1 19 ? 13.016 -23.031 -16.438 1 95.38 19 PRO B O 1
ATOM 2847 N N . TYR B 1 20 ? 11.586 -24.641 -16.625 1 96.25 20 TYR B N 1
ATOM 2848 C CA . TYR B 1 20 ? 10.922 -24.328 -15.375 1 96.25 20 TYR B CA 1
ATOM 2849 C C . TYR B 1 20 ? 11.406 -25.234 -14.25 1 96.25 20 TYR B C 1
ATOM 2851 O O . TYR B 1 20 ? 11.602 -24.781 -13.117 1 96.25 20 TYR B O 1
ATOM 2859 N N . LEU B 1 21 ? 11.734 -26.438 -14.531 1 95.12 21 LEU B N 1
ATOM 2860 C CA . LEU B 1 21 ? 12.289 -27.359 -13.547 1 95.12 21 LEU B CA 1
ATOM 2861 C C . LEU B 1 21 ? 13.812 -27.25 -13.5 1 95.12 21 LEU B C 1
ATOM 2863 O O . LEU B 1 21 ? 14.445 -27.734 -12.555 1 95.12 21 LEU B O 1
ATOM 2867 N N . ASN B 1 22 ? 14.398 -26.688 -14.484 1 93.88 22 ASN B N 1
ATOM 2868 C CA . ASN B 1 22 ? 15.844 -26.594 -14.641 1 93.88 22 ASN B CA 1
ATOM 2869 C C . ASN B 1 22 ? 16.516 -27.969 -14.57 1 93.88 22 ASN B C 1
ATOM 2871 O O . ASN B 1 22 ? 17.578 -28.125 -13.969 1 93.88 22 ASN B O 1
ATOM 2875 N N . GLN B 1 23 ? 15.828 -28.953 -15.109 1 95.62 23 GLN B N 1
ATOM 2876 C CA . GLN B 1 23 ? 16.297 -30.344 -15.188 1 95.62 23 GLN B CA 1
ATOM 2877 C C . GLN B 1 23 ? 15.781 -31.016 -16.453 1 95.62 23 GLN B C 1
ATOM 2879 O O . GLN B 1 23 ? 14.789 -30.594 -17.047 1 95.62 23 GLN B O 1
ATOM 2884 N N . ASP B 1 24 ? 16.547 -32.031 -16.859 1 96.69 24 ASP B N 1
ATOM 2885 C CA . ASP B 1 24 ? 16.047 -32.844 -17.969 1 96.69 24 ASP B CA 1
ATOM 2886 C C . ASP B 1 24 ? 14.906 -33.75 -17.516 1 96.69 24 ASP B C 1
ATOM 2888 O O . ASP B 1 24 ? 14.773 -34.062 -16.328 1 96.69 24 ASP B O 1
ATOM 2892 N N . PRO B 1 25 ? 14.055 -34.188 -18.438 1 96.94 25 PRO B N 1
ATOM 2893 C CA . PRO B 1 25 ? 12.875 -34.969 -18.094 1 96.94 25 PRO B CA 1
ATOM 2894 C C . PRO B 1 25 ? 13.227 -36.25 -17.344 1 96.94 25 PRO B C 1
ATOM 2896 O O . PRO B 1 25 ? 12.43 -36.75 -16.531 1 96.94 25 PRO B O 1
ATOM 2899 N N . VAL B 1 26 ? 14.398 -36.844 -17.625 1 97.31 26 VAL B N 1
ATOM 2900 C CA . VAL B 1 26 ? 14.789 -38.125 -17 1 97.31 26 VAL B CA 1
ATOM 2901 C C . VAL B 1 26 ? 15.219 -37.844 -15.555 1 97.31 26 VAL B C 1
ATOM 2903 O O . VAL B 1 26 ? 14.719 -38.5 -14.625 1 97.31 26 VAL B O 1
ATOM 2906 N N . SER B 1 27 ? 16.078 -36.906 -15.383 1 95.88 27 SER B N 1
ATOM 2907 C CA . SER B 1 27 ? 16.578 -36.562 -14.055 1 95.88 27 SER B CA 1
ATOM 2908 C C . SER B 1 27 ? 15.453 -36.031 -13.164 1 95.88 27 SER B C 1
ATOM 2910 O O . SER B 1 27 ? 15.461 -36.25 -11.953 1 95.88 27 SER B O 1
ATOM 2912 N N . ALA B 1 28 ? 14.422 -35.375 -13.742 1 94.94 28 ALA B N 1
ATOM 2913 C CA . ALA B 1 28 ? 13.312 -34.781 -13.008 1 94.94 28 ALA B CA 1
ATOM 2914 C C . ALA B 1 28 ? 12.258 -35.812 -12.664 1 94.94 28 ALA B C 1
ATOM 2916 O O . ALA B 1 28 ? 11.297 -35.531 -11.945 1 94.94 28 ALA B O 1
ATOM 2917 N N . GLY B 1 29 ? 12.398 -36.969 -13.234 1 94.19 29 GLY B N 1
ATOM 2918 C CA . GLY B 1 29 ? 11.461 -38.031 -12.945 1 94.19 29 GLY B CA 1
ATOM 2919 C C . GLY B 1 29 ? 10.156 -37.906 -13.703 1 94.19 29 GLY B C 1
ATOM 2920 O O . GLY B 1 29 ? 9.117 -38.406 -13.266 1 94.19 29 GLY B O 1
ATOM 2921 N N . CYS B 1 30 ? 10.195 -37.344 -14.852 1 96.5 30 CYS B N 1
ATOM 2922 C CA . CYS B 1 30 ? 8.969 -37.062 -15.602 1 96.5 30 CYS B CA 1
ATOM 2923 C C . CYS B 1 30 ? 8.625 -38.219 -16.516 1 96.5 30 CYS B C 1
ATOM 2925 O O . CYS B 1 30 ? 7.496 -38.312 -17.016 1 96.5 30 CYS B O 1
ATOM 2927 N N . VAL B 1 31 ? 9.547 -39.188 -16.797 1 97.81 31 VAL B N 1
ATOM 2928 C CA . VAL B 1 31 ? 9.328 -40.25 -17.766 1 97.81 31 VAL B CA 1
ATOM 2929 C C . VAL B 1 31 ? 8.422 -41.312 -17.156 1 97.81 31 VAL B C 1
ATOM 2931 O O . VAL B 1 31 ? 8.766 -41.938 -16.141 1 97.81 31 VAL B O 1
ATOM 2934 N N . GLN B 1 32 ? 7.34 -41.469 -17.75 1 97.69 32 GLN B N 1
ATOM 2935 C CA . GLN B 1 32 ? 6.395 -42.469 -17.297 1 97.69 32 GLN B CA 1
ATOM 2936 C C . GLN B 1 32 ? 6.59 -43.781 -18.031 1 97.69 32 GLN B C 1
ATOM 2938 O O . GLN B 1 32 ? 6.441 -44.875 -17.453 1 97.69 32 GLN B O 1
ATOM 2943 N N . ALA B 1 33 ? 6.812 -43.688 -19.344 1 97.56 33 ALA B N 1
ATOM 2944 C CA . ALA B 1 33 ? 6.961 -44.875 -20.172 1 97.56 33 ALA B CA 1
ATOM 2945 C C . ALA B 1 33 ? 7.758 -44.562 -21.438 1 97.56 33 ALA B C 1
ATOM 2947 O O . ALA B 1 33 ? 7.68 -43.469 -21.984 1 97.56 33 ALA B O 1
ATOM 2948 N N . ILE B 1 34 ? 8.555 -45.531 -21.828 1 97.62 34 ILE B N 1
ATOM 2949 C CA . ILE B 1 34 ? 9.227 -45.531 -23.125 1 97.62 34 ILE B CA 1
ATOM 2950 C C . ILE B 1 34 ? 8.977 -46.875 -23.812 1 97.62 34 ILE B C 1
ATOM 2952 O O . ILE B 1 34 ? 9.445 -47.938 -23.344 1 97.62 34 ILE B O 1
ATOM 2956 N N . ASP B 1 35 ? 8.133 -46.812 -24.906 1 97.38 35 ASP B N 1
ATOM 2957 C CA . ASP B 1 35 ? 7.824 -48.031 -25.672 1 97.38 35 ASP B CA 1
ATOM 2958 C C . ASP B 1 35 ? 8.539 -48 -27.031 1 97.38 35 ASP B C 1
ATOM 2960 O O . ASP B 1 35 ? 8.445 -47.031 -27.766 1 97.38 35 ASP B O 1
ATOM 2964 N N . ILE B 1 36 ? 9.25 -49.094 -27.344 1 95.75 36 ILE B N 1
ATOM 2965 C CA . ILE B 1 36 ? 10.016 -49.219 -28.578 1 95.75 36 ILE B CA 1
ATOM 2966 C C . ILE B 1 36 ? 9.562 -50.438 -29.359 1 95.75 36 ILE B C 1
ATOM 2968 O O . ILE B 1 36 ? 9.602 -51.562 -28.844 1 95.75 36 ILE B O 1
ATOM 2972 N N . ASP B 1 37 ? 9.031 -50.281 -30.453 1 94.69 37 ASP B N 1
ATOM 2973 C CA . ASP B 1 37 ? 8.648 -51.344 -31.391 1 94.69 37 ASP B CA 1
ATOM 2974 C C . ASP B 1 37 ? 9.32 -51.156 -32.75 1 94.69 37 ASP B C 1
ATOM 2976 O O . ASP B 1 37 ? 8.766 -50.5 -33.625 1 94.69 37 ASP B O 1
ATOM 2980 N N . GLY B 1 38 ? 10.469 -51.906 -32.906 1 90.56 38 GLY B N 1
ATOM 2981 C CA . GLY B 1 38 ? 11.258 -51.656 -34.125 1 90.56 38 GLY B CA 1
ATOM 2982 C C . GLY B 1 38 ? 11.727 -50.219 -34.25 1 90.56 38 GLY B C 1
ATOM 2983 O O . GLY B 1 38 ? 12.398 -49.688 -33.375 1 90.56 38 GLY B O 1
ATOM 2984 N N . GLY B 1 39 ? 11.289 -49.531 -35.219 1 93.12 39 GLY B N 1
ATOM 2985 C CA . GLY B 1 39 ? 11.664 -48.156 -35.469 1 93.12 39 GLY B CA 1
ATOM 2986 C C . GLY B 1 39 ? 10.656 -47.156 -34.938 1 93.12 39 GLY B C 1
ATOM 2987 O O . GLY B 1 39 ? 10.844 -45.969 -35.062 1 93.12 39 GLY B O 1
ATOM 2988 N N . GLN B 1 40 ? 9.641 -47.688 -34.25 1 96.25 40 GLN B N 1
ATOM 2989 C CA . GLN B 1 40 ? 8.625 -46.812 -33.656 1 96.25 40 GLN B CA 1
ATOM 2990 C C . GLN B 1 40 ? 8.852 -46.625 -32.156 1 96.25 40 GLN B C 1
ATOM 2992 O O . GLN B 1 40 ? 8.945 -47.594 -31.406 1 96.25 40 GLN B O 1
ATOM 2997 N N . VAL B 1 41 ? 9.047 -45.344 -31.734 1 97.69 41 VAL B N 1
ATOM 2998 C CA . VAL B 1 41 ? 9.297 -45.031 -30.328 1 97.69 41 VAL B CA 1
ATOM 2999 C C . VAL B 1 41 ? 8.164 -44.156 -29.781 1 97.69 41 VAL B C 1
ATOM 3001 O O . VAL B 1 41 ? 7.77 -43.188 -30.375 1 97.69 41 VAL B O 1
ATOM 3004 N N . GLU B 1 42 ? 7.551 -44.594 -28.656 1 98.25 42 GLU B N 1
ATOM 3005 C CA . GLU B 1 42 ? 6.555 -43.781 -27.938 1 98.25 42 GLU B CA 1
ATOM 3006 C C . GLU B 1 42 ? 7.035 -43.469 -26.531 1 98.25 42 GLU B C 1
ATOM 3008 O O . GLU B 1 42 ? 7.41 -44.344 -25.766 1 98.25 42 GLU B O 1
ATOM 3013 N N . VAL B 1 43 ? 7.098 -42.156 -26.234 1 98.44 43 VAL B N 1
ATOM 3014 C CA . VAL B 1 43 ? 7.516 -41.688 -24.922 1 98.44 43 VAL B CA 1
ATOM 3015 C C . VAL B 1 43 ? 6.348 -40.969 -24.219 1 98.44 43 VAL B C 1
ATOM 3017 O O . VAL B 1 43 ? 5.691 -40.125 -24.828 1 98.44 43 VAL B O 1
ATOM 3020 N N . ARG B 1 44 ? 6.051 -41.375 -23 1 98.5 44 ARG B N 1
ATOM 3021 C CA . ARG B 1 44 ? 5.055 -40.688 -22.172 1 98.5 44 ARG B CA 1
ATOM 3022 C C . ARG B 1 44 ? 5.715 -40 -20.984 1 98.5 44 ARG B C 1
ATOM 3024 O O . ARG B 1 44 ? 6.418 -40.625 -20.188 1 98.5 44 ARG B O 1
ATOM 3031 N N . LEU B 1 45 ? 5.496 -38.656 -20.938 1 98.25 45 LEU B N 1
ATOM 3032 C CA . LEU B 1 45 ? 6.027 -37.844 -19.844 1 98.25 45 LEU B CA 1
ATOM 3033 C C . LEU B 1 45 ? 4.898 -37.25 -19.016 1 98.25 45 LEU B C 1
ATOM 3035 O O . LEU B 1 45 ? 3.773 -37.094 -19.5 1 98.25 45 LEU B O 1
ATOM 3039 N N . GLN B 1 46 ? 5.207 -36.969 -17.734 1 97.75 46 GLN B N 1
ATOM 3040 C CA . GLN B 1 46 ? 4.281 -36.312 -16.828 1 97.75 46 GLN B CA 1
ATOM 3041 C C . GLN B 1 46 ? 4.973 -35.156 -16.094 1 97.75 46 GLN B C 1
ATOM 3043 O O . GLN B 1 46 ? 6.012 -35.344 -15.469 1 97.75 46 GLN B O 1
ATOM 3048 N N . LEU B 1 47 ? 4.402 -34 -16.281 1 97.12 47 LEU B N 1
ATOM 3049 C CA . LEU B 1 47 ? 4.871 -32.844 -15.516 1 97.12 47 LEU B CA 1
ATOM 3050 C C . LEU B 1 47 ? 4.059 -32.688 -14.234 1 97.12 47 LEU B C 1
ATOM 3052 O O . LEU B 1 47 ? 2.834 -32.844 -14.25 1 97.12 47 LEU B O 1
ATOM 3056 N N . GLY B 1 48 ? 4.676 -32.344 -13.148 1 96.25 48 GLY B N 1
ATOM 3057 C CA . GLY B 1 48 ? 4.035 -32.25 -11.844 1 96.25 48 GLY B CA 1
ATOM 3058 C C . GLY B 1 48 ? 3.455 -30.859 -11.57 1 96.25 48 GLY B C 1
ATOM 3059 O O . GLY B 1 48 ? 3.033 -30.578 -10.445 1 96.25 48 GLY B O 1
ATOM 3060 N N . TYR B 1 49 ? 3.492 -29.969 -12.508 1 97.19 49 TYR B N 1
ATOM 3061 C CA . TYR B 1 49 ? 2.986 -28.609 -12.359 1 97.19 49 TYR B CA 1
ATOM 3062 C C . TYR B 1 49 ? 2.107 -28.219 -13.547 1 97.19 49 TYR B C 1
ATOM 3064 O O . TYR B 1 49 ? 2.061 -28.922 -14.547 1 97.19 49 TYR B O 1
ATOM 3072 N N . ALA B 1 50 ? 1.362 -27.125 -13.391 1 97.5 50 ALA B N 1
ATOM 3073 C CA . ALA B 1 50 ? 0.455 -26.672 -14.445 1 97.5 50 ALA B CA 1
ATOM 3074 C C . ALA B 1 50 ? 1.228 -26.047 -15.602 1 97.5 50 ALA B C 1
ATOM 3076 O O . ALA B 1 50 ? 1.889 -25.031 -15.438 1 97.5 50 ALA B O 1
ATOM 3077 N N . ALA B 1 51 ? 1.133 -26.703 -16.781 1 97.88 51 ALA B N 1
ATOM 3078 C CA . ALA B 1 51 ? 1.888 -26.266 -17.953 1 97.88 51 ALA B CA 1
ATOM 3079 C C . ALA B 1 51 ? 1.125 -26.562 -19.234 1 97.88 51 ALA B C 1
ATOM 3081 O O . ALA B 1 51 ? 1.717 -26.984 -20.234 1 97.88 51 ALA B O 1
ATOM 3082 N N . GLY B 1 52 ? -0.127 -26.312 -19.219 1 97.31 52 GLY B N 1
ATOM 3083 C CA . GLY B 1 52 ? -0.995 -26.641 -20.344 1 97.31 52 GLY B CA 1
ATOM 3084 C C . GLY B 1 52 ? -0.589 -25.969 -21.625 1 97.31 52 GLY B C 1
ATOM 3085 O O . GLY B 1 52 ? -0.685 -26.562 -22.703 1 97.31 52 GLY B O 1
ATOM 3086 N N . LEU B 1 53 ? -0.117 -24.75 -21.594 1 96.38 53 LEU B N 1
ATOM 3087 C CA . LEU B 1 53 ? 0.236 -23.984 -22.781 1 96.38 53 LEU B CA 1
ATOM 3088 C C . LEU B 1 53 ? 1.662 -24.281 -23.234 1 96.38 53 LEU B C 1
ATOM 3090 O O . LEU B 1 53 ? 2.053 -23.953 -24.344 1 96.38 53 LEU B O 1
ATOM 3094 N N . PHE B 1 54 ? 2.383 -24.953 -22.391 1 96.62 54 PHE B N 1
ATOM 3095 C CA . PHE B 1 54 ? 3.793 -25.234 -22.625 1 96.62 54 PHE B CA 1
ATOM 3096 C C . PHE B 1 54 ? 3.984 -26.672 -23.094 1 96.62 54 PHE B C 1
ATOM 3098 O O . PHE B 1 54 ? 4.855 -26.953 -23.922 1 96.62 54 PHE B O 1
ATOM 3105 N N . LYS B 1 55 ? 3.146 -27.578 -22.734 1 97.38 55 LYS B N 1
ATOM 3106 C CA . LYS B 1 55 ? 3.408 -29.016 -22.812 1 97.38 55 LYS B CA 1
ATOM 3107 C C . LYS B 1 55 ? 3.465 -29.484 -24.266 1 97.38 55 LYS B C 1
ATOM 3109 O O . LYS B 1 55 ? 4.301 -30.312 -24.625 1 97.38 55 LYS B O 1
ATOM 3114 N N . ASN B 1 56 ? 2.605 -28.953 -25.078 1 96.94 56 ASN B N 1
ATOM 3115 C CA . ASN B 1 56 ? 2.582 -29.422 -26.469 1 96.94 56 ASN B CA 1
ATOM 3116 C C . ASN B 1 56 ? 3.834 -28.984 -27.219 1 96.94 56 ASN B C 1
ATOM 3118 O O . ASN B 1 56 ? 4.391 -29.766 -28 1 96.94 56 ASN B O 1
ATOM 3122 N N . GLY B 1 57 ? 4.227 -27.719 -27 1 96.94 57 GLY B N 1
ATOM 3123 C CA . GLY B 1 57 ? 5.48 -27.266 -27.578 1 96.94 57 GLY B CA 1
ATOM 3124 C C . GLY B 1 57 ? 6.68 -28.062 -27.094 1 96.94 57 GLY B C 1
ATOM 3125 O O . GLY B 1 57 ? 7.551 -28.422 -27.891 1 96.94 57 GLY B O 1
ATOM 3126 N N . TRP B 1 58 ? 6.699 -28.328 -25.875 1 97.69 58 TRP B N 1
ATOM 3127 C CA . TRP B 1 58 ? 7.762 -29.109 -25.25 1 97.69 58 TRP B CA 1
ATOM 3128 C C . TRP B 1 58 ? 7.781 -30.531 -25.812 1 97.69 58 TRP B C 1
ATOM 3130 O O . TRP B 1 58 ? 8.844 -31.078 -26.125 1 97.69 58 TRP B O 1
ATOM 3140 N N . ALA B 1 59 ? 6.609 -31.141 -25.969 1 98.25 59 ALA B N 1
ATOM 3141 C CA . ALA B 1 59 ? 6.48 -32.469 -26.547 1 98.25 59 ALA B CA 1
ATOM 3142 C C . ALA B 1 59 ? 7.023 -32.531 -27.969 1 98.25 59 ALA B C 1
ATOM 3144 O O . ALA B 1 59 ? 7.691 -33.5 -28.359 1 98.25 59 ALA B O 1
ATOM 3145 N N . GLN B 1 60 ? 6.758 -31.516 -28.719 1 97.94 60 GLN B N 1
ATOM 3146 C CA . GLN B 1 60 ? 7.207 -31.469 -30.109 1 97.94 60 GLN B CA 1
ATOM 3147 C C . GLN B 1 60 ? 8.727 -31.391 -30.188 1 97.94 60 GLN B C 1
ATOM 3149 O O . GLN B 1 60 ? 9.344 -32.031 -31.031 1 97.94 60 GLN B O 1
ATOM 3154 N N . VAL B 1 61 ? 9.312 -30.609 -29.359 1 97.75 61 VAL B N 1
ATOM 3155 C CA . VAL B 1 61 ? 10.766 -30.469 -29.328 1 97.75 61 VAL B CA 1
ATOM 3156 C C . VAL B 1 61 ? 11.398 -31.828 -29 1 97.75 61 VAL B C 1
ATOM 3158 O O . VAL B 1 61 ? 12.336 -32.25 -29.688 1 97.75 61 VAL B O 1
ATOM 3161 N N . LEU B 1 62 ? 10.867 -32.5 -28.016 1 98.19 62 LEU B N 1
ATOM 3162 C CA . LEU B 1 62 ? 11.414 -33.781 -27.578 1 98.19 62 LEU B CA 1
ATOM 3163 C C . LEU B 1 62 ? 11.172 -34.844 -28.625 1 98.19 62 LEU B C 1
ATOM 3165 O O . LEU B 1 62 ? 12.016 -35.719 -28.828 1 98.19 62 LEU B O 1
ATOM 3169 N N . GLN B 1 63 ? 9.984 -34.781 -29.234 1 98.31 63 GLN B N 1
ATOM 3170 C CA . GLN B 1 63 ? 9.664 -35.719 -30.297 1 98.31 63 GLN B CA 1
ATOM 3171 C C . GLN B 1 63 ? 10.68 -35.656 -31.438 1 98.31 63 GLN B C 1
ATOM 3173 O O . GLN B 1 63 ? 11.164 -36.656 -31.922 1 98.31 63 GLN B O 1
ATOM 3178 N N . THR B 1 64 ? 10.984 -34.438 -31.875 1 97.94 64 THR B N 1
ATOM 3179 C CA . THR B 1 64 ? 11.961 -34.219 -32.938 1 97.94 64 THR B CA 1
ATOM 3180 C C . THR B 1 64 ? 13.328 -34.75 -32.531 1 97.94 64 THR B C 1
ATOM 3182 O O . THR B 1 64 ? 14.023 -35.375 -33.344 1 97.94 64 THR B O 1
ATOM 3185 N N . ALA B 1 65 ? 13.711 -34.531 -31.297 1 97.69 65 ALA B N 1
ATOM 3186 C CA . ALA B 1 65 ? 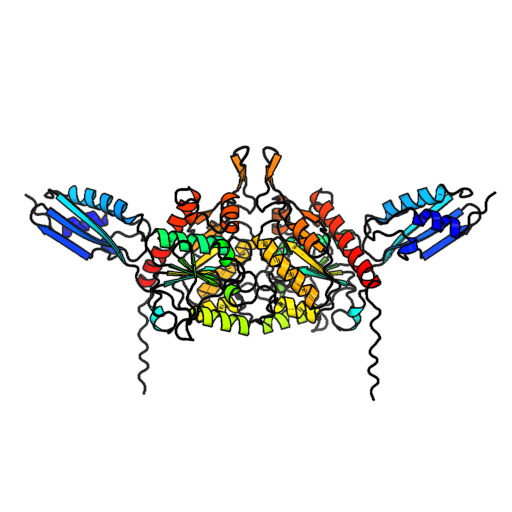14.984 -35.031 -30.781 1 97.69 65 ALA B CA 1
ATOM 3187 C C . ALA B 1 65 ? 15.055 -36.562 -30.844 1 97.69 65 ALA B C 1
ATOM 3189 O O . ALA B 1 65 ? 16.062 -37.125 -31.25 1 97.69 65 ALA B O 1
ATOM 3190 N N . VAL B 1 66 ? 13.984 -37.219 -30.484 1 97.5 66 VAL B N 1
ATOM 3191 C CA . VAL B 1 66 ? 13.93 -38.688 -30.438 1 97.5 66 VAL B CA 1
ATOM 3192 C C . VAL B 1 66 ? 13.938 -39.25 -31.859 1 97.5 66 VAL B C 1
ATOM 3194 O O . VAL B 1 66 ? 14.539 -40.281 -32.125 1 97.5 66 VAL B O 1
ATOM 3197 N N . GLU B 1 67 ? 13.289 -38.531 -32.75 1 96.81 67 GLU B N 1
ATOM 3198 C CA . GLU B 1 67 ? 13.211 -38.938 -34.125 1 96.81 67 GLU B CA 1
ATOM 3199 C C . GLU B 1 67 ? 14.578 -38.906 -34.812 1 96.81 67 GLU B C 1
ATOM 3201 O O . GLU B 1 67 ? 14.812 -39.594 -35.812 1 96.81 67 GLU B O 1
ATOM 3206 N N . ASN B 1 68 ? 15.445 -38.125 -34.281 1 95.88 68 ASN B N 1
ATOM 3207 C CA . ASN B 1 68 ? 16.766 -37.969 -34.875 1 95.88 68 ASN B CA 1
ATOM 3208 C C . ASN B 1 68 ? 17.734 -39.062 -34.406 1 95.88 68 ASN B C 1
ATOM 3210 O O . ASN B 1 68 ? 18.859 -39.125 -34.875 1 95.88 68 ASN B O 1
ATOM 3214 N N . ILE B 1 69 ? 17.312 -39.906 -33.531 1 95 69 ILE B N 1
ATOM 3215 C CA . ILE B 1 69 ? 18.125 -41.031 -33.125 1 95 69 ILE B CA 1
ATOM 3216 C C . ILE B 1 69 ? 18.25 -42.031 -34.281 1 95 69 ILE B C 1
ATOM 3218 O O . ILE B 1 69 ? 17.266 -42.344 -34.938 1 95 69 ILE B O 1
ATOM 3222 N N . ALA B 1 70 ? 19.453 -42.562 -34.438 1 94 70 ALA B N 1
ATOM 3223 C CA . ALA B 1 70 ? 19.672 -43.562 -35.469 1 94 70 ALA B CA 1
ATOM 3224 C C . ALA B 1 70 ? 18.797 -44.781 -35.25 1 94 70 ALA B C 1
ATOM 3226 O O . ALA B 1 70 ? 18.75 -45.312 -34.125 1 94 70 ALA B O 1
ATOM 3227 N N . GLY B 1 71 ? 18.078 -45.25 -36.281 1 93.69 71 GLY B N 1
ATOM 3228 C CA . GLY B 1 71 ? 17.25 -46.438 -36.156 1 93.69 71 GLY B CA 1
ATOM 3229 C C . GLY B 1 71 ? 15.797 -46.125 -35.844 1 93.69 71 GLY B C 1
ATOM 3230 O O . GLY B 1 71 ? 14.945 -47.031 -35.875 1 93.69 71 GLY B O 1
ATOM 3231 N N . VAL B 1 72 ? 15.469 -44.781 -35.562 1 95.81 72 VAL B N 1
ATOM 3232 C CA . VAL B 1 72 ? 14.094 -44.406 -35.281 1 95.81 72 VAL B CA 1
ATOM 3233 C C . VAL B 1 72 ? 13.406 -43.938 -36.562 1 95.81 72 VAL B C 1
ATOM 3235 O O . VAL B 1 72 ? 13.906 -43.062 -37.281 1 95.81 72 VAL B O 1
ATOM 3238 N N . ASP B 1 73 ? 12.336 -44.625 -36.938 1 95.12 73 ASP B N 1
ATOM 3239 C CA . ASP B 1 73 ? 11.547 -44.25 -38.125 1 95.12 73 ASP B CA 1
ATOM 3240 C C . ASP B 1 73 ? 10.508 -43.188 -37.781 1 95.12 73 ASP B C 1
ATOM 3242 O O . ASP B 1 73 ? 10.258 -42.25 -38.562 1 95.12 73 ASP B O 1
ATOM 3246 N N . ARG B 1 74 ? 9.867 -43.406 -36.656 1 96.44 74 ARG B N 1
ATOM 3247 C CA . ARG B 1 74 ? 8.828 -42.5 -36.156 1 96.44 74 ARG B CA 1
ATOM 3248 C C . ARG B 1 74 ? 8.812 -42.438 -34.625 1 96.44 74 ARG B C 1
ATOM 3250 O O . ARG B 1 74 ? 9.055 -43.438 -33.969 1 96.44 74 ARG B O 1
ATOM 3257 N N . ALA B 1 75 ? 8.617 -41.25 -34.094 1 97.75 75 ALA B N 1
ATOM 3258 C CA . ALA B 1 75 ? 8.523 -41.062 -32.656 1 97.75 75 ALA B CA 1
ATOM 3259 C C . ALA B 1 75 ? 7.277 -40.281 -32.281 1 97.75 75 ALA B C 1
ATOM 3261 O O . ALA B 1 75 ? 6.793 -39.469 -33.031 1 97.75 75 ALA B O 1
ATOM 3262 N N . ARG B 1 76 ? 6.691 -40.625 -31.125 1 98.19 76 ARG B N 1
ATOM 3263 C CA . ARG B 1 76 ? 5.609 -39.875 -30.5 1 98.19 76 ARG B CA 1
ATOM 3264 C C . ARG B 1 76 ? 5.91 -39.594 -29.047 1 98.19 76 ARG B C 1
ATOM 3266 O O . ARG B 1 76 ? 6.254 -40.5 -28.281 1 98.19 76 ARG B O 1
ATOM 3273 N N . VAL B 1 77 ? 5.879 -38.281 -28.703 1 98.31 77 VAL B N 1
ATOM 3274 C CA . VAL B 1 77 ? 6.059 -37.875 -27.328 1 98.31 77 VAL B CA 1
ATOM 3275 C C . VAL B 1 77 ? 4.777 -37.219 -26.812 1 98.31 77 VAL B C 1
ATOM 3277 O O . VAL B 1 77 ? 4.262 -36.281 -27.422 1 98.31 77 VAL B O 1
ATOM 3280 N N . GLN B 1 78 ? 4.207 -37.781 -25.734 1 98.25 78 GLN B N 1
ATOM 3281 C CA . GLN B 1 78 ? 3.031 -37.219 -25.078 1 98.25 78 GLN B CA 1
ATOM 3282 C C . GLN B 1 78 ? 3.363 -36.75 -23.672 1 98.25 78 GLN B C 1
ATOM 3284 O O . GLN B 1 78 ? 4.055 -37.438 -22.922 1 98.25 78 GLN B O 1
ATOM 3289 N N . ILE B 1 79 ? 2.939 -35.531 -23.391 1 98.19 79 ILE B N 1
ATOM 3290 C CA . ILE B 1 79 ? 3.17 -34.969 -22.062 1 98.19 79 ILE B CA 1
ATOM 3291 C C . ILE B 1 79 ? 1.831 -34.656 -21.391 1 98.19 79 ILE B C 1
ATOM 3293 O O . ILE B 1 79 ? 0.996 -33.938 -21.969 1 98.19 79 ILE B O 1
ATOM 3297 N N . ASP B 1 80 ? 1.591 -35.188 -20.219 1 97.31 80 ASP B N 1
ATOM 3298 C CA . ASP B 1 80 ? 0.447 -34.844 -19.391 1 97.31 80 ASP B CA 1
ATOM 3299 C C . ASP B 1 80 ? 0.883 -34.031 -18.172 1 97.31 80 ASP B C 1
ATOM 3301 O O . ASP B 1 80 ? 2.023 -34.156 -17.719 1 97.31 80 ASP B O 1
ATOM 3305 N N . CYS B 1 81 ? 0.026 -33.125 -17.781 1 97 81 CYS B N 1
ATOM 3306 C CA . CYS B 1 81 ? 0.268 -32.375 -16.562 1 97 81 CYS B CA 1
ATOM 3307 C C . CYS B 1 81 ? -0.597 -32.875 -15.414 1 97 81 CYS B C 1
ATOM 3309 O O . CYS B 1 81 ? -1.826 -32.875 -15.508 1 97 81 CYS B O 1
ATOM 3311 N N . VAL B 1 82 ? 0.066 -33.406 -14.398 1 96.19 82 VAL B N 1
ATOM 3312 C CA . VAL B 1 82 ? -0.612 -33.844 -13.18 1 96.19 82 VAL B CA 1
ATOM 3313 C C . VAL B 1 82 ? -0.018 -33.125 -11.969 1 96.19 82 VAL B C 1
ATOM 3315 O O . VAL B 1 82 ? 1.007 -33.531 -11.43 1 96.19 82 VAL B O 1
ATOM 3318 N N . VAL B 1 83 ? -0.746 -32.125 -11.516 1 96.06 83 VAL B N 1
ATOM 3319 C CA . VAL B 1 83 ? -0.236 -31.297 -10.414 1 96.06 83 VAL B CA 1
ATOM 3320 C C . VAL B 1 83 ? -0.08 -32.156 -9.164 1 96.06 83 VAL B C 1
ATOM 3322 O O . VAL B 1 83 ? -1.027 -32.844 -8.742 1 96.06 83 VAL B O 1
ATOM 3325 N N . GLN B 1 84 ? 1.065 -32.125 -8.625 1 91.62 84 GLN B N 1
ATOM 3326 C CA . GLN B 1 84 ? 1.379 -32.938 -7.434 1 91.62 84 GLN B CA 1
ATOM 3327 C C . GLN B 1 84 ? 0.954 -32.188 -6.164 1 91.62 84 GLN B C 1
ATOM 3329 O O . GLN B 1 84 ? 1.096 -30.969 -6.066 1 91.62 84 GLN B O 1
ATOM 3334 N N . ALA B 1 85 ? 0.427 -32.969 -5.168 1 89.88 85 ALA B N 1
ATOM 3335 C CA . ALA B 1 85 ? -0.006 -32.406 -3.9 1 89.88 85 ALA B CA 1
ATOM 3336 C C . ALA B 1 85 ? 1.179 -32.156 -2.965 1 89.88 85 ALA B C 1
ATOM 3338 O O . ALA B 1 85 ? 2.088 -33 -2.9 1 89.88 85 ALA B O 1
ATOM 3339 N N . HIS B 1 86 ? 1.091 -31.031 -2.336 1 84 86 HIS B N 1
ATOM 3340 C CA . HIS B 1 86 ? 2.053 -30.75 -1.277 1 84 86 HIS B CA 1
ATOM 3341 C C . HIS B 1 86 ? 1.826 -31.656 -0.069 1 84 86 HIS B C 1
ATOM 3343 O O . HIS B 1 86 ? 0.682 -31.938 0.296 1 84 86 HIS B O 1
ATOM 3349 N N . LYS B 1 87 ? 2.803 -32.188 0.517 1 65.88 87 LYS B N 1
ATOM 3350 C CA . LYS B 1 87 ? 2.779 -33.25 1.508 1 65.88 87 LYS B CA 1
ATOM 3351 C C . LYS B 1 87 ? 2.021 -32.844 2.762 1 65.88 87 LYS B C 1
ATOM 3353 O O . LYS B 1 87 ? 1.312 -33.625 3.369 1 65.88 87 LYS B O 1
ATOM 3358 N N . ALA B 1 88 ? 2.242 -31.609 3.174 1 59.78 88 ALA B N 1
ATOM 3359 C CA . ALA B 1 88 ? 1.711 -31.203 4.473 1 59.78 88 ALA B CA 1
ATOM 3360 C C . ALA B 1 88 ? 0.197 -31.016 4.41 1 59.78 88 ALA B C 1
ATOM 3362 O O . ALA B 1 88 ? -0.45 -30.812 5.441 1 59.78 88 ALA B O 1
ATOM 3363 N N . GLN B 1 89 ? -0.54 -31.219 3.34 1 57.53 89 GLN B N 1
ATOM 3364 C CA . GLN B 1 89 ? -1.944 -30.891 3.109 1 57.53 89 GLN B CA 1
ATOM 3365 C C . GLN B 1 89 ? -2.857 -31.781 3.953 1 57.53 89 GLN B C 1
ATOM 3367 O O . GLN B 1 89 ? -3.924 -31.344 4.391 1 57.53 89 GLN B O 1
ATOM 3372 N N . ALA B 1 90 ? -2.518 -33.031 4.219 1 56.25 90 ALA B N 1
ATOM 3373 C CA . ALA B 1 90 ? -3.41 -34.062 4.742 1 56.25 90 ALA B CA 1
ATOM 3374 C C . ALA B 1 90 ? -3.85 -33.75 6.168 1 56.25 90 ALA B C 1
ATOM 3376 O O . ALA B 1 90 ? -4.793 -34.344 6.688 1 56.25 90 ALA B O 1
ATOM 3377 N N . GLN B 1 91 ? -3.371 -32.562 6.648 1 61.12 91 GLN B N 1
ATOM 3378 C CA . GLN B 1 91 ? -3.58 -32.531 8.094 1 61.12 91 GLN B CA 1
ATOM 3379 C C . GLN B 1 91 ? -4.648 -31.516 8.477 1 61.12 91 GLN B C 1
ATOM 3381 O O . GLN B 1 91 ? -5.043 -31.422 9.641 1 61.12 91 GLN B O 1
ATOM 3386 N N . ILE B 1 92 ? -5.234 -30.828 7.445 1 71 92 ILE B N 1
ATOM 3387 C CA . ILE B 1 92 ? -6.242 -29.844 7.836 1 71 92 ILE B CA 1
ATOM 3388 C C . ILE B 1 92 ? -7.555 -30.156 7.121 1 71 92 ILE B C 1
ATOM 3390 O O . ILE B 1 92 ? -7.617 -30.141 5.887 1 71 92 ILE B O 1
ATOM 3394 N N . PRO B 1 93 ? -8.586 -30.688 7.832 1 68.25 93 PRO B N 1
ATOM 3395 C CA . PRO B 1 93 ? -9.844 -31.141 7.242 1 68.25 93 PRO B CA 1
ATOM 3396 C C . PRO B 1 93 ? -10.352 -30.203 6.141 1 68.25 93 PRO B C 1
ATOM 3398 O O . PRO B 1 93 ? -10.781 -30.672 5.086 1 68.25 93 PRO B O 1
ATOM 3401 N N . GLY B 1 94 ? -10.352 -29.016 6.145 1 74.25 94 GLY B N 1
ATOM 3402 C CA . GLY B 1 94 ? -10.883 -28.078 5.168 1 74.25 94 GLY B CA 1
ATOM 3403 C C . GLY B 1 94 ? -9.977 -27.875 3.971 1 74.25 94 GLY B C 1
ATOM 3404 O O . GLY B 1 94 ? -10.398 -27.359 2.938 1 74.25 94 GLY B O 1
ATOM 3405 N N . LEU B 1 95 ? -8.898 -28.547 3.941 1 84.31 95 LEU B N 1
ATOM 3406 C CA . LEU B 1 95 ? -7.938 -28.375 2.855 1 84.31 95 LEU B CA 1
ATOM 3407 C C . LEU B 1 95 ? -7.574 -29.719 2.232 1 84.31 95 LEU B C 1
ATOM 3409 O O . LEU B 1 95 ? -6.605 -29.812 1.475 1 84.31 95 LEU B O 1
ATOM 3413 N N . ALA B 1 96 ? -8.422 -30.703 2.508 1 83.12 96 ALA B N 1
ATOM 3414 C CA . ALA B 1 96 ? -8.156 -32.031 1.979 1 83.12 96 ALA B CA 1
ATOM 3415 C C . ALA B 1 96 ? -8.289 -32.062 0.458 1 83.12 96 ALA B C 1
ATOM 3417 O O . ALA B 1 96 ? -7.629 -32.844 -0.214 1 83.12 96 ALA B O 1
ATOM 3418 N N . ASN B 1 97 ? -9.062 -31.156 -0.022 1 89.94 97 ASN B N 1
ATOM 3419 C CA . ASN B 1 97 ? -9.32 -31.125 -1.459 1 89.94 97 ASN B CA 1
ATOM 3420 C C . ASN B 1 97 ? -8.492 -30.062 -2.154 1 89.94 97 ASN B C 1
ATOM 3422 O O . ASN B 1 97 ? -8.812 -29.641 -3.268 1 89.94 97 ASN B O 1
ATOM 3426 N N . VAL B 1 98 ? -7.469 -29.594 -1.491 1 94.19 98 VAL B N 1
ATOM 3427 C CA . VAL B 1 98 ? -6.559 -28.594 -2.059 1 94.19 98 VAL B CA 1
ATOM 3428 C C . VAL B 1 98 ? -5.141 -29.156 -2.096 1 94.19 98 VAL B C 1
ATOM 3430 O O . VAL B 1 98 ? -4.555 -29.453 -1.05 1 94.19 98 VAL B O 1
ATOM 3433 N N . LYS B 1 99 ? -4.594 -29.266 -3.262 1 95.12 99 LYS B N 1
ATOM 3434 C CA . LYS B 1 99 ? -3.287 -29.891 -3.396 1 95.12 99 LYS B CA 1
ATOM 3435 C C . LYS B 1 99 ? -2.17 -28.969 -2.938 1 95.12 99 LYS B C 1
ATOM 3437 O O . LYS B 1 99 ? -1.237 -29.391 -2.256 1 95.12 99 LYS B O 1
ATOM 3442 N N . ASN B 1 100 ? -2.223 -27.719 -3.35 1 96.06 100 ASN B N 1
ATOM 3443 C CA . ASN B 1 100 ? -1.174 -26.766 -3.039 1 96.06 100 ASN B CA 1
ATOM 3444 C C . ASN B 1 100 ? -1.757 -25.406 -2.635 1 96.06 100 ASN B C 1
ATOM 3446 O O . ASN B 1 100 ? -2.602 -24.859 -3.342 1 96.06 100 ASN B O 1
ATOM 3450 N N . VAL B 1 101 ? -1.292 -24.906 -1.511 1 95.38 101 VAL B N 1
ATOM 3451 C CA . VAL B 1 101 ? -1.629 -23.547 -1.09 1 95.38 101 VAL B CA 1
ATOM 3452 C C . VAL B 1 101 ? -0.449 -22.609 -1.357 1 95.38 101 VAL B C 1
ATOM 3454 O O . VAL B 1 101 ? 0.672 -22.875 -0.919 1 95.38 101 VAL B O 1
ATOM 3457 N N . VAL B 1 102 ? -0.717 -21.562 -2.107 1 96.94 102 VAL B N 1
ATOM 3458 C CA . VAL B 1 102 ? 0.308 -20.578 -2.443 1 96.94 102 VAL B CA 1
ATOM 3459 C C . VAL B 1 102 ? -0.028 -19.25 -1.797 1 96.94 102 VAL B C 1
ATOM 3461 O O . VAL B 1 102 ? -1.089 -18.672 -2.057 1 96.94 102 VAL B O 1
ATOM 3464 N N . ALA B 1 103 ? 0.881 -18.75 -1.004 1 96.44 103 ALA B N 1
ATOM 3465 C CA . ALA B 1 103 ? 0.687 -17.438 -0.377 1 96.44 103 ALA B CA 1
ATOM 3466 C C . ALA B 1 103 ? 1.313 -16.328 -1.217 1 96.44 103 ALA B C 1
ATOM 3468 O O . ALA B 1 103 ? 2.463 -16.453 -1.65 1 96.44 103 ALA B O 1
ATOM 3469 N N . VAL B 1 104 ? 0.535 -15.328 -1.513 1 97.31 104 VAL B N 1
ATOM 3470 C CA . VAL B 1 104 ? 1.057 -14.102 -2.105 1 97.31 104 VAL B CA 1
ATOM 3471 C C . VAL B 1 104 ? 1.126 -13 -1.047 1 97.31 104 VAL B C 1
ATOM 3473 O O . VAL B 1 104 ? 0.096 -12.57 -0.526 1 97.31 104 VAL B O 1
ATOM 3476 N N . ALA B 1 105 ? 2.34 -12.578 -0.776 1 94.5 105 ALA B N 1
ATOM 3477 C CA . ALA B 1 105 ? 2.551 -11.672 0.352 1 94.5 105 ALA B CA 1
ATOM 3478 C C . ALA B 1 105 ? 3.373 -10.453 -0.064 1 94.5 105 ALA B C 1
ATOM 3480 O O . ALA B 1 105 ? 4.004 -10.461 -1.124 1 94.5 105 ALA B O 1
ATOM 3481 N N . SER B 1 106 ? 3.236 -9.445 0.751 1 91.62 106 SER B N 1
ATOM 3482 C CA . SER B 1 106 ? 4.031 -8.227 0.594 1 91.62 106 SER B CA 1
ATOM 3483 C C . SER B 1 106 ? 4.348 -7.598 1.945 1 91.62 106 SER B C 1
ATOM 3485 O O . SER B 1 106 ? 3.635 -7.824 2.926 1 91.62 106 SER B O 1
ATOM 3487 N N . GLY B 1 107 ? 5.449 -6.934 1.992 1 81.12 107 GLY B N 1
ATOM 3488 C CA . GLY B 1 107 ? 5.801 -6.238 3.219 1 81.12 107 GLY B CA 1
ATOM 3489 C C . GLY B 1 107 ? 5.012 -4.957 3.424 1 81.12 107 GLY B C 1
ATOM 3490 O O . GLY B 1 107 ? 4.863 -4.484 4.555 1 81.12 107 GLY B O 1
ATOM 3491 N N . LYS B 1 108 ? 4.629 -4.371 2.377 1 79.19 108 LYS B N 1
ATOM 3492 C CA . LYS B 1 108 ? 3.916 -3.098 2.396 1 79.19 108 LYS B CA 1
ATOM 3493 C C . LYS B 1 108 ? 2.664 -3.156 1.526 1 79.19 108 LYS B C 1
ATOM 3495 O O . LYS B 1 108 ? 2.582 -3.967 0.602 1 79.19 108 LYS B O 1
ATOM 3500 N N . GLY B 1 109 ? 1.674 -2.354 1.956 1 80.06 109 GLY B N 1
ATOM 3501 C CA . GLY B 1 109 ? 0.497 -2.217 1.113 1 80.06 109 GLY B CA 1
ATOM 3502 C C . GLY B 1 109 ? 0.75 -1.391 -0.135 1 80.06 109 GLY B C 1
ATOM 3503 O O . GLY B 1 109 ? 1.669 -0.57 -0.167 1 80.06 109 GLY B O 1
ATOM 3504 N N . GLY B 1 110 ? 0.003 -1.684 -1.176 1 85.31 110 GLY B N 1
ATOM 3505 C CA . GLY B 1 110 ? -0.004 -0.835 -2.357 1 85.31 110 GLY B CA 1
ATOM 3506 C C . GLY B 1 110 ? 1.045 -1.228 -3.381 1 85.31 110 GLY B C 1
ATOM 3507 O O . GLY B 1 110 ? 1.214 -0.55 -4.395 1 85.31 110 GLY B O 1
ATOM 3508 N N . VAL B 1 111 ? 1.669 -2.316 -3.18 1 90.25 111 VAL B N 1
ATOM 3509 C CA . VAL B 1 111 ? 2.748 -2.695 -4.086 1 90.25 111 VAL B CA 1
ATOM 3510 C C . VAL B 1 111 ? 2.197 -3.574 -5.207 1 90.25 111 VAL B C 1
ATOM 3512 O O . VAL B 1 111 ? 2.949 -4.035 -6.07 1 90.25 111 VAL B O 1
ATOM 3515 N N . GLY B 1 112 ? 0.948 -3.926 -5.207 1 93 112 GLY B N 1
ATOM 3516 C CA . GLY B 1 112 ? 0.329 -4.707 -6.266 1 93 112 GLY B CA 1
ATOM 3517 C C . GLY B 1 112 ? 0.146 -6.168 -5.898 1 93 112 GLY B C 1
ATOM 3518 O O . GLY B 1 112 ? 0.066 -7.027 -6.781 1 93 112 GLY B O 1
ATOM 3519 N N . LYS B 1 113 ? 0.15 -6.434 -4.664 1 94.44 113 LYS B N 1
ATOM 3520 C CA . LYS B 1 113 ? 0.004 -7.797 -4.16 1 94.44 113 LYS B CA 1
ATOM 3521 C C . LYS B 1 113 ? -1.301 -8.422 -4.645 1 94.44 113 LYS B C 1
ATOM 3523 O O . LYS B 1 113 ? -1.301 -9.531 -5.184 1 94.44 113 LYS B O 1
ATOM 3528 N N . SER B 1 114 ? -2.443 -7.754 -4.461 1 96.25 114 SER B N 1
ATOM 3529 C CA . SER B 1 114 ? -3.744 -8.305 -4.828 1 96.25 114 SER B CA 1
ATOM 3530 C C . SER B 1 114 ? -3.861 -8.484 -6.34 1 96.25 114 SER B C 1
ATOM 3532 O O . SER B 1 114 ? -4.414 -9.477 -6.809 1 96.25 114 SER B O 1
ATOM 3534 N N . THR B 1 115 ? -3.359 -7.543 -7.059 1 96.62 115 THR B N 1
ATOM 3535 C CA . THR B 1 115 ? -3.365 -7.633 -8.516 1 96.62 115 THR B CA 1
ATOM 3536 C C . THR B 1 115 ? -2.551 -8.836 -8.984 1 96.62 115 THR B C 1
ATOM 3538 O O . THR B 1 115 ? -2.979 -9.57 -9.883 1 96.62 115 THR B O 1
ATOM 3541 N N . THR B 1 116 ? -1.398 -8.977 -8.352 1 98.25 116 THR B N 1
ATOM 3542 C CA . THR B 1 116 ? -0.542 -10.102 -8.688 1 98.25 116 THR B CA 1
ATOM 3543 C C . THR B 1 116 ? -1.223 -11.422 -8.336 1 98.25 116 THR B C 1
ATOM 3545 O O . THR B 1 116 ? -1.186 -12.375 -9.117 1 98.25 116 THR B O 1
ATOM 3548 N N . ALA B 1 117 ? -1.835 -11.477 -7.188 1 98.5 117 ALA B N 1
ATOM 3549 C CA . ALA B 1 117 ? -2.531 -12.688 -6.758 1 98.5 117 ALA B CA 1
ATOM 3550 C C . ALA B 1 117 ? -3.629 -13.07 -7.746 1 98.5 117 ALA B C 1
ATOM 3552 O O . ALA B 1 117 ? -3.742 -14.234 -8.133 1 98.5 117 ALA B O 1
ATOM 3553 N N . ALA B 1 118 ? -4.406 -12.102 -8.172 1 98.69 118 ALA B N 1
ATOM 3554 C CA . ALA B 1 118 ? -5.504 -12.344 -9.102 1 98.69 118 ALA B CA 1
ATOM 3555 C C . ALA B 1 118 ? -4.988 -12.867 -10.438 1 98.69 118 ALA B C 1
ATOM 3557 O O . ALA B 1 118 ? -5.484 -13.875 -10.953 1 98.69 118 ALA B O 1
ATOM 3558 N N . ASN B 1 119 ? -3.99 -12.211 -10.953 1 98.81 119 ASN B N 1
ATOM 3559 C CA . ASN B 1 119 ? -3.465 -12.602 -12.258 1 98.81 119 ASN B CA 1
ATOM 3560 C C . ASN B 1 119 ? -2.742 -13.938 -12.195 1 98.81 119 ASN B C 1
ATOM 3562 O O . ASN B 1 119 ? -2.773 -14.719 -13.148 1 98.81 119 ASN B O 1
ATOM 3566 N N . LEU B 1 120 ? -2.094 -14.18 -11.047 1 98.81 120 LEU B N 1
ATOM 3567 C CA . LEU B 1 120 ? -1.462 -15.484 -10.859 1 98.81 120 LEU B CA 1
ATOM 3568 C C . LEU B 1 120 ? -2.5 -16.594 -10.875 1 98.81 120 LEU B C 1
ATOM 3570 O O . LEU B 1 120 ? -2.32 -17.609 -11.562 1 98.81 120 LEU B O 1
ATOM 3574 N N . ALA B 1 121 ? -3.562 -16.438 -10.148 1 98.88 121 ALA B N 1
ATOM 3575 C CA . ALA B 1 121 ? -4.629 -17.438 -10.102 1 98.88 121 ALA B CA 1
ATOM 3576 C C . ALA B 1 121 ? -5.203 -17.688 -11.492 1 98.88 121 ALA B C 1
ATOM 3578 O O . ALA B 1 121 ? -5.359 -18.844 -11.906 1 98.88 121 ALA B O 1
ATOM 3579 N N . LEU B 1 122 ? -5.465 -16.641 -12.219 1 98.88 122 LEU B N 1
ATOM 3580 C CA . LEU B 1 122 ? -6.039 -16.75 -13.555 1 98.88 122 LEU B CA 1
ATOM 3581 C C . LEU B 1 122 ? -5.062 -17.406 -14.523 1 98.88 122 LEU B C 1
ATOM 3583 O O . LEU B 1 122 ? -5.465 -18.203 -15.367 1 98.88 122 LEU B O 1
ATOM 3587 N N . ALA B 1 123 ? -3.816 -17.062 -14.383 1 98.75 123 ALA B N 1
ATOM 3588 C CA . ALA B 1 123 ? -2.793 -17.641 -15.242 1 98.75 123 ALA B CA 1
ATOM 3589 C C . ALA B 1 123 ? -2.631 -19.141 -14.977 1 98.75 123 ALA B C 1
ATOM 3591 O O . ALA B 1 123 ? -2.439 -19.922 -15.906 1 98.75 123 ALA B O 1
ATOM 3592 N N . LEU B 1 124 ? -2.678 -19.516 -13.711 1 98.75 124 LEU B N 1
ATOM 3593 C CA . LEU B 1 124 ? -2.633 -20.938 -13.359 1 98.75 124 LEU B CA 1
ATOM 3594 C C . LEU B 1 124 ? -3.824 -21.688 -13.953 1 98.75 124 LEU B C 1
ATOM 3596 O O . LEU B 1 124 ? -3.674 -22.797 -14.477 1 98.75 124 LEU B O 1
ATOM 3600 N N . ALA B 1 125 ? -4.949 -21.078 -13.883 1 98.62 125 ALA B N 1
ATOM 3601 C CA . ALA B 1 125 ? -6.152 -21.672 -14.461 1 98.62 125 ALA B CA 1
ATOM 3602 C C . ALA B 1 125 ? -6.008 -21.844 -15.969 1 98.62 125 ALA B C 1
ATOM 3604 O O . ALA B 1 125 ? -6.418 -22.859 -16.531 1 98.62 125 ALA B O 1
ATOM 3605 N N . ARG B 1 126 ? -5.449 -20.859 -16.609 1 98.19 126 ARG B N 1
ATOM 3606 C CA . ARG B 1 126 ? -5.254 -20.891 -18.062 1 98.19 126 ARG B CA 1
ATOM 3607 C C . ARG B 1 126 ? -4.305 -22.016 -18.453 1 98.19 126 ARG B C 1
ATOM 3609 O O . ARG B 1 126 ? -4.375 -22.531 -19.578 1 98.19 126 ARG B O 1
ATOM 3616 N N . GLU B 1 127 ? -3.467 -22.406 -17.531 1 97.94 127 GLU B N 1
ATOM 3617 C CA . GLU B 1 127 ? -2.561 -23.531 -17.766 1 97.94 127 GLU B CA 1
ATOM 3618 C C . GLU B 1 127 ? -3.287 -24.859 -17.625 1 97.94 127 GLU B C 1
ATOM 3620 O O . GLU B 1 127 ? -2.705 -25.922 -17.859 1 97.94 127 GLU B O 1
ATOM 3625 N N . GLY B 1 128 ? -4.523 -24.844 -17.188 1 97.44 128 GLY B N 1
ATOM 3626 C CA . GLY B 1 128 ? -5.328 -26.062 -17.109 1 97.44 128 GLY B CA 1
ATOM 3627 C C . GLY B 1 128 ? -5.562 -26.531 -15.68 1 97.44 128 GLY B C 1
ATOM 3628 O O . GLY B 1 128 ? -6.191 -27.562 -15.461 1 97.44 128 GLY B O 1
ATOM 3629 N N . ALA B 1 129 ? -5.137 -25.781 -14.727 1 98.44 129 ALA B N 1
ATOM 3630 C CA . ALA B 1 129 ? -5.281 -26.188 -13.328 1 98.44 129 ALA B CA 1
ATOM 3631 C C . ALA B 1 129 ? -6.641 -25.766 -12.773 1 98.44 129 ALA B C 1
ATOM 3633 O O . ALA B 1 129 ? -7.254 -24.812 -13.266 1 98.44 129 ALA B O 1
ATOM 3634 N N . ARG B 1 130 ? -7.164 -26.531 -11.812 1 98.25 130 ARG B N 1
ATOM 3635 C CA . ARG B 1 130 ? -8.273 -26.078 -10.977 1 98.25 130 ARG B CA 1
ATOM 3636 C C . ARG B 1 130 ? -7.793 -25.156 -9.867 1 98.25 130 ARG B C 1
ATOM 3638 O O . ARG B 1 130 ? -7 -25.547 -9.016 1 98.25 130 ARG B O 1
ATOM 3645 N N . VAL B 1 131 ? -8.305 -23.922 -9.914 1 98.69 131 VAL B N 1
ATOM 3646 C CA . VAL B 1 131 ? -7.676 -22.906 -9.07 1 98.69 131 VAL B CA 1
ATOM 3647 C C . VAL B 1 131 ? -8.742 -22.172 -8.25 1 98.69 131 VAL B C 1
ATOM 3649 O O . VAL B 1 131 ? -9.844 -21.938 -8.734 1 98.69 131 VAL B O 1
ATOM 3652 N N . GLY B 1 132 ? -8.398 -21.922 -6.977 1 98.25 132 GLY B N 1
ATOM 3653 C CA . GLY B 1 132 ? -9.148 -21 -6.129 1 98.25 132 GLY B CA 1
ATOM 3654 C C . GLY B 1 132 ? -8.312 -19.844 -5.637 1 98.25 132 GLY B C 1
ATOM 3655 O O . GLY B 1 132 ? -7.082 -19.891 -5.645 1 98.25 132 GLY B O 1
ATOM 3656 N N . ILE B 1 133 ? -9.008 -18.75 -5.273 1 98.38 133 ILE B N 1
ATOM 3657 C CA . ILE B 1 133 ? -8.344 -17.609 -4.66 1 98.38 133 ILE B CA 1
ATOM 3658 C C . ILE B 1 133 ? -9.102 -17.188 -3.404 1 98.38 133 ILE B C 1
ATOM 3660 O O . ILE B 1 133 ? -10.336 -17.141 -3.4 1 98.38 133 ILE B O 1
ATOM 3664 N N . LEU B 1 134 ? -8.344 -16.984 -2.371 1 96.38 134 LEU B N 1
ATOM 3665 C CA . LEU B 1 134 ? -8.875 -16.5 -1.103 1 96.38 134 LEU B CA 1
ATOM 3666 C C . LEU B 1 134 ? -8.297 -15.133 -0.75 1 96.38 134 LEU B C 1
ATOM 3668 O O . LEU B 1 134 ? -7.078 -14.977 -0.662 1 96.38 134 LEU B O 1
ATOM 3672 N N . ASP B 1 135 ? -9.188 -14.211 -0.607 1 95.62 135 ASP B N 1
ATOM 3673 C CA . ASP B 1 135 ? -8.805 -12.883 -0.141 1 95.62 135 ASP B CA 1
ATOM 3674 C C . ASP B 1 135 ? -8.68 -12.844 1.381 1 95.62 135 ASP B C 1
ATOM 3676 O O . ASP B 1 135 ? -9.695 -12.828 2.09 1 95.62 135 ASP B O 1
ATOM 3680 N N . ALA B 1 136 ? -7.469 -12.711 1.858 1 90.75 136 ALA B N 1
ATOM 3681 C CA . ALA B 1 136 ? -7.238 -12.711 3.301 1 90.75 136 ALA B CA 1
ATOM 3682 C C . ALA B 1 136 ? -6.98 -11.305 3.82 1 90.75 136 ALA B C 1
ATOM 3684 O O . ALA B 1 136 ? -6.66 -11.117 4.996 1 90.75 136 ALA B O 1
ATOM 3685 N N . ASP B 1 137 ? -7.078 -10.359 3.008 1 86.94 137 ASP B N 1
ATOM 3686 C CA . ASP B 1 137 ? -6.953 -8.969 3.439 1 86.94 137 ASP B CA 1
ATOM 3687 C C . ASP B 1 137 ? -8.297 -8.422 3.924 1 86.94 137 ASP B C 1
ATOM 3689 O O . ASP B 1 137 ? -9.047 -7.84 3.143 1 86.94 137 ASP B O 1
ATOM 3693 N N . ILE B 1 138 ? -8.508 -8.461 5.098 1 77.62 138 ILE B N 1
ATOM 3694 C CA . ILE B 1 138 ? -9.805 -8.18 5.703 1 77.62 138 ILE B CA 1
ATOM 3695 C C . ILE B 1 138 ? -10.062 -6.672 5.691 1 77.62 138 ILE B C 1
ATOM 3697 O O . ILE B 1 138 ? -11.211 -6.234 5.57 1 77.62 138 ILE B O 1
ATOM 3701 N N . TYR B 1 139 ? -9.07 -5.875 5.754 1 74.94 139 TYR B N 1
ATOM 3702 C CA . TYR B 1 139 ? -9.25 -4.438 5.93 1 74.94 139 TYR B CA 1
ATOM 3703 C C . TYR B 1 139 ? -9.312 -3.729 4.582 1 74.94 139 TYR B C 1
ATOM 3705 O O . TYR B 1 139 ? -9.766 -2.584 4.492 1 74.94 139 TYR B O 1
ATOM 3713 N N . GLY B 1 140 ? -8.984 -4.43 3.623 1 80.56 140 GLY B N 1
ATOM 3714 C CA . GLY B 1 140 ? -9.039 -3.891 2.273 1 80.56 140 GLY B CA 1
ATOM 3715 C C . GLY B 1 140 ? -9.172 -4.961 1.208 1 80.56 140 GLY B C 1
ATOM 3716 O O . GLY B 1 140 ? -8.305 -5.098 0.344 1 80.56 140 GLY B O 1
ATOM 3717 N N . PRO B 1 141 ? -10.266 -5.684 1.348 1 88.06 141 PRO B N 1
ATOM 3718 C CA . PRO B 1 141 ? -10.438 -6.758 0.367 1 88.06 141 PRO B CA 1
ATOM 3719 C C . PRO B 1 141 ? -10.656 -6.234 -1.052 1 88.06 141 PRO B C 1
ATOM 3721 O O . PRO B 1 141 ? -11.484 -5.352 -1.27 1 88.06 141 PRO B O 1
ATOM 3724 N N . SER B 1 142 ? -9.883 -6.777 -1.969 1 91.88 142 SER B N 1
ATOM 3725 C CA . SER B 1 142 ? -9.922 -6.23 -3.32 1 91.88 142 SER B CA 1
ATOM 3726 C C . SER B 1 142 ? -10.336 -7.293 -4.336 1 91.88 142 SER B C 1
ATOM 3728 O O . SER B 1 142 ? -10.688 -6.969 -5.473 1 91.88 142 SER B O 1
ATOM 3730 N N . GLN B 1 143 ? -10.344 -8.523 -3.945 1 96.19 143 GLN B N 1
ATOM 3731 C CA . GLN B 1 143 ? -10.508 -9.602 -4.922 1 96.19 143 GLN B CA 1
ATOM 3732 C C . GLN B 1 143 ? -11.93 -9.625 -5.469 1 96.19 143 GLN B C 1
ATOM 3734 O O . GLN B 1 143 ? -12.141 -9.938 -6.645 1 96.19 143 GLN B O 1
ATOM 3739 N N . GLY B 1 144 ? -12.938 -9.344 -4.594 1 94.62 144 GLY B N 1
ATOM 3740 C CA . GLY B 1 144 ? -14.297 -9.281 -5.098 1 94.62 144 GLY B CA 1
ATOM 3741 C C . GLY B 1 144 ? -14.453 -8.336 -6.273 1 94.62 144 GLY B C 1
ATOM 3742 O O . GLY B 1 144 ? -15.016 -8.711 -7.309 1 94.62 144 GLY B O 1
ATOM 3743 N N . VAL B 1 145 ? -13.883 -7.191 -6.156 1 93.5 145 VAL B N 1
ATOM 3744 C CA . VAL B 1 145 ? -13.938 -6.188 -7.215 1 93.5 145 VAL B CA 1
ATOM 3745 C C . VAL B 1 145 ? -13.141 -6.672 -8.422 1 93.5 145 VAL B C 1
ATOM 3747 O O . VAL B 1 145 ? -13.609 -6.582 -9.562 1 93.5 145 VAL B O 1
ATOM 3750 N N . MET B 1 146 ? -11.984 -7.223 -8.211 1 96.62 146 MET B N 1
ATOM 3751 C CA . MET B 1 146 ? -11.078 -7.617 -9.281 1 96.62 146 MET B CA 1
ATOM 3752 C C . MET B 1 146 ? -11.664 -8.758 -10.102 1 96.62 146 MET B C 1
ATOM 3754 O O . MET B 1 146 ? -11.328 -8.93 -11.273 1 96.62 146 MET B O 1
ATOM 3758 N N . PHE B 1 147 ? -12.555 -9.492 -9.461 1 98 147 PHE B N 1
ATOM 3759 C CA . PHE B 1 147 ? -13.141 -10.609 -10.18 1 98 147 PHE B CA 1
ATOM 3760 C C . PHE B 1 147 ? -14.562 -10.281 -10.633 1 98 147 PHE B C 1
ATOM 3762 O O . PHE B 1 147 ? -15.305 -11.164 -11.07 1 98 147 PHE B O 1
ATOM 3769 N N . GLY B 1 148 ? -14.922 -9.047 -10.516 1 96.62 148 GLY B N 1
ATOM 3770 C CA . GLY B 1 148 ? -16.188 -8.57 -11.047 1 96.62 148 GLY B CA 1
ATOM 3771 C C . GLY B 1 148 ? -17.391 -9.047 -10.242 1 96.62 148 GLY B C 1
ATOM 3772 O O . GLY B 1 148 ? -18.484 -9.18 -10.781 1 96.62 148 GLY B O 1
ATOM 3773 N N . ILE B 1 149 ? -17.203 -9.352 -9.023 1 95.38 149 ILE B N 1
ATOM 3774 C CA . ILE B 1 149 ? -18.297 -9.805 -8.156 1 95.38 149 ILE B CA 1
ATOM 3775 C C . ILE B 1 149 ? -19 -8.594 -7.547 1 95.38 149 ILE B C 1
ATOM 3777 O O . ILE B 1 149 ? -18.344 -7.699 -6.996 1 95.38 149 ILE B O 1
ATOM 3781 N N . ALA B 1 150 ? -20.266 -8.57 -7.645 1 90.56 150 ALA B N 1
ATOM 3782 C CA . ALA B 1 150 ? -21.062 -7.422 -7.211 1 90.56 150 ALA B CA 1
ATOM 3783 C C . ALA B 1 150 ? -20.938 -7.203 -5.707 1 90.56 150 ALA B C 1
ATOM 3785 O O . ALA B 1 150 ? -20.891 -8.164 -4.934 1 90.56 150 ALA B O 1
ATOM 3786 N N . GLU B 1 151 ? -20.875 -5.949 -5.398 1 83.31 151 GLU B N 1
ATOM 3787 C CA . GLU B 1 151 ? -20.859 -5.613 -3.977 1 83.31 151 GLU B CA 1
ATOM 3788 C C . GLU B 1 151 ? -22.078 -6.207 -3.26 1 83.31 151 GLU B C 1
ATOM 3790 O O . GLU B 1 151 ? -23.188 -6.184 -3.785 1 83.31 151 GLU B O 1
ATOM 3795 N N . GLY B 1 152 ? -21.859 -6.77 -2.061 1 83.69 152 GLY B N 1
ATOM 3796 C CA . GLY B 1 152 ? -22.953 -7.328 -1.276 1 83.69 152 GLY B CA 1
ATOM 3797 C C . GLY B 1 152 ? -23.219 -8.789 -1.587 1 83.69 152 GLY B C 1
ATOM 3798 O O . GLY B 1 152 ? -24.047 -9.422 -0.936 1 83.69 152 GLY B O 1
ATOM 3799 N N . THR B 1 153 ? -22.516 -9.297 -2.568 1 90.56 153 THR B N 1
ATOM 3800 C CA . THR B 1 153 ? -22.672 -10.711 -2.869 1 90.56 153 THR B CA 1
ATOM 3801 C C . THR B 1 153 ? -22.281 -11.57 -1.671 1 90.56 153 THR B C 1
ATOM 3803 O O . THR B 1 153 ? -21.266 -11.297 -1.021 1 90.56 153 THR B O 1
ATOM 3806 N N . ARG B 1 154 ? -23.156 -12.578 -1.369 1 90.88 154 ARG B N 1
ATOM 3807 C CA . ARG B 1 154 ? -22.891 -13.523 -0.288 1 90.88 154 ARG B CA 1
ATOM 3808 C C . ARG B 1 154 ? -22.75 -14.938 -0.823 1 90.88 154 ARG B C 1
ATOM 3810 O O . ARG B 1 154 ? -23.453 -15.328 -1.763 1 90.88 154 ARG B O 1
ATOM 3817 N N . PRO B 1 155 ? -21.844 -15.672 -0.232 1 92.06 155 PRO B N 1
ATOM 3818 C CA . PRO B 1 155 ? -21.719 -17.062 -0.685 1 92.06 155 PRO B CA 1
ATOM 3819 C C . PRO B 1 155 ? -22.906 -17.922 -0.251 1 92.06 155 PRO B C 1
ATOM 3821 O O . PRO B 1 155 ? -23.469 -17.703 0.82 1 92.06 155 PRO B O 1
ATOM 3824 N N . LYS B 1 156 ? -23.25 -18.859 -1.087 1 93.06 156 LYS B N 1
ATOM 3825 C CA . LYS B 1 156 ? -24.219 -19.891 -0.696 1 93.06 156 LYS B CA 1
ATOM 3826 C C . LYS B 1 156 ? -23.625 -20.828 0.359 1 93.06 156 LYS B C 1
ATOM 3828 O O . LYS B 1 156 ? -22.406 -20.859 0.556 1 93.06 156 LYS B O 1
ATOM 3833 N N . VAL B 1 157 ? -24.516 -21.391 1.112 1 92.19 157 VAL B N 1
ATOM 3834 C CA . VAL B 1 157 ? -24.094 -22.344 2.135 1 92.19 157 VAL B CA 1
ATOM 3835 C C . VAL B 1 157 ? -24.609 -23.734 1.772 1 92.19 157 VAL B C 1
ATOM 3837 O O . VAL B 1 157 ? -25.781 -23.906 1.418 1 92.19 157 VAL B O 1
ATOM 3840 N N . LYS B 1 158 ? -23.641 -24.672 1.746 1 91.75 158 LYS B N 1
ATOM 3841 C CA . LYS B 1 158 ? -23.953 -26.078 1.487 1 91.75 158 LYS B CA 1
ATOM 3842 C C . LYS B 1 158 ? -23.938 -26.891 2.777 1 91.75 158 LYS B C 1
ATOM 3844 O O . LYS B 1 158 ? -23.047 -26.734 3.602 1 91.75 158 LYS B O 1
ATOM 3849 N N . ASP B 1 159 ? -25.016 -27.734 3.016 1 92.06 159 ASP B N 1
ATOM 3850 C CA . ASP B 1 159 ? -25.141 -28.656 4.145 1 92.06 159 ASP B CA 1
ATOM 3851 C C . ASP B 1 159 ? -25.062 -27.906 5.473 1 92.06 159 ASP B C 1
ATOM 3853 O O . ASP B 1 159 ? -24.5 -28.406 6.449 1 92.06 159 ASP B O 1
ATOM 3857 N N . GLN B 1 160 ? -25.406 -26.625 5.477 1 88.25 160 GLN B N 1
ATOM 3858 C CA . GLN B 1 160 ? -25.453 -25.766 6.648 1 88.25 160 GLN B CA 1
ATOM 3859 C C . GLN B 1 160 ? -24.078 -25.641 7.293 1 88.25 160 GLN B C 1
ATOM 3861 O O . GLN B 1 160 ? -23.969 -25.422 8.5 1 88.25 160 GLN B O 1
ATOM 3866 N N . LYS B 1 161 ? -23.109 -25.859 6.469 1 88 161 LYS B N 1
ATOM 3867 C CA . LYS B 1 161 ? -21.781 -25.875 7.086 1 88 161 LYS B CA 1
ATOM 3868 C C . LYS B 1 161 ? -20.75 -25.25 6.156 1 88 161 LYS B C 1
ATOM 3870 O O . LYS B 1 161 ? -19.875 -24.5 6.602 1 88 161 LYS B O 1
ATOM 3875 N N . TRP B 1 162 ? -20.922 -25.578 4.871 1 92.31 162 TRP B N 1
ATOM 3876 C CA . TRP B 1 162 ? -19.844 -25.25 3.953 1 92.31 162 TRP B CA 1
ATOM 3877 C C . TRP B 1 162 ? -20.203 -24.031 3.1 1 92.31 162 TRP B C 1
ATOM 3879 O O . TRP B 1 162 ? -21.312 -23.969 2.547 1 92.31 162 TRP B O 1
ATOM 3889 N N . PHE B 1 163 ? -19.234 -23.078 3.062 1 94.06 163 PHE B N 1
ATOM 3890 C CA . PHE B 1 163 ? -19.406 -22 2.105 1 94.06 163 PHE B CA 1
ATOM 3891 C C . PHE B 1 163 ? -19.109 -22.469 0.687 1 94.06 163 PHE B C 1
ATOM 3893 O O . PHE B 1 163 ? -18.141 -23.188 0.454 1 94.06 163 PHE B O 1
ATOM 3900 N N . VAL B 1 164 ? -19.984 -22.172 -0.212 1 96.06 164 VAL B N 1
ATOM 3901 C CA . VAL B 1 164 ? -19.719 -22.438 -1.619 1 96.06 164 VAL B CA 1
ATOM 3902 C C . VAL B 1 164 ? -19 -21.266 -2.252 1 96.06 164 VAL B C 1
ATOM 3904 O O . VAL B 1 164 ? -19.531 -20.156 -2.301 1 96.06 164 VAL B O 1
ATOM 3907 N N . PRO B 1 165 ? -17.766 -21.438 -2.689 1 96.5 165 PRO B N 1
ATOM 3908 C CA . PRO B 1 165 ? -17.047 -20.312 -3.289 1 96.5 165 PRO B CA 1
ATOM 3909 C C . PRO B 1 165 ? -17.734 -19.781 -4.547 1 96.5 165 PRO B C 1
ATOM 3911 O O . PRO B 1 165 ? -18.438 -20.531 -5.23 1 96.5 165 PRO B O 1
ATOM 3914 N N . ILE B 1 166 ? -17.562 -18.547 -4.812 1 97.19 166 ILE B N 1
ATOM 3915 C CA . ILE B 1 166 ? -18.172 -17.906 -5.977 1 97.19 166 ILE B CA 1
ATOM 3916 C C . ILE B 1 166 ? -17.312 -18.172 -7.211 1 97.19 166 ILE B C 1
ATOM 3918 O O . ILE B 1 166 ? -16.078 -18.109 -7.148 1 97.19 166 ILE B O 1
ATOM 3922 N N . GLN B 1 167 ? -17.984 -18.5 -8.328 1 97.31 167 GLN B N 1
ATOM 3923 C CA . GLN B 1 167 ? -17.281 -18.75 -9.586 1 97.31 167 GLN B CA 1
ATOM 3924 C C . GLN B 1 167 ? -17.141 -17.453 -10.398 1 97.31 167 GLN B C 1
ATOM 3926 O O . GLN B 1 167 ? -18.125 -16.766 -10.641 1 97.31 167 GLN B O 1
ATOM 3931 N N . ALA B 1 168 ? -15.898 -17.141 -10.711 1 97.69 168 ALA B N 1
ATOM 3932 C CA . ALA B 1 168 ? -15.648 -16 -11.586 1 97.69 168 ALA B CA 1
ATOM 3933 C C . ALA B 1 168 ? -14.406 -16.234 -12.445 1 97.69 168 ALA B C 1
ATOM 3935 O O . ALA B 1 168 ? -13.359 -16.625 -11.938 1 97.69 168 ALA B O 1
ATOM 3936 N N . HIS B 1 169 ? -14.531 -16.078 -13.773 1 97.94 169 HIS B N 1
ATOM 3937 C CA . HIS B 1 169 ? -13.445 -16.219 -14.742 1 97.94 169 HIS B CA 1
ATOM 3938 C C . HIS B 1 169 ? -12.781 -17.578 -14.641 1 97.94 169 HIS B C 1
ATOM 3940 O O . HIS B 1 169 ? -11.562 -17.703 -14.766 1 97.94 169 HIS B O 1
ATOM 3946 N N . GLY B 1 170 ? -13.555 -18.562 -14.234 1 97.25 170 GLY B N 1
ATOM 3947 C CA . GLY B 1 170 ? -13.047 -19.922 -14.227 1 97.25 170 GLY B CA 1
ATOM 3948 C C . GLY B 1 170 ? -12.289 -20.266 -12.953 1 97.25 170 GLY B C 1
ATOM 3949 O O . GLY B 1 170 ? -11.656 -21.312 -12.867 1 97.25 170 GLY B O 1
ATOM 3950 N N . VAL B 1 171 ? -12.352 -19.375 -11.93 1 98.19 171 VAL B N 1
ATOM 3951 C CA . VAL B 1 171 ? -11.672 -19.578 -10.656 1 98.19 171 VAL B CA 1
ATOM 3952 C C . VAL B 1 171 ? -12.68 -19.5 -9.508 1 98.19 171 VAL B C 1
ATOM 3954 O O . VAL B 1 171 ? -13.703 -18.812 -9.617 1 98.19 171 VAL B O 1
ATOM 3957 N N . GLU B 1 172 ? -12.43 -20.312 -8.461 1 98.12 172 GLU B N 1
ATOM 3958 C CA . GLU B 1 172 ? -13.227 -20.203 -7.25 1 98.12 172 GLU B CA 1
ATOM 3959 C C . GLU B 1 172 ? -12.742 -19.047 -6.371 1 98.12 172 GLU B C 1
ATOM 3961 O O . GLU B 1 172 ? -11.562 -19 -6.004 1 98.12 172 GLU B O 1
ATOM 3966 N N . VAL B 1 173 ? -13.672 -18.125 -6.047 1 98.06 173 VAL B N 1
ATOM 3967 C CA . VAL B 1 173 ? -13.273 -16.922 -5.332 1 98.06 173 VAL B CA 1
ATOM 3968 C C . VAL B 1 173 ? -13.969 -16.875 -3.973 1 98.06 173 VAL B C 1
ATOM 3970 O O . VAL B 1 173 ? -15.18 -17.047 -3.883 1 98.06 173 VAL B O 1
ATOM 3973 N N . MET B 1 174 ? -13.211 -16.656 -2.957 1 96.06 174 MET B N 1
ATOM 3974 C CA . MET B 1 174 ? -13.719 -16.422 -1.612 1 96.06 174 MET B CA 1
ATOM 3975 C C . MET B 1 174 ? -13.039 -15.211 -0.981 1 96.06 174 MET B C 1
ATOM 3977 O O . MET B 1 174 ? -11.859 -14.961 -1.224 1 96.06 174 MET B O 1
ATOM 3981 N N . SER B 1 175 ? -13.766 -14.461 -0.316 1 93.56 175 SER B N 1
ATOM 3982 C CA . SER B 1 175 ? -13.258 -13.242 0.321 1 93.56 175 SER B CA 1
ATOM 3983 C C . SER B 1 175 ? -13.992 -12.969 1.631 1 93.56 175 SER B C 1
ATOM 3985 O O . SER B 1 175 ? -15.164 -13.305 1.775 1 93.56 175 SER B O 1
ATOM 3987 N N . MET B 1 176 ? -13.305 -12.359 2.5 1 82.69 176 MET B N 1
ATOM 3988 C CA . MET B 1 176 ? -13.938 -11.906 3.738 1 82.69 176 MET B CA 1
ATOM 3989 C C . MET B 1 176 ? -15.023 -10.883 3.453 1 82.69 176 MET B C 1
ATOM 3991 O O . MET B 1 176 ? -16 -10.781 4.195 1 82.69 176 MET B O 1
ATOM 3995 N N . ALA B 1 177 ? -14.844 -10.234 2.404 1 81.5 177 ALA B N 1
ATOM 3996 C CA . ALA B 1 177 ? -15.812 -9.203 2.023 1 81.5 177 ALA B CA 1
ATOM 3997 C C . ALA B 1 177 ? -17.188 -9.812 1.779 1 81.5 177 ALA B C 1
ATOM 3999 O O . ALA B 1 177 ? -18.203 -9.109 1.843 1 81.5 177 ALA B O 1
ATOM 4000 N N . PHE B 1 178 ? -17.188 -11.07 1.546 1 88.44 178 PHE B N 1
ATOM 4001 C CA . PHE B 1 178 ? -18.453 -11.719 1.229 1 88.44 178 PHE B CA 1
ATOM 4002 C C . PHE B 1 178 ? -19.234 -12.039 2.5 1 88.44 178 PHE B C 1
ATOM 4004 O O . PHE B 1 178 ? -20.422 -12.383 2.441 1 88.44 178 PHE B O 1
ATOM 4011 N N . LEU B 1 179 ? -18.562 -11.953 3.613 1 79.56 179 LEU B N 1
ATOM 4012 C CA . LEU B 1 179 ? -19.188 -12.32 4.875 1 79.56 179 LEU B CA 1
ATOM 4013 C C . LEU B 1 179 ? -19.734 -11.094 5.59 1 79.56 179 LEU B C 1
ATOM 4015 O O . LEU B 1 179 ? -20.469 -11.219 6.574 1 79.56 179 LEU B O 1
ATOM 4019 N N . THR B 1 180 ? -19.234 -9.984 5.246 1 70.44 180 THR B N 1
ATOM 4020 C CA . THR B 1 180 ? -19.625 -8.781 5.98 1 70.44 180 THR B CA 1
ATOM 4021 C C . THR B 1 180 ? -20.641 -7.965 5.188 1 70.44 180 THR B C 1
ATOM 4023 O O . THR B 1 180 ? -20.703 -8.07 3.961 1 70.44 180 THR B O 1
ATOM 4026 N N . ASP B 1 181 ? -21.578 -7.477 5.969 1 58.72 181 ASP B N 1
ATOM 4027 C CA . ASP B 1 181 ? -22.484 -6.527 5.34 1 58.72 181 ASP B CA 1
ATOM 4028 C C . ASP B 1 181 ? -21.812 -5.168 5.148 1 58.72 181 ASP B C 1
ATOM 4030 O O . ASP B 1 181 ? -20.906 -4.805 5.906 1 58.72 181 ASP B O 1
ATOM 4034 N N . ASP B 1 182 ? -21.703 -4.613 3.828 1 52.94 182 ASP B N 1
ATOM 4035 C CA . ASP B 1 182 ? -21.031 -3.436 3.291 1 52.94 182 ASP B CA 1
ATOM 4036 C C . ASP B 1 182 ? -20.984 -2.312 4.324 1 52.94 182 ASP B C 1
ATOM 4038 O O . ASP B 1 182 ? -20.016 -1.544 4.367 1 52.94 182 ASP B O 1
ATOM 4042 N N . ASN B 1 183 ? -22.109 -2.066 5.059 1 50.06 183 ASN B N 1
ATOM 4043 C CA . ASN B 1 183 ? -22.266 -0.775 5.719 1 50.06 183 ASN B CA 1
ATOM 4044 C C . ASN B 1 183 ? -21.656 -0.778 7.113 1 50.06 183 ASN B C 1
ATOM 4046 O O . ASN B 1 183 ? -21.656 0.243 7.805 1 50.06 183 ASN B O 1
ATOM 4050 N N . THR B 1 184 ? -21.156 -1.978 7.531 1 49.97 184 THR B N 1
ATOM 4051 C CA . THR B 1 184 ? -20.719 -1.849 8.922 1 49.97 184 THR B CA 1
ATOM 4052 C C . THR B 1 184 ? -19.203 -1.896 9.023 1 49.97 184 THR B C 1
ATOM 4054 O O . THR B 1 184 ? -18.578 -2.887 8.633 1 49.97 184 THR B O 1
ATOM 4057 N N . PRO B 1 185 ? -18.578 -0.721 9.078 1 51.97 185 PRO B N 1
ATOM 4058 C CA . PRO B 1 185 ? -17.141 -0.79 9.398 1 51.97 185 PRO B CA 1
ATOM 4059 C C . PRO B 1 185 ? -16.828 -1.883 10.414 1 51.97 185 PRO B C 1
ATOM 4061 O O . PRO B 1 185 ? -17.453 -1.954 11.469 1 51.97 185 PRO B O 1
ATOM 4064 N N . MET B 1 186 ? -16.547 -3.098 10.031 1 54.19 186 MET B N 1
ATOM 4065 C CA . MET B 1 186 ? -16.281 -4.207 10.945 1 54.19 186 MET B CA 1
ATOM 4066 C C . MET B 1 186 ? -15.141 -3.861 11.906 1 54.19 186 MET B C 1
ATOM 4068 O O . MET B 1 186 ? -14.047 -3.488 11.469 1 54.19 186 MET B O 1
ATOM 4072 N N . VAL B 1 187 ? -15.477 -3.369 13.117 1 61.59 187 VAL B N 1
ATOM 4073 C CA . VAL B 1 187 ? -14.453 -3.254 14.148 1 61.59 187 VAL B CA 1
ATOM 4074 C C . VAL B 1 187 ? -13.977 -4.645 14.57 1 61.59 187 VAL B C 1
ATOM 4076 O O . VAL B 1 187 ? -14.523 -5.242 15.5 1 61.59 187 VAL B O 1
ATOM 4079 N N . TRP B 1 188 ? -13.312 -5.414 13.594 1 68.12 188 TRP B N 1
ATOM 4080 C CA . TRP B 1 188 ? -12.773 -6.738 13.883 1 68.12 188 TRP B CA 1
ATOM 4081 C C . TRP B 1 188 ? -11.398 -6.641 14.531 1 68.12 188 TRP B C 1
ATOM 4083 O O . TRP B 1 188 ? -10.492 -5.996 13.992 1 68.12 188 TRP B O 1
ATOM 4093 N N . ARG B 1 189 ? -11.414 -7.156 15.711 1 71.44 189 ARG B N 1
ATOM 4094 C CA . ARG B 1 189 ? -10.125 -7.215 16.391 1 71.44 189 ARG B CA 1
ATOM 4095 C C . ARG B 1 189 ? -9.281 -8.367 15.867 1 71.44 189 ARG B C 1
ATOM 4097 O O . ARG B 1 189 ? -9.805 -9.289 15.234 1 71.44 189 ARG B O 1
ATOM 4104 N N . GLY B 1 190 ? -8.016 -8.367 16.125 1 72.69 190 GLY B N 1
ATOM 4105 C CA . GLY B 1 190 ? -7.027 -9.281 15.578 1 72.69 190 GLY B CA 1
ATOM 4106 C C . GLY B 1 190 ? -7.43 -10.734 15.695 1 72.69 190 GLY B C 1
ATOM 4107 O O . GLY B 1 190 ? -7.52 -11.445 14.695 1 72.69 190 GLY B O 1
ATOM 4108 N N . PRO B 1 191 ? -7.777 -11.18 16.844 1 74.62 191 PRO B N 1
ATOM 4109 C CA . PRO B 1 191 ? -8.141 -12.594 17.016 1 74.62 191 PRO B CA 1
ATOM 4110 C C . PRO B 1 191 ? -9.406 -12.977 16.266 1 74.62 191 PRO B C 1
ATOM 4112 O O . PRO B 1 191 ? -9.508 -14.094 15.75 1 74.62 191 PRO B O 1
ATOM 4115 N N . MET B 1 192 ? -10.281 -12.078 16.203 1 78.5 192 MET B N 1
ATOM 4116 C CA . MET B 1 192 ? -11.516 -12.328 15.469 1 78.5 192 MET B CA 1
ATOM 4117 C C . MET B 1 192 ? -11.234 -12.461 13.977 1 78.5 192 MET B C 1
ATOM 4119 O O . MET B 1 192 ? -11.805 -13.328 13.305 1 78.5 192 MET B O 1
ATOM 4123 N N . VAL B 1 193 ? -10.336 -11.656 13.562 1 80.75 193 VAL B N 1
ATOM 4124 C CA . VAL B 1 193 ? -9.977 -11.664 12.148 1 80.75 193 VAL B CA 1
ATOM 4125 C C . VAL B 1 193 ? -9.266 -12.969 11.805 1 80.75 193 VAL B C 1
ATOM 4127 O O . VAL B 1 193 ? -9.57 -13.602 10.797 1 80.75 193 VAL B O 1
ATOM 4130 N N . SER B 1 194 ? -8.406 -13.406 12.656 1 82.25 194 SER B N 1
ATOM 4131 C CA . SER B 1 194 ? -7.684 -14.656 12.43 1 82.25 194 SER B CA 1
ATOM 4132 C C . SER B 1 194 ? -8.633 -15.852 12.414 1 82.25 194 SER B C 1
ATOM 4134 O O . SER B 1 194 ? -8.484 -16.75 11.586 1 82.25 194 SER B O 1
ATOM 4136 N N . GLY B 1 195 ? -9.562 -15.82 13.344 1 83.56 195 GLY B N 1
ATOM 4137 C CA . GLY B 1 195 ? -10.547 -16.891 13.391 1 83.56 195 GLY B CA 1
ATOM 4138 C C . GLY B 1 195 ? -11.406 -16.953 12.141 1 83.56 195 GLY B C 1
ATOM 4139 O O . GLY B 1 195 ? -11.648 -18.047 11.609 1 83.56 195 GLY B O 1
ATOM 4140 N N . ALA B 1 196 ? -11.805 -15.836 11.727 1 83.88 196 ALA B N 1
ATOM 4141 C CA . ALA B 1 196 ? -12.641 -15.766 10.531 1 83.88 196 ALA B CA 1
ATOM 4142 C C . ALA B 1 196 ? -11.883 -16.25 9.305 1 83.88 196 ALA B C 1
ATOM 4144 O O . ALA B 1 196 ? -12.445 -16.953 8.453 1 83.88 196 ALA B O 1
ATOM 4145 N N . LEU B 1 197 ? -10.664 -15.898 9.211 1 87 197 LEU B N 1
ATOM 4146 C CA . LEU B 1 197 ? -9.852 -16.297 8.07 1 87 197 LEU B CA 1
ATOM 4147 C C . LEU B 1 197 ? -9.625 -17.812 8.062 1 87 197 LEU B C 1
ATOM 4149 O O . LEU B 1 197 ? -9.672 -18.438 7.004 1 87 197 LEU B O 1
ATOM 4153 N N . LEU B 1 198 ? -9.383 -18.359 9.203 1 86.44 198 LEU B N 1
ATOM 4154 C CA . LEU B 1 198 ? -9.211 -19.797 9.297 1 86.44 198 LEU B CA 1
ATOM 4155 C C . LEU B 1 198 ? -10.492 -20.531 8.922 1 86.44 198 LEU B C 1
ATOM 4157 O O . LEU B 1 198 ? -10.453 -21.594 8.289 1 86.44 198 LEU B O 1
ATOM 4161 N N . GLN B 1 199 ? -11.516 -19.922 9.32 1 87.06 199 GLN B N 1
ATOM 4162 C CA . GLN B 1 199 ? -12.797 -20.516 8.945 1 87.06 199 GLN B CA 1
ATOM 4163 C C . GLN B 1 199 ? -12.984 -20.5 7.43 1 87.06 199 GLN B C 1
ATOM 4165 O O . GLN B 1 199 ? -13.445 -21.484 6.848 1 87.06 199 GLN B O 1
ATOM 4170 N N . LEU B 1 200 ? -12.664 -19.438 6.816 1 89.25 200 LEU B N 1
ATOM 4171 C CA . LEU B 1 200 ? -12.805 -19.344 5.367 1 89.25 200 LEU B CA 1
ATOM 4172 C C . LEU B 1 200 ? -11.914 -20.344 4.66 1 89.25 200 LEU B C 1
ATOM 4174 O O . LEU B 1 200 ? -12.281 -20.891 3.613 1 89.25 200 LEU B O 1
ATOM 4178 N N . VAL B 1 201 ? -10.805 -20.594 5.227 1 88.12 201 VAL B N 1
ATOM 4179 C CA . VAL B 1 201 ? -9.859 -21.531 4.621 1 88.12 201 VAL B CA 1
ATOM 4180 C C . VAL B 1 201 ? -10.367 -22.953 4.785 1 88.12 201 VAL B C 1
ATOM 4182 O O . VAL B 1 201 ? -10.297 -23.766 3.85 1 88.12 201 VAL B O 1
ATOM 4185 N N . THR B 1 202 ? -10.984 -23.281 5.934 1 87.81 202 THR B N 1
ATOM 4186 C CA . THR B 1 202 ? -11.242 -24.672 6.281 1 87.81 202 THR B CA 1
ATOM 4187 C C . THR B 1 202 ? -12.711 -25.031 6.047 1 87.81 202 THR B C 1
ATOM 4189 O O . THR B 1 202 ? -13.07 -26.203 5.996 1 87.81 202 THR B O 1
ATOM 4192 N N . GLN B 1 203 ? -13.523 -24.062 5.941 1 92.12 203 GLN B N 1
ATOM 4193 C CA . GLN B 1 203 ? -14.945 -24.344 5.793 1 92.12 203 GLN B CA 1
ATOM 4194 C C . GLN B 1 203 ? -15.469 -23.828 4.453 1 92.12 203 GLN B C 1
ATOM 4196 O O . GLN B 1 203 ? -16.578 -23.312 4.371 1 92.12 203 GLN B O 1
ATOM 4201 N N . THR B 1 204 ? -14.695 -23.766 3.525 1 94.44 204 THR B N 1
ATOM 4202 C CA . THR B 1 204 ? -15.102 -23.531 2.143 1 94.44 204 THR B CA 1
ATOM 4203 C C . THR B 1 204 ? -15.055 -24.828 1.338 1 94.44 204 THR B C 1
ATOM 4205 O O . THR B 1 204 ? -14.109 -25.625 1.468 1 94.44 204 THR B O 1
ATOM 4208 N N . ALA B 1 205 ? -16.094 -25.078 0.555 1 94.44 205 ALA B N 1
ATOM 4209 C CA . ALA B 1 205 ? -16.188 -26.297 -0.246 1 94.44 205 ALA B CA 1
ATOM 4210 C C . ALA B 1 205 ? -15.406 -26.156 -1.549 1 94.44 205 ALA B C 1
ATOM 4212 O O . ALA B 1 205 ? -15.992 -26.188 -2.637 1 94.44 205 ALA B O 1
ATOM 4213 N N . TRP B 1 206 ? -14.125 -26.094 -1.369 1 94.81 206 TRP B N 1
ATOM 4214 C CA . TRP B 1 206 ? -13.273 -26.047 -2.555 1 94.81 206 TRP B CA 1
ATOM 4215 C C . TRP B 1 206 ? -13.453 -27.312 -3.402 1 94.81 206 TRP B C 1
ATOM 4217 O O . TRP B 1 206 ? -13.594 -28.406 -2.869 1 94.81 206 TRP B O 1
ATOM 4227 N N . ASP B 1 207 ? -13.422 -27.219 -4.719 1 93.69 207 ASP B N 1
ATOM 4228 C CA . ASP B 1 207 ? -13.695 -28.312 -5.637 1 93.69 207 ASP B CA 1
ATOM 4229 C C . ASP B 1 207 ? -12.398 -28.906 -6.184 1 93.69 207 ASP B C 1
ATOM 4231 O O . ASP B 1 207 ? -12.055 -28.688 -7.348 1 93.69 207 ASP B O 1
ATOM 4235 N N . ASP B 1 208 ? -11.727 -29.719 -5.422 1 94.12 208 ASP B N 1
ATOM 4236 C CA . ASP B 1 208 ? -10.523 -30.438 -5.809 1 94.12 208 ASP B CA 1
ATOM 4237 C C . ASP B 1 208 ? -9.531 -29.516 -6.508 1 94.12 208 ASP B C 1
ATOM 4239 O O . ASP B 1 208 ? -9.109 -29.797 -7.633 1 94.12 208 ASP B O 1
ATOM 4243 N N . LEU B 1 209 ? -9.102 -28.578 -5.77 1 96.75 209 LEU B N 1
ATOM 4244 C CA . LEU B 1 209 ? -8.227 -27.547 -6.336 1 96.75 209 LEU B CA 1
ATOM 4245 C C . LEU B 1 209 ? -6.797 -28.078 -6.465 1 96.75 209 LEU B C 1
ATOM 4247 O O . LEU B 1 209 ? -6.309 -28.781 -5.582 1 96.75 209 LEU B O 1
ATOM 4251 N N . ASP B 1 210 ? -6.207 -27.75 -7.602 1 97.81 210 ASP B N 1
ATOM 4252 C CA . ASP B 1 210 ? -4.762 -27.922 -7.73 1 97.81 210 ASP B CA 1
ATOM 4253 C C . ASP B 1 210 ? -4.008 -26.859 -6.941 1 97.81 210 ASP B C 1
ATOM 4255 O O . ASP B 1 210 ? -2.994 -27.156 -6.305 1 97.81 210 ASP B O 1
ATOM 4259 N N . TYR B 1 211 ? -4.504 -25.656 -7.012 1 98 211 TYR B N 1
ATOM 4260 C CA . TYR B 1 211 ? -3.871 -24.531 -6.324 1 98 211 TYR B CA 1
ATOM 4261 C C . TYR B 1 211 ? -4.91 -23.656 -5.641 1 98 211 TYR B C 1
ATOM 4263 O O . TYR B 1 211 ? -5.938 -23.312 -6.234 1 98 211 TYR B O 1
ATOM 4271 N N . LEU B 1 212 ? -4.676 -23.312 -4.422 1 97.25 212 LEU B N 1
ATOM 4272 C CA . LEU B 1 212 ? -5.359 -22.234 -3.729 1 97.25 212 LEU B CA 1
ATOM 4273 C C . LEU B 1 212 ? -4.41 -21.062 -3.484 1 97.25 212 LEU B C 1
ATOM 4275 O O . LEU B 1 212 ? -3.451 -21.188 -2.717 1 97.25 212 LEU B O 1
ATOM 4279 N N . VAL B 1 213 ? -4.676 -19.938 -4.168 1 98.19 213 VAL B N 1
ATOM 4280 C CA . VAL B 1 213 ? -3.871 -18.734 -4 1 98.19 213 VAL B CA 1
ATOM 4281 C C . VAL B 1 213 ? -4.453 -17.875 -2.879 1 98.19 213 VAL B C 1
ATOM 4283 O O . VAL B 1 213 ? -5.633 -17.5 -2.916 1 98.19 213 VAL B O 1
ATOM 4286 N N . ILE B 1 214 ? -3.652 -17.578 -1.901 1 96.38 214 ILE B N 1
ATOM 4287 C CA . ILE B 1 214 ? -4.105 -16.734 -0.803 1 96.38 214 ILE B CA 1
ATOM 4288 C C . ILE B 1 214 ? -3.498 -15.336 -0.938 1 96.38 214 ILE B C 1
ATOM 4290 O O . ILE B 1 214 ? -2.273 -15.188 -0.908 1 96.38 214 ILE B O 1
ATOM 4294 N N . ASP B 1 215 ? -4.328 -14.344 -1.091 1 96.44 215 ASP B N 1
ATOM 4295 C CA . ASP B 1 215 ? -3.939 -12.938 -1.057 1 96.44 215 ASP B CA 1
ATOM 4296 C C . ASP B 1 215 ? -3.795 -12.445 0.381 1 96.44 215 ASP B C 1
ATOM 4298 O O . ASP B 1 215 ? -4.773 -12.031 1.002 1 96.44 215 ASP B O 1
ATOM 4302 N N . MET B 1 216 ? -2.578 -12.367 0.807 1 92.5 216 MET B N 1
ATOM 4303 C CA . MET B 1 216 ? -2.311 -12.07 2.211 1 92.5 216 MET B CA 1
ATOM 4304 C C . MET B 1 216 ? -2.52 -10.586 2.504 1 92.5 216 MET B C 1
ATOM 4306 O O . MET B 1 216 ? -2.422 -9.75 1.604 1 92.5 216 MET B O 1
ATOM 4310 N N . PRO B 1 217 ? -2.854 -10.305 3.766 1 87.06 217 PRO B N 1
ATOM 4311 C CA . PRO B 1 217 ? -2.82 -8.883 4.137 1 87.06 217 PRO B CA 1
ATOM 4312 C C . PRO B 1 217 ? -1.413 -8.297 4.082 1 87.06 217 PRO B C 1
ATOM 4314 O O . PRO B 1 217 ? -0.427 -9.039 4.109 1 87.06 217 PRO B O 1
ATOM 4317 N N . PRO B 1 218 ? -1.339 -6.969 3.994 1 83.44 218 PRO B N 1
ATOM 4318 C CA . PRO B 1 218 ? -0.002 -6.367 3.998 1 83.44 218 PRO B CA 1
ATOM 4319 C C . PRO B 1 218 ? 0.7 -6.504 5.348 1 83.44 218 PRO B C 1
ATOM 4321 O O . PRO B 1 218 ? 0.039 -6.574 6.387 1 83.44 218 PRO B O 1
ATOM 4324 N N . GLY B 1 219 ? 2.035 -6.602 5.289 1 77.69 219 GLY B N 1
ATOM 4325 C CA . GLY B 1 219 ? 2.828 -6.598 6.512 1 77.69 219 GLY B CA 1
ATOM 4326 C C . GLY B 1 219 ? 3.141 -7.992 7.023 1 77.69 219 GLY B C 1
ATOM 4327 O O . GLY B 1 219 ? 3.104 -8.961 6.262 1 77.69 219 GLY B O 1
ATOM 4328 N N . THR B 1 220 ? 3.65 -8.07 8.242 1 74.88 220 THR B N 1
ATOM 4329 C CA . THR B 1 220 ? 4.055 -9.312 8.891 1 74.88 220 THR B CA 1
ATOM 4330 C C . THR B 1 220 ? 3.369 -9.469 10.25 1 74.88 220 THR B C 1
ATOM 4332 O O . THR B 1 220 ? 3.963 -9.992 11.195 1 74.88 220 THR B O 1
ATOM 4335 N N . GLY B 1 221 ? 2.156 -9.086 10.266 1 74.69 221 GLY B N 1
ATOM 4336 C CA . GLY B 1 221 ? 1.421 -9.062 11.516 1 74.69 221 GLY B CA 1
ATOM 4337 C C . GLY B 1 221 ? 0.839 -10.414 11.891 1 74.69 221 GLY B C 1
ATOM 4338 O O . GLY B 1 221 ? 1.234 -11.438 11.344 1 74.69 221 GLY B O 1
ATOM 4339 N N . ASP B 1 222 ? -0.055 -10.383 12.812 1 72.44 222 ASP B N 1
ATOM 4340 C CA . ASP B 1 222 ? -0.634 -11.57 13.43 1 72.44 222 ASP B CA 1
ATOM 4341 C C . ASP B 1 222 ? -1.381 -12.414 12.406 1 72.44 222 ASP B C 1
ATOM 4343 O O . ASP B 1 222 ? -1.314 -13.648 12.445 1 72.44 222 ASP B O 1
ATOM 4347 N N . ILE B 1 223 ? -1.991 -11.75 11.586 1 75.06 223 ILE B N 1
ATOM 4348 C CA . ILE B 1 223 ? -2.812 -12.469 10.617 1 75.06 223 ILE B CA 1
ATOM 4349 C C . ILE B 1 223 ? -1.916 -13.25 9.664 1 75.06 223 ILE B C 1
ATOM 4351 O O . ILE B 1 223 ? -2.164 -14.43 9.398 1 75.06 223 ILE B O 1
ATOM 4355 N N . GLN B 1 224 ? -0.86 -12.617 9.227 1 79.81 224 GLN B N 1
ATOM 4356 C CA . GLN B 1 224 ? 0.09 -13.258 8.328 1 79.81 224 GLN B CA 1
ATOM 4357 C C . GLN B 1 224 ? 0.775 -14.445 9 1 79.81 224 GLN B C 1
ATOM 4359 O O . GLN B 1 224 ? 0.877 -15.523 8.422 1 79.81 224 GLN B O 1
ATOM 4364 N N . LEU B 1 225 ? 1.106 -14.203 10.188 1 77.5 225 LEU B N 1
ATOM 4365 C CA . LEU B 1 225 ? 1.813 -15.227 10.945 1 77.5 225 LEU B CA 1
ATOM 4366 C C . LEU B 1 225 ? 0.899 -16.406 11.25 1 77.5 225 LEU B C 1
ATOM 4368 O O . LEU B 1 225 ? 1.311 -17.562 11.117 1 77.5 225 LEU B O 1
ATOM 4372 N N . THR B 1 226 ? -0.253 -16.109 11.602 1 80.06 226 THR B N 1
ATOM 4373 C CA . THR B 1 226 ? -1.214 -17.172 11.914 1 80.06 226 THR B CA 1
ATOM 4374 C C . THR B 1 226 ? -1.514 -18.016 10.68 1 80.06 226 THR B C 1
ATOM 4376 O O . THR B 1 226 ? -1.537 -19.25 10.758 1 80.06 226 THR B O 1
ATOM 4379 N N . LEU B 1 227 ? -1.701 -17.406 9.602 1 82.25 227 LEU B N 1
ATOM 4380 C CA . LEU B 1 227 ? -1.975 -18.125 8.359 1 82.25 227 LEU B CA 1
ATOM 4381 C C . LEU B 1 227 ? -0.779 -18.984 7.957 1 82.25 227 LEU B C 1
ATOM 4383 O O . LEU B 1 227 ? -0.945 -20.141 7.562 1 82.25 227 LEU B O 1
ATOM 4387 N N . ALA B 1 228 ? 0.336 -18.406 8.117 1 82.31 228 ALA B N 1
ATOM 4388 C CA . ALA B 1 228 ? 1.554 -19.125 7.746 1 82.31 228 ALA B CA 1
ATOM 4389 C C . ALA B 1 228 ? 1.755 -20.344 8.633 1 82.31 228 ALA B C 1
ATOM 4391 O O . ALA B 1 228 ? 2.271 -21.375 8.18 1 82.31 228 ALA B O 1
ATOM 4392 N N . GLN B 1 229 ? 1.252 -20.234 9.82 1 81.94 229 GLN B N 1
ATOM 4393 C CA . GLN B 1 229 ? 1.458 -21.328 10.781 1 81.94 229 GLN B CA 1
ATOM 4394 C C . GLN B 1 229 ? 0.349 -22.359 10.68 1 81.94 229 GLN B C 1
ATOM 4396 O O . GLN B 1 229 ? 0.599 -23.562 10.844 1 81.94 229 GLN B O 1
ATOM 4401 N N . LYS B 1 230 ? -0.789 -21.984 10.414 1 85.31 230 LYS B N 1
ATOM 4402 C CA . LYS B 1 230 ? -1.944 -22.859 10.539 1 85.31 230 LYS B CA 1
ATOM 4403 C C . LYS B 1 230 ? -2.324 -23.469 9.195 1 85.31 230 LYS B C 1
ATOM 4405 O O . LYS B 1 230 ? -3.029 -24.484 9.133 1 85.31 230 LYS B O 1
ATOM 4410 N N . VAL B 1 231 ? -1.934 -22.844 8.164 1 87.38 231 VAL B N 1
ATOM 4411 C CA . VAL B 1 231 ? -2.234 -23.344 6.82 1 87.38 231 VAL B CA 1
ATOM 4412 C C . VAL B 1 231 ? -0.989 -23.969 6.207 1 87.38 231 VAL B C 1
ATOM 4414 O O . VAL B 1 231 ? 0.112 -23.422 6.32 1 87.38 231 VAL B O 1
ATOM 4417 N N . PRO B 1 232 ? -1.173 -25.172 5.68 1 89.81 232 PRO B N 1
ATOM 4418 C CA . PRO B 1 232 ? -0.019 -25.812 5.039 1 89.81 232 PRO B CA 1
ATOM 4419 C C . PRO B 1 232 ? 0.358 -25.156 3.717 1 89.81 232 PRO B C 1
ATOM 4421 O O . PRO B 1 232 ? 0.107 -25.719 2.648 1 89.81 232 PRO B O 1
ATOM 4424 N N . VAL B 1 233 ? 1.029 -24.094 3.812 1 92 233 VAL B N 1
ATOM 4425 C CA . VAL B 1 233 ? 1.436 -23.328 2.639 1 92 233 VAL B CA 1
ATOM 4426 C C . VAL B 1 233 ? 2.611 -24.016 1.952 1 92 233 VAL B C 1
ATOM 4428 O O . VAL B 1 233 ? 3.623 -24.312 2.592 1 92 233 VAL B O 1
ATOM 4431 N N . ALA B 1 234 ? 2.402 -24.297 0.687 1 94.25 234 ALA B N 1
ATOM 4432 C CA . ALA B 1 234 ? 3.449 -24.953 -0.093 1 94.25 234 ALA B CA 1
ATOM 4433 C C . ALA B 1 234 ? 4.602 -24 -0.382 1 94.25 234 ALA B C 1
ATOM 4435 O O . ALA B 1 234 ? 5.754 -24.422 -0.491 1 94.25 234 ALA B O 1
ATOM 4436 N N . GLY B 1 235 ? 4.277 -22.766 -0.578 1 95.31 235 GLY B N 1
ATOM 4437 C CA . GLY B 1 235 ? 5.273 -21.734 -0.828 1 95.31 235 GLY B CA 1
ATOM 4438 C C . GLY B 1 235 ? 4.684 -20.344 -0.89 1 95.31 235 GLY B C 1
ATOM 4439 O O . GLY B 1 235 ? 3.465 -20.172 -0.989 1 95.31 235 GLY B O 1
ATOM 4440 N N . ALA B 1 236 ? 5.637 -19.359 -0.823 1 96.56 236 ALA B N 1
ATOM 4441 C CA . ALA B 1 236 ? 5.195 -17.953 -0.827 1 96.56 236 ALA B CA 1
ATOM 4442 C C . ALA B 1 236 ? 5.82 -17.188 -1.984 1 96.56 236 ALA B C 1
ATOM 4444 O O . ALA B 1 236 ? 6.992 -17.406 -2.318 1 96.56 236 ALA B O 1
ATOM 4445 N N . VAL B 1 237 ? 4.984 -16.359 -2.594 1 97.88 237 VAL B N 1
ATOM 4446 C CA . VAL B 1 237 ? 5.453 -15.375 -3.57 1 97.88 237 VAL B CA 1
ATOM 4447 C C . VAL B 1 237 ? 5.473 -13.984 -2.939 1 97.88 237 VAL B C 1
ATOM 4449 O O . VAL B 1 237 ? 4.449 -13.5 -2.453 1 97.88 237 VAL B O 1
ATOM 4452 N N . ILE B 1 238 ? 6.629 -13.328 -2.98 1 97 238 ILE B N 1
ATOM 4453 C CA . ILE B 1 238 ? 6.77 -12.016 -2.363 1 97 238 ILE B CA 1
ATOM 4454 C C . ILE B 1 238 ? 6.691 -10.93 -3.436 1 97 238 ILE B C 1
ATOM 4456 O O . ILE B 1 238 ? 7.461 -10.945 -4.398 1 97 238 ILE B O 1
ATOM 4460 N N . VAL B 1 239 ? 5.734 -10.008 -3.209 1 97 239 VAL B N 1
ATOM 4461 C CA . VAL B 1 239 ? 5.527 -8.938 -4.172 1 97 239 VAL B CA 1
ATOM 4462 C C . VAL B 1 239 ? 6.109 -7.633 -3.623 1 97 239 VAL B C 1
ATOM 4464 O O . VAL B 1 239 ? 5.934 -7.312 -2.445 1 97 239 VAL B O 1
ATOM 4467 N N . THR B 1 240 ? 6.852 -6.863 -4.449 1 95.75 240 THR B N 1
ATOM 4468 C CA . THR B 1 240 ? 7.426 -5.582 -4.055 1 95.75 240 THR B CA 1
ATOM 4469 C C . THR B 1 240 ? 7.547 -4.652 -5.258 1 95.75 240 THR B C 1
ATOM 4471 O O . THR B 1 240 ? 7.074 -4.973 -6.348 1 95.75 240 THR B O 1
ATOM 4474 N N . THR B 1 241 ? 7.965 -3.457 -5.027 1 94.25 241 THR B N 1
ATOM 4475 C CA . THR B 1 241 ? 8.406 -2.506 -6.043 1 94.25 241 THR B CA 1
ATOM 4476 C C . THR B 1 241 ? 9.891 -2.191 -5.875 1 94.25 241 THR B C 1
ATOM 4478 O O . THR B 1 241 ? 10.5 -2.566 -4.871 1 94.25 241 THR B O 1
ATOM 4481 N N . PRO B 1 242 ? 10.477 -1.535 -6.844 1 93 242 PRO B N 1
ATOM 4482 C CA . PRO B 1 242 ? 11.906 -1.235 -6.727 1 93 242 PRO B CA 1
ATOM 4483 C C . PRO B 1 242 ? 12.203 -0.156 -5.688 1 93 242 PRO B C 1
ATOM 4485 O O . PRO B 1 242 ? 13.367 0.111 -5.383 1 93 242 PRO B O 1
ATOM 4488 N N . GLN B 1 243 ? 11.234 0.385 -5.102 1 89.06 243 GLN B N 1
ATOM 4489 C CA . GLN B 1 243 ? 11.422 1.471 -4.145 1 89.06 243 GLN B CA 1
ATOM 4490 C C . GLN B 1 243 ? 12.086 0.967 -2.863 1 89.06 243 GLN B C 1
ATOM 4492 O O . GLN B 1 243 ? 11.727 -0.098 -2.354 1 89.06 243 GLN B O 1
ATOM 4497 N N . ASP B 1 244 ? 12.906 1.777 -2.318 1 84 244 ASP B N 1
ATOM 4498 C CA . ASP B 1 244 ? 13.703 1.395 -1.156 1 84 244 ASP B CA 1
ATOM 4499 C C . ASP B 1 244 ? 12.805 1.043 0.031 1 84 244 ASP B C 1
ATOM 4501 O O . ASP B 1 244 ? 13.008 0.016 0.683 1 84 244 ASP B O 1
ATOM 4505 N N . LEU B 1 245 ? 11.922 1.812 0.272 1 81.94 245 LEU B N 1
ATOM 4506 C CA . LEU B 1 245 ? 11.039 1.582 1.41 1 81.94 245 LEU B CA 1
ATOM 4507 C C . LEU B 1 245 ? 10.266 0.278 1.243 1 81.94 245 LEU B C 1
ATOM 4509 O O . LEU B 1 245 ? 10.086 -0.469 2.207 1 81.94 245 LEU B O 1
ATOM 4513 N N . ALA B 1 246 ? 9.812 0.059 0.032 1 85.19 246 ALA B N 1
ATOM 4514 C CA . ALA B 1 246 ? 9.086 -1.182 -0.246 1 85.19 246 ALA B CA 1
ATOM 4515 C C . ALA B 1 246 ? 10.008 -2.393 -0.093 1 85.19 246 ALA B C 1
ATOM 4517 O O . ALA B 1 246 ? 9.578 -3.445 0.386 1 85.19 246 ALA B O 1
ATOM 4518 N N . LEU B 1 247 ? 11.266 -2.24 -0.469 1 87.38 247 LEU B N 1
ATOM 4519 C CA . LEU B 1 247 ? 12.234 -3.326 -0.398 1 87.38 247 LEU B CA 1
ATOM 4520 C C . LEU B 1 247 ? 12.547 -3.682 1.052 1 87.38 247 LEU B C 1
ATOM 4522 O O . LEU B 1 247 ? 12.688 -4.859 1.391 1 87.38 247 LEU B O 1
ATOM 4526 N N . LEU B 1 248 ? 12.609 -2.684 1.854 1 81.44 248 LEU B N 1
ATOM 4527 C CA . LEU B 1 248 ? 12.844 -2.914 3.275 1 81.44 248 LEU B CA 1
ATOM 4528 C C . LEU B 1 248 ? 11.727 -3.764 3.879 1 81.44 248 LEU B C 1
ATOM 4530 O O . LEU B 1 248 ? 12 -4.715 4.617 1 81.44 248 LEU B O 1
ATOM 4534 N N . ASP B 1 249 ? 10.578 -3.469 3.529 1 84.06 249 ASP B N 1
ATOM 4535 C CA . ASP B 1 249 ? 9.43 -4.207 4.047 1 84.06 249 ASP B CA 1
ATOM 4536 C C . ASP B 1 249 ? 9.359 -5.609 3.453 1 84.06 249 ASP B C 1
ATOM 4538 O O . ASP B 1 249 ? 8.977 -6.562 4.137 1 84.06 249 ASP B O 1
ATOM 4542 N N . ALA B 1 250 ? 9.711 -5.727 2.197 1 89 250 ALA B N 1
ATOM 4543 C CA . ALA B 1 250 ? 9.711 -7.027 1.54 1 89 250 ALA B CA 1
ATOM 4544 C C . ALA B 1 250 ? 10.734 -7.965 2.184 1 89 250 ALA B C 1
ATOM 4546 O O . ALA B 1 250 ? 10.492 -9.164 2.301 1 89 250 ALA B O 1
ATOM 4547 N N . ARG B 1 251 ? 11.82 -7.387 2.617 1 88.94 251 ARG B N 1
ATOM 4548 C CA . ARG B 1 251 ? 12.828 -8.172 3.32 1 88.94 251 ARG B CA 1
ATOM 4549 C C . ARG B 1 251 ? 12.258 -8.805 4.582 1 88.94 251 ARG B C 1
ATOM 4551 O O . ARG B 1 251 ? 12.492 -9.977 4.855 1 88.94 251 ARG B O 1
ATOM 4558 N N . LYS B 1 252 ? 11.492 -8.055 5.254 1 83.44 252 LYS B N 1
ATOM 4559 C CA . LYS B 1 252 ? 10.844 -8.578 6.457 1 83.44 252 LYS B CA 1
ATOM 4560 C C . LYS B 1 252 ? 9.883 -9.719 6.117 1 83.44 252 LYS B C 1
ATOM 4562 O O . LYS B 1 252 ? 9.758 -10.672 6.883 1 83.44 252 LYS B O 1
ATOM 4567 N N . GLY B 1 253 ? 9.266 -9.555 5.027 1 86.94 253 GLY B N 1
ATOM 4568 C CA . GLY B 1 253 ? 8.383 -10.609 4.566 1 86.94 253 GLY B CA 1
ATOM 4569 C C . GLY B 1 253 ? 9.102 -11.914 4.281 1 86.94 253 GLY B C 1
ATOM 4570 O O . GLY B 1 253 ? 8.664 -12.984 4.719 1 86.94 253 GLY B O 1
ATOM 4571 N N . VAL B 1 254 ? 10.195 -11.789 3.57 1 90.38 254 VAL B N 1
ATOM 4572 C CA . VAL B 1 254 ? 10.992 -12.969 3.246 1 90.38 254 VAL B CA 1
ATOM 4573 C C . VAL B 1 254 ? 11.469 -13.641 4.535 1 90.38 254 VAL B C 1
ATOM 4575 O O . VAL B 1 254 ? 11.352 -14.867 4.68 1 90.38 254 VAL B O 1
ATOM 4578 N N . GLU B 1 255 ? 11.883 -12.852 5.453 1 87.19 255 GLU B N 1
ATOM 4579 C CA . GLU B 1 255 ? 12.398 -13.367 6.719 1 87.19 255 GLU B CA 1
ATOM 4580 C C . GLU B 1 255 ? 11.289 -14.047 7.523 1 87.19 255 GLU B C 1
ATOM 4582 O O . GLU B 1 255 ? 11.539 -15.062 8.188 1 87.19 255 GLU B O 1
ATOM 4587 N N . MET B 1 256 ? 10.188 -13.523 7.457 1 84.44 256 MET B N 1
ATOM 4588 C CA . MET B 1 256 ? 9.062 -14.102 8.188 1 84.44 256 MET B CA 1
ATOM 4589 C C . MET B 1 256 ? 8.766 -15.516 7.699 1 84.44 256 MET B C 1
ATOM 4591 O O . MET B 1 256 ? 8.617 -16.438 8.508 1 84.44 256 MET B O 1
ATOM 4595 N N . PHE B 1 257 ? 8.68 -15.711 6.441 1 90.06 257 PHE B N 1
ATOM 4596 C CA . PHE B 1 257 ? 8.352 -17.016 5.887 1 90.06 257 PHE B CA 1
ATOM 4597 C C . PHE B 1 257 ? 9.484 -18.016 6.148 1 90.06 257 PHE B C 1
ATOM 4599 O O . PHE B 1 257 ? 9.234 -19.188 6.402 1 90.06 257 PHE B O 1
ATOM 4606 N N . ARG B 1 258 ? 10.656 -17.516 6.113 1 88.25 258 ARG B N 1
ATOM 4607 C CA . ARG B 1 258 ? 11.789 -18.375 6.434 1 88.25 258 ARG B CA 1
ATOM 4608 C C . ARG B 1 258 ? 11.719 -18.875 7.875 1 88.25 258 ARG B C 1
ATOM 4610 O O . ARG B 1 258 ? 11.977 -20.047 8.148 1 88.25 258 ARG B O 1
ATOM 4617 N N . LYS B 1 259 ? 11.398 -18.016 8.711 1 83.62 259 LYS B N 1
ATOM 4618 C CA . LYS B 1 259 ? 11.32 -18.344 10.133 1 83.62 259 LYS B CA 1
ATOM 4619 C C . LYS B 1 259 ? 10.266 -19.406 10.391 1 83.62 259 LYS B C 1
ATOM 4621 O O . LYS B 1 259 ? 10.414 -20.234 11.305 1 83.62 259 LYS B O 1
ATOM 4626 N N . VAL B 1 260 ? 9.25 -19.422 9.625 1 86.62 260 VAL B N 1
ATOM 4627 C CA . VAL B 1 260 ? 8.18 -20.391 9.852 1 86.62 260 VAL B CA 1
ATOM 4628 C C . VAL B 1 260 ? 8.336 -21.562 8.891 1 86.62 260 VAL B C 1
ATOM 4630 O O . VAL B 1 260 ? 7.41 -22.359 8.703 1 86.62 260 VAL B O 1
ATOM 4633 N N . HIS B 1 261 ? 9.375 -21.641 8.195 1 89.06 261 HIS B N 1
ATOM 4634 C CA . HIS B 1 261 ? 9.797 -22.75 7.359 1 89.06 261 HIS B CA 1
ATOM 4635 C C . HIS B 1 261 ? 8.883 -22.922 6.156 1 89.06 261 HIS B C 1
ATOM 4637 O O . HIS B 1 261 ? 8.5 -24.047 5.812 1 89.06 261 HIS B O 1
ATOM 4643 N N . ILE B 1 262 ? 8.438 -21.875 5.66 1 91.62 262 ILE B N 1
ATOM 4644 C CA . ILE B 1 262 ? 7.73 -21.859 4.383 1 91.62 262 ILE B CA 1
ATOM 4645 C C . ILE B 1 262 ? 8.672 -21.375 3.285 1 91.62 262 ILE B C 1
ATOM 4647 O O . ILE B 1 262 ? 9.25 -20.281 3.393 1 91.62 262 ILE B O 1
ATOM 4651 N N . PRO B 1 263 ? 8.844 -22.156 2.307 1 93.75 263 PRO B N 1
ATOM 4652 C CA . PRO B 1 263 ? 9.758 -21.734 1.244 1 93.75 263 PRO B CA 1
ATOM 4653 C C . PRO B 1 263 ? 9.258 -20.5 0.5 1 93.75 263 PRO B C 1
ATOM 4655 O O . PRO B 1 263 ? 8.062 -20.375 0.215 1 93.75 263 PRO B O 1
ATOM 4658 N N . VAL B 1 264 ? 10.195 -19.594 0.287 1 95.31 264 VAL B N 1
ATOM 4659 C CA . VAL B 1 264 ? 9.906 -18.484 -0.607 1 95.31 264 VAL B CA 1
ATOM 4660 C C . VAL B 1 264 ? 10.188 -18.891 -2.053 1 95.31 264 VAL B C 1
ATOM 4662 O O . VAL B 1 264 ? 11.336 -19.125 -2.428 1 95.31 264 VAL B O 1
ATOM 4665 N N . LEU B 1 265 ? 9.133 -18.953 -2.848 1 96.56 265 LEU B N 1
ATOM 4666 C CA . LEU B 1 265 ? 9.242 -19.422 -4.227 1 96.56 265 LEU B CA 1
ATOM 4667 C C . LEU B 1 265 ? 9.961 -18.391 -5.094 1 96.56 265 LEU B C 1
ATOM 4669 O O . LEU B 1 265 ? 10.578 -18.734 -6.102 1 96.56 265 LEU B O 1
ATOM 4673 N N . GLY B 1 266 ? 9.805 -17.141 -4.758 1 97 266 GLY B N 1
ATOM 4674 C CA . GLY B 1 266 ? 10.477 -16.062 -5.469 1 97 266 GLY B CA 1
ATOM 4675 C C . GLY B 1 266 ? 9.852 -14.703 -5.215 1 97 266 GLY B C 1
ATOM 4676 O O . GLY B 1 266 ? 8.977 -14.57 -4.355 1 97 266 GLY B O 1
ATOM 4677 N N . VAL B 1 267 ? 10.43 -13.688 -6.004 1 97.31 267 VAL B N 1
ATOM 4678 C CA . VAL B 1 267 ? 10.023 -12.297 -5.84 1 97.31 267 VAL B CA 1
ATOM 4679 C C . VAL B 1 267 ? 9.414 -11.781 -7.141 1 97.31 267 VAL B C 1
ATOM 4681 O O . VAL B 1 267 ? 9.883 -12.117 -8.227 1 97.31 267 VAL B O 1
ATOM 4684 N N . VAL B 1 268 ? 8.312 -11.078 -7.004 1 98.06 268 VAL B N 1
ATOM 4685 C CA . VAL B 1 268 ? 7.723 -10.359 -8.125 1 98.06 268 VAL B CA 1
ATOM 4686 C C . VAL B 1 268 ? 7.938 -8.859 -7.949 1 98.06 268 VAL B C 1
ATOM 4688 O O . VAL B 1 268 ? 7.594 -8.297 -6.91 1 98.06 268 VAL B O 1
ATOM 4691 N N . GLU B 1 269 ? 8.555 -8.234 -8.93 1 97.44 269 GLU B N 1
ATOM 4692 C CA . GLU B 1 269 ? 8.758 -6.793 -8.93 1 97.44 269 GLU B CA 1
ATOM 4693 C C . GLU B 1 269 ? 7.707 -6.086 -9.781 1 97.44 269 GLU B C 1
ATOM 4695 O O . GLU B 1 269 ? 7.75 -6.148 -11.008 1 97.44 269 GLU B O 1
ATOM 4700 N N . ASN B 1 270 ? 6.816 -5.367 -9.055 1 95.81 270 ASN B N 1
ATOM 4701 C CA . ASN B 1 270 ? 5.777 -4.602 -9.734 1 95.81 270 ASN B CA 1
ATOM 4702 C C . ASN B 1 270 ? 6.199 -3.15 -9.945 1 95.81 270 ASN B C 1
ATOM 4704 O O . ASN B 1 270 ? 7.109 -2.66 -9.273 1 95.81 270 ASN B O 1
ATOM 4708 N N . MET B 1 271 ? 5.527 -2.535 -10.961 1 94.56 271 MET B N 1
ATOM 4709 C CA . MET B 1 271 ? 5.715 -1.112 -11.227 1 94.56 271 MET B CA 1
ATOM 4710 C C . MET B 1 271 ? 7.191 -0.79 -11.445 1 94.56 271 MET B C 1
ATOM 4712 O O . MET B 1 271 ? 7.691 0.214 -10.938 1 94.56 271 MET B O 1
ATOM 4716 N N . ALA B 1 272 ? 7.816 -1.626 -12.242 1 94.25 272 ALA B N 1
ATOM 4717 C CA . ALA B 1 272 ? 9.266 -1.556 -12.453 1 94.25 272 ALA B CA 1
ATOM 4718 C C . ALA B 1 272 ? 9.62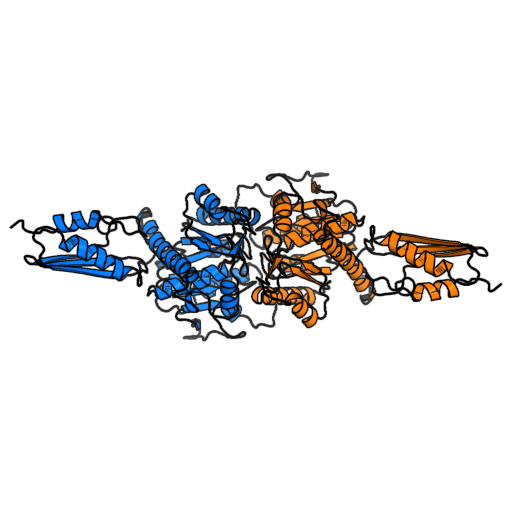5 -0.4 -13.383 1 94.25 272 ALA B C 1
ATOM 4720 O O . ALA B 1 272 ? 10.703 0.187 -13.258 1 94.25 272 ALA B O 1
ATOM 4721 N N . VAL B 1 273 ? 8.711 -0.109 -14.305 1 93.62 273 VAL B N 1
ATOM 4722 C CA . VAL B 1 273 ? 8.977 0.924 -15.297 1 93.62 273 VAL B CA 1
ATOM 4723 C C . VAL B 1 273 ? 7.656 1.471 -15.844 1 93.62 273 VAL B C 1
ATOM 4725 O O . VAL B 1 273 ? 6.664 0.743 -15.93 1 93.62 273 VAL B O 1
ATOM 4728 N N . HIS B 1 274 ? 7.676 2.75 -16.062 1 93.88 274 HIS B N 1
ATOM 4729 C CA . HIS B 1 274 ? 6.57 3.373 -16.781 1 93.88 274 HIS B CA 1
ATOM 4730 C 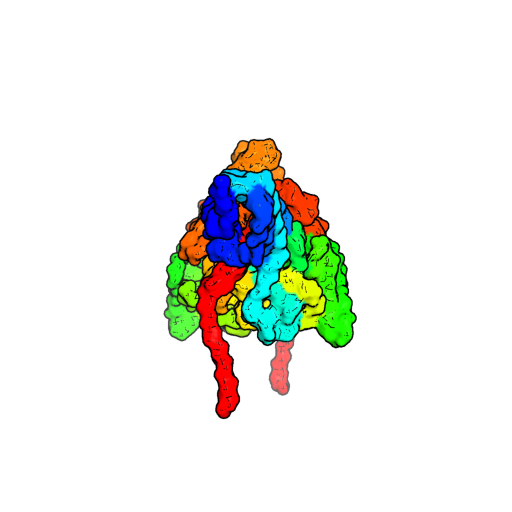C . HIS B 1 274 ? 7.004 3.844 -18.172 1 93.88 274 HIS B C 1
ATOM 4732 O O . HIS B 1 274 ? 8.039 4.5 -18.312 1 93.88 274 HIS B O 1
ATOM 4738 N N . ILE B 1 275 ? 6.227 3.473 -19.156 1 93.25 275 ILE B N 1
ATOM 4739 C CA . ILE B 1 275 ? 6.484 3.926 -20.516 1 93.25 275 ILE B CA 1
ATOM 4740 C C . ILE B 1 275 ? 5.438 4.965 -20.922 1 93.25 275 ILE B C 1
ATOM 4742 O O . ILE B 1 275 ? 4.242 4.66 -20.984 1 93.25 275 ILE B O 1
ATOM 4746 N N . CYS B 1 276 ? 5.867 6.102 -21.234 1 93.81 276 CYS B N 1
ATOM 4747 C CA . CYS B 1 276 ? 4.965 7.164 -21.656 1 93.81 276 CYS B CA 1
ATOM 4748 C C . CYS B 1 276 ? 4.195 6.766 -22.906 1 93.81 276 CYS B C 1
ATOM 4750 O O . CYS B 1 276 ? 4.793 6.367 -23.906 1 93.81 276 CYS B O 1
ATOM 4752 N N . SER B 1 277 ? 2.93 6.914 -22.812 1 91 277 SER B N 1
ATOM 4753 C CA . SER B 1 277 ? 2.094 6.484 -23.938 1 91 277 SER B CA 1
ATOM 4754 C C . SER B 1 277 ? 2.24 7.422 -25.125 1 91 277 SER B C 1
ATOM 4756 O O . SER B 1 277 ? 1.904 7.055 -26.25 1 91 277 SER B O 1
ATOM 4758 N N . ASN B 1 278 ? 2.73 8.602 -24.891 1 93.56 278 ASN B N 1
ATOM 4759 C CA . ASN B 1 278 ? 2.832 9.609 -25.938 1 93.56 278 ASN B CA 1
ATOM 4760 C C . ASN B 1 278 ? 4.172 9.523 -26.656 1 93.56 278 ASN B C 1
ATOM 4762 O O . ASN B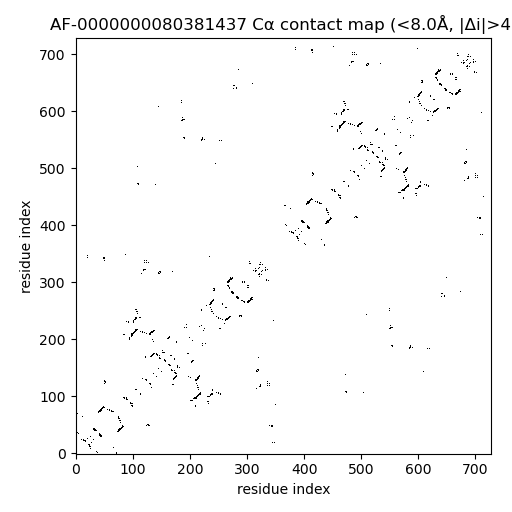 1 278 ? 4.227 9.602 -27.891 1 93.56 278 ASN B O 1
ATOM 4766 N N . CYS B 1 279 ? 5.309 9.312 -25.969 1 96.12 279 CYS B N 1
ATOM 4767 C CA . CYS B 1 279 ? 6.605 9.398 -26.625 1 96.12 279 CYS B CA 1
ATOM 4768 C C . CYS B 1 279 ? 7.402 8.117 -26.438 1 96.12 279 CYS B C 1
ATOM 4770 O O . CYS B 1 279 ? 8.484 7.969 -27 1 96.12 279 CYS B O 1
ATOM 4772 N N . GLY B 1 280 ? 6.969 7.266 -25.578 1 93.12 280 GLY B N 1
ATOM 4773 C CA . GLY B 1 280 ? 7.637 5.988 -25.375 1 93.12 280 GLY B CA 1
ATOM 4774 C C . GLY B 1 280 ? 8.781 6.059 -24.391 1 93.12 280 GLY B C 1
ATOM 4775 O O . GLY B 1 280 ? 9.438 5.055 -24.125 1 93.12 280 GLY B O 1
ATOM 4776 N N . HIS B 1 281 ? 8.945 7.156 -23.828 1 94.69 281 HIS B N 1
ATOM 4777 C CA . HIS B 1 281 ? 10 7.328 -22.844 1 94.69 281 HIS B CA 1
ATOM 4778 C C . HIS B 1 281 ? 9.766 6.449 -21.609 1 94.69 281 HIS B C 1
ATOM 4780 O O . HIS B 1 281 ? 8.648 6.387 -21.094 1 94.69 281 HIS B O 1
ATOM 4786 N N . ALA B 1 282 ? 10.867 5.809 -21.266 1 93.31 282 ALA B N 1
ATOM 4787 C CA . ALA B 1 282 ? 10.812 4.93 -20.094 1 93.31 282 ALA B CA 1
ATOM 4788 C C . ALA B 1 282 ? 11.312 5.641 -18.844 1 93.31 282 ALA B C 1
ATOM 4790 O O . ALA B 1 282 ? 12.359 6.301 -18.875 1 93.31 282 ALA B O 1
ATOM 4791 N N . GLU B 1 283 ? 10.5 5.531 -17.75 1 93 283 GLU B N 1
ATOM 4792 C CA . GLU B 1 283 ? 10.883 6.121 -16.469 1 93 283 GLU B CA 1
ATOM 4793 C C . GLU B 1 283 ? 10.742 5.113 -15.336 1 93 283 GLU B C 1
ATOM 4795 O O . GLU B 1 283 ? 9.734 4.402 -15.25 1 93 283 GLU B O 1
ATOM 4800 N N . HIS B 1 284 ? 11.758 5.129 -14.477 1 92.44 284 HIS B N 1
ATOM 4801 C CA . HIS B 1 284 ? 11.734 4.258 -13.305 1 92.44 284 HIS B CA 1
ATOM 4802 C C . HIS B 1 284 ? 11.25 5.008 -12.07 1 92.44 284 HIS B C 1
ATOM 4804 O O . HIS B 1 284 ? 12.031 5.301 -11.164 1 92.44 284 HIS B O 1
ATOM 4810 N N . LEU B 1 285 ? 9.945 5.195 -12 1 89.69 285 LEU B N 1
ATOM 4811 C CA . LEU B 1 285 ? 9.297 6.066 -11.031 1 89.69 285 LEU B CA 1
ATOM 4812 C C . LEU B 1 285 ? 9.508 5.551 -9.609 1 89.69 285 LEU B C 1
ATOM 4814 O O . LEU B 1 285 ? 9.516 6.336 -8.656 1 89.69 285 LEU B O 1
ATOM 4818 N N . PHE B 1 286 ? 9.641 4.246 -9.438 1 90.88 286 PHE B N 1
ATOM 4819 C CA . PHE B 1 286 ? 9.742 3.654 -8.109 1 90.88 286 PHE B CA 1
ATOM 4820 C C . PHE B 1 286 ? 11.125 3.055 -7.891 1 90.88 286 PHE B C 1
ATOM 4822 O O . PHE B 1 286 ? 11.305 2.201 -7.02 1 90.88 286 PHE B O 1
ATOM 4829 N N . GLY B 1 287 ? 12.102 3.434 -8.633 1 89.25 287 GLY B N 1
ATOM 4830 C CA . GLY B 1 287 ? 13.445 2.881 -8.539 1 89.25 287 GLY B CA 1
ATOM 4831 C C . GLY B 1 287 ? 13.734 1.825 -9.594 1 89.25 287 GLY B C 1
ATOM 4832 O O . GLY B 1 287 ? 12.891 1.553 -10.453 1 89.25 287 GLY B O 1
ATOM 4833 N N . GLU B 1 288 ? 15.008 1.373 -9.477 1 89.06 288 GLU B N 1
ATOM 4834 C CA . GLU B 1 288 ? 15.422 0.396 -10.477 1 89.06 288 GLU B CA 1
ATOM 4835 C C . GLU B 1 288 ? 16.172 -0.767 -9.836 1 89.06 288 GLU B C 1
ATOM 4837 O O . GLU B 1 288 ? 17.031 -0.559 -8.969 1 89.06 288 GLU B O 1
ATOM 4842 N N . GLY B 1 289 ? 15.766 -1.944 -10.273 1 87.75 289 GLY B N 1
ATOM 4843 C CA . GLY B 1 289 ? 16.531 -3.137 -9.938 1 87.75 289 GLY B CA 1
ATOM 4844 C C . GLY B 1 289 ? 16.359 -3.559 -8.484 1 87.75 289 GLY B C 1
ATOM 4845 O O . GLY B 1 289 ? 17.125 -4.387 -7.984 1 87.75 289 GLY B O 1
ATOM 4846 N N . GLY B 1 290 ? 15.484 -3.002 -7.801 1 90.19 290 GLY B N 1
ATOM 4847 C CA . GLY B 1 290 ? 15.289 -3.303 -6.395 1 90.19 290 GLY B CA 1
ATOM 4848 C C . GLY B 1 290 ? 14.867 -4.738 -6.145 1 90.19 290 GLY B C 1
ATOM 4849 O O . GLY B 1 290 ? 15.398 -5.402 -5.254 1 90.19 290 GLY B O 1
ATOM 4850 N N . GLY B 1 291 ? 13.969 -5.234 -6.922 1 92.38 291 GLY B N 1
ATOM 4851 C CA . GLY B 1 291 ? 13.5 -6.602 -6.77 1 92.38 291 GLY B CA 1
ATOM 4852 C C . GLY B 1 291 ? 14.578 -7.633 -7.012 1 92.38 291 GLY B C 1
ATOM 4853 O O . GLY B 1 291 ? 14.664 -8.633 -6.293 1 92.38 291 GLY B O 1
ATOM 4854 N N . GLU B 1 292 ? 15.375 -7.367 -7.977 1 93.38 292 GLU B N 1
ATOM 4855 C CA . GLU B 1 292 ? 16.484 -8.258 -8.281 1 93.38 292 GLU B CA 1
ATOM 4856 C C . GLU B 1 292 ? 17.5 -8.297 -7.137 1 93.38 292 GLU B C 1
ATOM 4858 O O . GLU B 1 292 ? 18 -9.359 -6.789 1 93.38 292 GLU B O 1
ATOM 4863 N N . LYS B 1 293 ? 17.75 -7.16 -6.633 1 92.81 293 LYS B N 1
ATOM 4864 C CA . LYS B 1 293 ? 18.672 -7.066 -5.508 1 92.81 293 LYS B CA 1
ATOM 4865 C C . LYS B 1 293 ? 18.141 -7.832 -4.297 1 92.81 293 LYS B C 1
ATOM 4867 O O . LYS B 1 293 ? 18.891 -8.562 -3.645 1 92.81 293 LYS B O 1
ATOM 4872 N N . LEU B 1 294 ? 16.922 -7.652 -4.023 1 92.69 294 LEU B N 1
ATOM 4873 C CA . LEU B 1 294 ? 16.297 -8.367 -2.916 1 92.69 294 LEU B CA 1
ATOM 4874 C C . LEU B 1 294 ? 16.375 -9.875 -3.125 1 92.69 294 LEU B C 1
ATOM 4876 O O . LEU B 1 294 ? 16.734 -10.617 -2.209 1 92.69 294 LEU B O 1
ATOM 4880 N N . ALA B 1 295 ? 16 -10.297 -4.305 1 93.62 295 ALA B N 1
ATOM 4881 C CA . ALA B 1 295 ? 16.016 -11.719 -4.625 1 93.62 295 ALA B CA 1
ATOM 4882 C C . ALA B 1 295 ? 17.422 -12.305 -4.43 1 93.62 295 ALA B C 1
ATOM 4884 O O . ALA B 1 295 ? 17.562 -13.367 -3.82 1 93.62 295 ALA B O 1
ATOM 4885 N N . SER B 1 296 ? 18.391 -11.609 -4.863 1 93.06 296 SER B N 1
ATOM 4886 C CA . SER B 1 296 ? 19.766 -12.062 -4.758 1 93.06 296 SER B CA 1
ATOM 4887 C C . SER B 1 296 ? 20.234 -12.125 -3.305 1 93.06 296 SER B C 1
ATOM 4889 O O . SER B 1 296 ? 20.906 -13.078 -2.9 1 93.06 296 SER B O 1
ATOM 4891 N N . GLN B 1 297 ? 19.906 -11.195 -2.604 1 91.19 297 GLN B N 1
ATOM 4892 C CA . GLN B 1 297 ? 20.297 -11.102 -1.2 1 91.19 297 GLN B CA 1
ATOM 4893 C C . GLN B 1 297 ? 19.781 -12.297 -0.407 1 91.19 297 GLN B C 1
ATOM 4895 O O . GLN B 1 297 ? 20.438 -12.766 0.524 1 91.19 297 GLN B O 1
ATOM 4900 N N . TYR B 1 298 ? 18.656 -12.789 -0.757 1 89.75 298 TYR B N 1
ATOM 4901 C CA . TYR B 1 298 ? 18.031 -13.836 0.039 1 89.75 298 TYR B CA 1
ATOM 4902 C C . TYR B 1 298 ? 18.094 -15.18 -0.685 1 89.75 298 TYR B C 1
ATOM 4904 O O . TYR B 1 298 ? 17.469 -16.156 -0.252 1 89.75 298 TYR B O 1
ATOM 4912 N N . GLY B 1 299 ? 18.75 -15.227 -1.774 1 89 299 GLY B N 1
ATOM 4913 C CA . GLY B 1 299 ? 18.953 -16.469 -2.504 1 89 299 GLY B CA 1
ATOM 4914 C C . GLY B 1 299 ? 17.672 -17 -3.133 1 89 299 GLY B C 1
ATOM 4915 O O . GLY B 1 299 ? 17.453 -18.219 -3.148 1 89 299 GLY B O 1
ATOM 4916 N N . VAL B 1 300 ? 16.812 -16.125 -3.463 1 90.19 300 VAL B N 1
ATOM 4917 C CA . VAL B 1 300 ? 15.617 -16.531 -4.195 1 90.19 300 VAL B CA 1
ATOM 4918 C C . VAL B 1 300 ? 15.641 -15.938 -5.598 1 90.19 300 VAL B C 1
ATOM 4920 O O . VAL B 1 300 ? 16.578 -15.219 -5.957 1 90.19 300 VAL B O 1
ATOM 4923 N N . GLU B 1 301 ? 14.719 -16.297 -6.406 1 93.38 301 GLU B N 1
ATOM 4924 C CA . GLU B 1 301 ? 14.711 -15.844 -7.797 1 93.38 301 GLU B CA 1
ATOM 4925 C C . GLU B 1 301 ? 13.719 -14.703 -8.008 1 93.38 301 GLU B C 1
ATOM 4927 O O . GLU B 1 301 ? 12.688 -14.641 -7.336 1 93.38 301 GLU B O 1
ATOM 4932 N N . LEU B 1 302 ? 14.141 -13.852 -8.883 1 96.69 302 LEU B N 1
ATOM 4933 C CA . LEU B 1 302 ? 13.148 -12.93 -9.43 1 96.69 302 LEU B CA 1
ATOM 4934 C C . LEU B 1 302 ? 12.258 -13.625 -10.453 1 96.69 302 LEU B C 1
ATOM 4936 O O . LEU B 1 302 ? 12.711 -13.969 -11.547 1 96.69 302 LEU B O 1
ATOM 4940 N N . LEU B 1 303 ? 10.992 -13.766 -10.148 1 97.38 303 LEU B N 1
ATOM 4941 C CA . LEU B 1 303 ? 10.094 -14.562 -10.969 1 97.38 303 LEU B CA 1
ATOM 4942 C C . LEU B 1 303 ? 9.516 -13.734 -12.109 1 97.38 303 LEU B C 1
ATOM 4944 O O . LEU B 1 303 ? 9.203 -14.266 -13.172 1 97.38 303 LEU B O 1
ATOM 4948 N N . ALA B 1 304 ? 9.297 -12.477 -11.836 1 97.38 304 ALA B N 1
ATOM 4949 C CA . ALA B 1 304 ? 8.695 -11.594 -12.836 1 97.38 304 ALA B CA 1
ATOM 4950 C C . ALA B 1 304 ? 8.953 -10.133 -12.5 1 97.38 304 ALA B C 1
ATOM 4952 O O . ALA B 1 304 ? 9.125 -9.773 -11.328 1 97.38 304 ALA B O 1
ATOM 4953 N N . SER B 1 305 ? 9.016 -9.344 -13.477 1 96.69 305 SER B N 1
ATOM 4954 C CA . SER B 1 305 ? 9.047 -7.887 -13.398 1 96.69 305 SER B CA 1
ATOM 4955 C C . SER B 1 305 ? 7.961 -7.262 -14.266 1 96.69 305 SER B C 1
ATOM 4957 O O . SER B 1 305 ? 7.953 -7.438 -15.484 1 96.69 305 SER B O 1
ATOM 4959 N N . LEU B 1 306 ? 7.035 -6.578 -13.625 1 97 306 LEU B N 1
ATOM 4960 C CA . LEU B 1 306 ? 5.883 -6.02 -14.328 1 97 306 LEU B CA 1
ATOM 4961 C C . LEU B 1 306 ? 5.969 -4.5 -14.391 1 97 306 LEU B C 1
ATOM 4963 O O . LEU B 1 306 ? 6.422 -3.857 -13.438 1 97 306 LEU B O 1
ATOM 4967 N N . PRO B 1 307 ? 5.477 -3.869 -15.453 1 94.88 307 PRO B N 1
ATOM 4968 C CA . PRO B 1 307 ? 5.496 -2.41 -15.578 1 94.88 307 PRO B CA 1
ATOM 4969 C C . PRO B 1 307 ? 4.344 -1.736 -14.836 1 94.88 307 PRO B C 1
ATOM 4971 O O . PRO B 1 307 ? 3.377 -2.4 -14.453 1 94.88 307 PRO B O 1
ATOM 4974 N N . LEU B 1 308 ? 4.578 -0.495 -14.516 1 93.69 308 LEU B N 1
ATOM 4975 C CA . LEU B 1 308 ? 3.438 0.348 -14.164 1 93.69 308 LEU B CA 1
ATOM 4976 C C . LEU B 1 308 ? 2.594 0.661 -15.398 1 93.69 308 LEU B C 1
ATOM 4978 O O . LEU B 1 308 ? 3.041 1.377 -16.297 1 93.69 308 LEU B O 1
ATOM 4982 N N . SER B 1 309 ? 1.399 0.084 -15.438 1 91.94 309 SER B N 1
ATOM 4983 C CA . SER B 1 309 ? 0.565 0.183 -16.641 1 91.94 309 SER B CA 1
ATOM 4984 C C . SER B 1 309 ? -0.876 0.526 -16.266 1 91.94 309 SER B C 1
ATOM 4986 O O . SER B 1 309 ? -1.455 -0.075 -15.367 1 91.94 309 SER B O 1
ATOM 4988 N N . MET B 1 310 ? -1.387 1.444 -17.016 1 89.75 310 MET B N 1
ATOM 4989 C CA . MET B 1 310 ? -2.783 1.829 -16.828 1 89.75 310 MET B CA 1
ATOM 4990 C C . MET B 1 310 ? -3.715 0.664 -17.156 1 89.75 310 MET B C 1
ATOM 4992 O O . MET B 1 310 ? -4.762 0.514 -16.516 1 89.75 310 MET B O 1
ATOM 4996 N N . LEU B 1 311 ? -3.285 -0.099 -18.078 1 92 311 LEU B N 1
ATOM 4997 C CA . LEU B 1 311 ? -4.109 -1.22 -18.516 1 92 311 LEU B CA 1
ATOM 4998 C C . LEU B 1 311 ? -4.293 -2.234 -17.391 1 92 311 LEU B C 1
ATOM 5000 O O . LEU B 1 311 ? -5.391 -2.758 -17.188 1 92 311 LEU B O 1
ATOM 5004 N N . ILE B 1 312 ? -3.258 -2.529 -16.672 1 94.88 312 ILE B N 1
ATOM 5005 C CA . ILE B 1 312 ? -3.332 -3.461 -15.555 1 94.88 312 ILE B CA 1
ATOM 5006 C C . ILE B 1 312 ? -4.34 -2.951 -14.523 1 94.88 312 ILE B C 1
ATOM 5008 O O . ILE B 1 312 ? -5.207 -3.701 -14.07 1 94.88 312 ILE B O 1
ATOM 5012 N N . ARG B 1 313 ? -4.258 -1.687 -14.25 1 91.19 313 ARG B N 1
ATOM 5013 C CA . ARG B 1 313 ? -5.117 -1.068 -13.242 1 91.19 313 ARG B CA 1
ATOM 5014 C C . ARG B 1 313 ? -6.57 -1.056 -13.695 1 91.19 313 ARG B C 1
ATOM 5016 O O . ARG B 1 313 ? -7.465 -1.464 -12.945 1 91.19 313 ARG B O 1
ATOM 5023 N N . GLU B 1 314 ? -6.816 -0.6 -14.891 1 93.75 314 GLU B N 1
ATOM 5024 C CA . GLU B 1 314 ? -8.172 -0.471 -15.414 1 93.75 314 GLU B CA 1
ATOM 5025 C C . GLU B 1 314 ? -8.867 -1.828 -15.492 1 93.75 314 GLU B C 1
ATOM 5027 O O . GLU B 1 314 ? -10.055 -1.941 -15.188 1 93.75 314 GLU B O 1
ATOM 5032 N N . GLN B 1 315 ? -8.141 -2.779 -15.883 1 96.38 315 GLN B N 1
ATOM 5033 C CA . GLN B 1 315 ? -8.703 -4.121 -16.016 1 96.38 315 GLN B CA 1
ATOM 5034 C C . GLN B 1 315 ? -8.992 -4.742 -14.656 1 96.38 315 GLN B C 1
ATOM 5036 O O . GLN B 1 315 ? -10 -5.43 -14.484 1 96.38 315 GLN B O 1
ATOM 5041 N N . ALA B 1 316 ? -8.133 -4.5 -13.688 1 94.62 316 ALA B N 1
ATOM 5042 C CA . ALA B 1 316 ? -8.383 -4.953 -12.32 1 94.62 316 ALA B CA 1
ATOM 5043 C C . ALA B 1 316 ? -9.609 -4.254 -11.734 1 94.62 316 ALA B C 1
ATOM 5045 O O . ALA B 1 316 ? -10.516 -4.91 -11.219 1 94.62 316 ALA B O 1
ATOM 5046 N N . ASP B 1 317 ? -9.664 -2.939 -11.898 1 92.5 317 ASP B N 1
ATOM 5047 C CA . ASP B 1 317 ? -10.773 -2.145 -11.375 1 92.5 317 ASP B CA 1
ATOM 5048 C C . ASP B 1 317 ? -12.078 -2.502 -12.07 1 92.5 317 ASP B C 1
ATOM 5050 O O . ASP B 1 317 ? -13.156 -2.41 -11.477 1 92.5 317 ASP B O 1
ATOM 5054 N N . GLY B 1 318 ? -11.945 -2.939 -13.289 1 94.81 318 GLY B N 1
ATOM 5055 C CA . GLY B 1 318 ? -13.109 -3.252 -14.102 1 94.81 318 GLY B CA 1
ATOM 5056 C C . GLY B 1 318 ? -13.633 -4.656 -13.875 1 94.81 318 GLY B C 1
ATOM 5057 O O . GLY B 1 318 ? -14.633 -5.055 -14.477 1 94.81 318 GLY B O 1
ATOM 5058 N N . GLY B 1 319 ? -12.938 -5.445 -13.117 1 96.88 319 GLY B N 1
ATOM 5059 C CA . GLY B 1 319 ? -13.438 -6.758 -12.734 1 96.88 319 GLY B CA 1
ATOM 5060 C C . GLY B 1 319 ? -12.938 -7.867 -13.641 1 96.88 319 GLY B C 1
ATOM 5061 O O . GLY B 1 319 ? -13.453 -8.992 -13.602 1 96.88 319 GLY B O 1
ATOM 5062 N N . LYS B 1 320 ? -12.062 -7.555 -14.484 1 98.19 320 LYS B N 1
ATOM 5063 C CA . LYS B 1 320 ? -11.461 -8.547 -15.367 1 98.19 320 LYS B CA 1
ATOM 5064 C C . LYS B 1 320 ? -9.953 -8.336 -15.477 1 98.19 320 LYS B C 1
ATOM 5066 O O . LYS B 1 320 ? -9.469 -7.707 -16.422 1 98.19 320 LYS B O 1
ATOM 5071 N N . PRO B 1 321 ? -9.164 -8.984 -14.57 1 98.19 321 PRO B N 1
ATOM 5072 C CA . PRO B 1 321 ? -7.715 -8.797 -14.555 1 98.19 321 PRO B CA 1
ATOM 5073 C C . PRO B 1 321 ? -7.062 -9.133 -15.891 1 98.19 321 PRO B C 1
ATOM 5075 O O . PRO B 1 321 ? -7.668 -9.82 -16.719 1 98.19 321 PRO B O 1
ATOM 5078 N N . THR B 1 322 ? -5.891 -8.703 -16.109 1 98.06 322 THR B N 1
ATOM 5079 C CA . THR B 1 322 ? -5.176 -8.703 -17.375 1 98.06 322 THR B CA 1
ATOM 5080 C C . THR B 1 322 ? -5.078 -10.117 -17.938 1 98.06 322 THR B C 1
ATOM 5082 O O . THR B 1 322 ? -5.266 -10.328 -19.141 1 98.06 322 THR B O 1
ATOM 5085 N N . ALA B 1 323 ? -4.805 -11.086 -17.047 1 98 323 ALA B N 1
ATOM 5086 C CA . ALA B 1 323 ? -4.668 -12.469 -17.5 1 98 323 ALA B CA 1
ATOM 5087 C C . ALA B 1 323 ? -5.965 -12.969 -18.125 1 98 323 ALA B C 1
ATOM 5089 O O . ALA B 1 323 ? -5.941 -13.844 -19 1 98 323 ALA B O 1
ATOM 5090 N N . ALA B 1 324 ? -7.078 -12.477 -17.734 1 98.06 324 ALA B N 1
ATOM 5091 C CA . ALA B 1 324 ? -8.375 -12.844 -18.281 1 98.06 324 ALA B CA 1
ATOM 5092 C C . ALA B 1 324 ? -8.789 -11.898 -19.406 1 98.06 324 ALA B C 1
ATOM 5094 O O . ALA B 1 324 ? -9.328 -12.328 -20.422 1 98.06 324 ALA B O 1
ATOM 5095 N N . ALA B 1 325 ? -8.508 -10.617 -19.266 1 97.56 325 ALA B N 1
ATOM 5096 C CA . ALA B 1 325 ? -8.977 -9.586 -20.188 1 97.56 325 ALA B CA 1
ATOM 5097 C C . ALA B 1 325 ? -8.234 -9.672 -21.531 1 97.56 325 ALA B C 1
ATOM 5099 O O . ALA B 1 325 ? -8.844 -9.516 -22.594 1 97.56 325 ALA B O 1
ATOM 5100 N N . GLU B 1 326 ? -6.93 -9.844 -21.438 1 97.31 326 GLU B N 1
ATOM 5101 C CA . GLU B 1 326 ? -6.074 -9.914 -22.625 1 97.31 326 GLU B CA 1
ATOM 5102 C C . GLU B 1 326 ? -5.043 -11.031 -22.5 1 97.31 326 GLU B C 1
ATOM 5104 O O . GLU B 1 326 ? -3.84 -10.773 -22.469 1 97.31 326 GLU B O 1
ATOM 5109 N N . PRO B 1 327 ? -5.484 -12.195 -22.562 1 95.88 327 PRO B N 1
ATOM 5110 C CA . PRO B 1 327 ? -4.629 -13.352 -22.266 1 95.88 327 PRO B CA 1
ATOM 5111 C C . PRO B 1 327 ? -3.424 -13.445 -23.203 1 95.88 327 PRO B C 1
ATOM 5113 O O . PRO B 1 327 ? -2.418 -14.07 -22.859 1 95.88 327 PRO B O 1
ATOM 5116 N N . GLU B 1 328 ? -3.457 -12.766 -24.375 1 95.94 328 GLU B N 1
ATOM 5117 C CA . GLU B 1 328 ? -2.355 -12.883 -25.328 1 95.94 328 GLU B CA 1
ATOM 5118 C C . GLU B 1 328 ? -1.478 -11.633 -25.312 1 95.94 328 GLU B C 1
ATOM 5120 O O . GLU B 1 328 ? -0.534 -11.523 -26.094 1 95.94 328 GLU B O 1
ATOM 5125 N N . SER B 1 329 ? -1.782 -10.734 -24.391 1 96.12 329 SER B N 1
ATOM 5126 C CA . SER B 1 329 ? -0.962 -9.531 -24.297 1 96.12 329 SER B CA 1
ATOM 5127 C C . SER B 1 329 ? 0.41 -9.852 -23.703 1 96.12 329 SER B C 1
ATOM 5129 O O . SER B 1 329 ? 0.599 -10.891 -23.078 1 96.12 329 SER B O 1
ATOM 5131 N N . GLN B 1 330 ? 1.342 -8.922 -23.953 1 95.25 330 GLN B N 1
ATOM 5132 C CA . GLN B 1 330 ? 2.691 -9.086 -23.438 1 95.25 330 GLN B CA 1
ATOM 5133 C C . GLN B 1 330 ? 2.678 -9.18 -21.906 1 95.25 330 GLN B C 1
ATOM 5135 O O . GLN B 1 330 ? 3.404 -9.984 -21.328 1 95.25 330 GLN B O 1
ATOM 5140 N N . ILE B 1 331 ? 1.854 -8.406 -21.297 1 96.06 331 ILE B N 1
ATOM 5141 C CA . ILE B 1 331 ? 1.769 -8.398 -19.844 1 96.06 331 ILE B CA 1
ATOM 5142 C C . ILE B 1 331 ? 1.184 -9.719 -19.344 1 96.06 331 ILE B C 1
ATOM 5144 O O . ILE B 1 331 ? 1.686 -10.312 -18.391 1 96.06 331 ILE B O 1
ATOM 5148 N N . ALA B 1 332 ? 0.138 -10.18 -20 1 97.5 332 ALA B N 1
ATOM 5149 C CA . ALA B 1 332 ? -0.474 -11.453 -19.625 1 97.5 332 ALA B CA 1
ATOM 5150 C C . ALA B 1 332 ? 0.523 -12.602 -19.75 1 97.5 332 ALA B C 1
ATOM 5152 O O . ALA B 1 332 ? 0.496 -13.539 -18.953 1 97.5 332 ALA B O 1
ATOM 5153 N N . MET B 1 333 ? 1.37 -12.461 -20.688 1 97.25 333 MET B N 1
ATOM 5154 C CA . MET B 1 333 ? 2.377 -13.5 -20.891 1 97.25 333 MET B CA 1
ATOM 5155 C C . MET B 1 333 ? 3.361 -13.539 -19.734 1 97.25 333 MET B C 1
ATOM 5157 O O . MET B 1 333 ? 3.844 -14.609 -19.359 1 97.25 333 MET B O 1
ATOM 5161 N N . VAL B 1 334 ? 3.67 -12.414 -19.203 1 97.62 334 VAL B N 1
ATOM 5162 C CA . VAL B 1 334 ? 4.551 -12.359 -18.031 1 97.62 334 VAL B CA 1
ATOM 5163 C C . VAL B 1 334 ? 3.893 -13.078 -16.859 1 97.62 334 VAL B C 1
ATOM 5165 O O . VAL B 1 334 ? 4.543 -13.844 -16.141 1 97.62 334 VAL B O 1
ATOM 5168 N N . TYR B 1 335 ? 2.6 -12.883 -16.641 1 98.44 335 TYR B N 1
ATOM 5169 C CA . TYR B 1 335 ? 1.878 -13.578 -15.594 1 98.44 335 TYR B CA 1
ATOM 5170 C C . TYR B 1 335 ? 1.827 -15.078 -15.859 1 98.44 335 TYR B C 1
ATOM 5172 O O . TYR B 1 335 ? 1.875 -15.883 -14.93 1 98.44 335 TYR B O 1
ATOM 5180 N N . GLN B 1 336 ? 1.719 -15.406 -17.172 1 98.19 336 GLN B N 1
ATOM 5181 C CA . GLN B 1 336 ? 1.693 -16.812 -17.547 1 98.19 336 GLN B CA 1
ATOM 5182 C C . GLN B 1 336 ? 3.014 -17.5 -17.203 1 98.19 336 GLN B C 1
ATOM 5184 O O . GLN B 1 336 ? 3.02 -18.609 -16.672 1 98.19 336 GLN B O 1
ATOM 5189 N N . GLU B 1 337 ? 4.059 -16.828 -17.516 1 98 337 GLU B N 1
ATOM 5190 C CA . GLU B 1 337 ? 5.379 -17.344 -17.156 1 98 337 GLU B CA 1
ATOM 5191 C C . GLU B 1 337 ? 5.531 -17.453 -15.641 1 98 337 GLU B C 1
ATOM 5193 O O . GLU B 1 337 ? 6.074 -18.453 -15.141 1 98 337 GLU B O 1
ATOM 5198 N N . LEU B 1 338 ? 5.055 -16.469 -14.938 1 98.31 338 LEU B N 1
ATOM 5199 C CA . LEU B 1 338 ? 5.066 -16.5 -13.484 1 98.31 338 LEU B CA 1
ATOM 5200 C C . LEU B 1 338 ? 4.352 -17.734 -12.945 1 98.31 338 LEU B C 1
ATOM 5202 O O . LEU B 1 338 ? 4.855 -18.406 -12.039 1 98.31 338 LEU B O 1
ATOM 5206 N N . ALA B 1 339 ? 3.209 -18.031 -13.492 1 98.69 339 ALA B N 1
ATOM 5207 C CA . ALA B 1 339 ? 2.406 -19.172 -13.055 1 98.69 339 ALA B CA 1
ATOM 5208 C C . ALA B 1 339 ? 3.178 -20.484 -13.211 1 98.69 339 ALA B C 1
ATOM 5210 O O . ALA B 1 339 ? 3.191 -21.312 -12.305 1 98.69 339 ALA B O 1
ATOM 5211 N N . ARG B 1 340 ? 3.842 -20.656 -14.344 1 97.94 340 ARG B N 1
ATOM 5212 C CA . ARG B 1 340 ? 4.609 -21.875 -14.578 1 97.94 340 ARG B CA 1
ATOM 5213 C C . ARG B 1 340 ? 5.789 -21.969 -13.609 1 97.94 340 ARG B C 1
ATOM 5215 O O . ARG B 1 340 ? 6.07 -23.047 -13.078 1 97.94 340 ARG B O 1
ATOM 5222 N N . HIS B 1 341 ? 6.434 -20.844 -13.383 1 97.88 341 HIS B N 1
ATOM 5223 C CA . HIS B 1 341 ? 7.547 -20.844 -12.438 1 97.88 341 HIS B CA 1
ATOM 5224 C C . HIS B 1 341 ? 7.078 -21.203 -11.031 1 97.88 341 HIS B C 1
ATOM 5226 O O . HIS B 1 341 ? 7.719 -22.016 -10.352 1 97.88 341 HIS B O 1
ATOM 5232 N N . VAL B 1 342 ? 5.996 -20.641 -10.625 1 98 342 VAL B N 1
ATOM 5233 C CA . VAL B 1 342 ? 5.465 -20.906 -9.289 1 98 342 VAL B CA 1
ATOM 5234 C C . VAL B 1 342 ? 5.121 -22.391 -9.148 1 98 342 VAL B C 1
ATOM 5236 O O . VAL B 1 342 ? 5.523 -23.031 -8.18 1 98 342 VAL B O 1
ATOM 5239 N N . GLY B 1 343 ? 4.418 -22.953 -10.102 1 97.31 343 GLY B N 1
ATOM 5240 C CA . GLY B 1 343 ? 4.086 -24.375 -10.078 1 97.31 343 GLY B CA 1
ATOM 5241 C C . GLY B 1 343 ? 5.305 -25.266 -10.047 1 97.31 343 GLY B C 1
ATOM 5242 O O . GLY B 1 343 ? 5.367 -26.219 -9.258 1 97.31 343 GLY B O 1
ATOM 5243 N N . ALA B 1 344 ? 6.27 -24.969 -10.852 1 96.5 344 ALA B N 1
ATOM 5244 C CA . ALA B 1 344 ? 7.473 -25.781 -10.969 1 96.5 344 ALA B CA 1
ATOM 5245 C C . ALA B 1 344 ? 8.305 -25.719 -9.695 1 96.5 344 ALA B C 1
ATOM 5247 O O . ALA B 1 344 ? 8.898 -26.719 -9.273 1 96.5 344 ALA B O 1
ATOM 5248 N N . ARG B 1 345 ? 8.305 -24.562 -9.094 1 95.19 345 ARG B N 1
ATOM 5249 C CA . ARG B 1 345 ? 9.109 -24.391 -7.883 1 95.19 345 ARG B CA 1
ATOM 5250 C C . ARG B 1 345 ? 8.531 -25.203 -6.723 1 95.19 345 ARG B C 1
ATOM 5252 O O . ARG B 1 345 ? 9.273 -25.703 -5.879 1 95.19 345 ARG B O 1
ATOM 5259 N N . ILE B 1 346 ? 7.262 -25.266 -6.699 1 94.69 346 ILE B N 1
ATOM 5260 C CA . ILE B 1 346 ? 6.633 -26.078 -5.672 1 94.69 346 ILE B CA 1
ATOM 5261 C C . ILE B 1 346 ? 7.09 -27.531 -5.816 1 94.69 346 ILE B C 1
ATOM 5263 O O . ILE B 1 346 ? 7.422 -28.188 -4.828 1 94.69 346 ILE B O 1
ATOM 5267 N N . VAL B 1 347 ? 7.188 -28.031 -7.059 1 93.38 347 VAL B N 1
ATOM 5268 C CA . VAL B 1 347 ? 7.625 -29.391 -7.34 1 93.38 347 VAL B CA 1
ATOM 5269 C C . VAL B 1 347 ? 9.086 -29.562 -6.914 1 93.38 347 VAL B C 1
ATOM 5271 O O . VAL B 1 347 ? 9.438 -30.562 -6.285 1 93.38 347 VAL B O 1
ATOM 5274 N N . LEU B 1 348 ? 9.875 -28.547 -7.207 1 90.5 348 LEU B N 1
ATOM 5275 C CA . LEU B 1 348 ? 11.305 -28.609 -6.91 1 90.5 348 LEU B CA 1
ATOM 5276 C C . LEU B 1 348 ? 11.547 -28.609 -5.406 1 90.5 348 LEU B C 1
ATOM 5278 O O . LEU B 1 348 ? 12.461 -29.266 -4.918 1 90.5 348 LEU B O 1
ATOM 5282 N N . GLN B 1 349 ? 10.781 -27.859 -4.684 1 86.88 349 GLN B N 1
ATOM 5283 C CA . GLN B 1 349 ? 10.945 -27.766 -3.236 1 86.88 349 GLN B CA 1
ATOM 5284 C C . GLN B 1 349 ? 10.555 -29.078 -2.562 1 86.88 349 GLN B C 1
ATOM 5286 O O . GLN B 1 349 ? 11.133 -29.453 -1.54 1 86.88 349 GLN B O 1
ATOM 5291 N N . GLU B 1 350 ? 9.578 -29.734 -2.996 1 80.88 350 GLU B N 1
ATOM 5292 C CA . GLU B 1 350 ? 9.148 -31.016 -2.443 1 80.88 350 GLU B CA 1
ATOM 5293 C C . GLU B 1 350 ? 10.203 -32.094 -2.66 1 80.88 350 GLU B C 1
ATOM 5295 O O . GLU B 1 350 ? 10.352 -33 -1.841 1 80.88 350 GLU B O 1
ATOM 5300 N N . ALA B 1 351 ? 10.93 -31.969 -3.662 1 71.94 351 ALA B N 1
ATOM 5301 C CA . ALA B 1 351 ? 11.984 -32.938 -3.957 1 71.94 351 ALA B CA 1
ATOM 5302 C C . ALA B 1 351 ? 13.172 -32.75 -3.016 1 71.94 351 ALA B C 1
ATOM 5304 O O . ALA B 1 351 ? 13.867 -33.719 -2.686 1 71.94 351 ALA B O 1
ATOM 5305 N N . ASP B 1 352 ? 13.289 -31.484 -2.533 1 67.5 352 ASP B N 1
ATOM 5306 C CA . ASP B 1 352 ? 14.43 -31.172 -1.682 1 67.5 352 ASP B CA 1
ATOM 5307 C C . ASP B 1 352 ? 14.086 -31.375 -0.207 1 67.5 352 ASP B C 1
ATOM 5309 O O . ASP B 1 352 ? 14.969 -31.312 0.654 1 67.5 352 ASP B O 1
ATOM 5313 N N . ALA B 1 353 ? 12.82 -31.438 0.087 1 63.94 353 ALA B N 1
ATOM 5314 C CA . ALA B 1 353 ? 12.438 -31.578 1.492 1 63.94 353 ALA B CA 1
ATOM 5315 C C . ALA B 1 353 ? 12.859 -32.938 2.051 1 63.94 353 ALA B C 1
ATOM 5317 O O . ALA B 1 353 ? 12.602 -33.969 1.432 1 63.94 353 ALA B O 1
ATOM 5318 N N . PRO B 1 354 ? 13.836 -32.75 3.182 1 47.31 354 PRO B N 1
ATOM 5319 C CA . PRO B 1 354 ? 14.234 -34.031 3.781 1 47.31 354 PRO B CA 1
ATOM 5320 C C . PRO B 1 354 ? 13.031 -34.875 4.242 1 47.31 354 PRO B C 1
ATOM 5322 O O . PRO B 1 354 ? 12.008 -34.312 4.641 1 47.31 354 PRO B O 1
ATOM 5325 N N . VAL B 1 355 ? 12.797 -35.969 3.771 1 40.94 355 VAL B N 1
ATOM 5326 C CA . VAL B 1 355 ? 11.82 -36.938 4.289 1 40.94 355 VAL B CA 1
ATOM 5327 C C . VAL B 1 355 ? 11.812 -36.875 5.816 1 40.94 355 VAL B C 1
ATOM 5329 O O . VAL B 1 355 ? 12.812 -37.219 6.453 1 40.94 355 VAL B O 1
ATOM 5332 N N . MET B 1 356 ? 11.109 -35.844 6.418 1 40.53 356 MET B N 1
ATOM 5333 C CA . MET B 1 356 ? 10.969 -35.938 7.871 1 40.53 356 MET B CA 1
ATOM 5334 C C . MET B 1 356 ? 10.445 -37.312 8.281 1 40.53 356 MET B C 1
ATOM 5336 O O . MET B 1 356 ? 9.516 -37.844 7.672 1 40.53 356 MET B O 1
ATOM 5340 N N . PRO B 1 357 ? 11.164 -37.969 9.219 1 30.81 357 PRO B N 1
ATOM 5341 C CA . PRO B 1 357 ? 10.68 -39.219 9.766 1 30.81 357 PRO B CA 1
ATOM 5342 C C . PRO B 1 357 ? 9.281 -39.125 10.367 1 30.81 357 PRO B C 1
ATOM 5344 O O . PRO B 1 357 ? 8.891 -38.031 10.836 1 30.81 357 PRO B O 1
ATOM 5347 N N . SER B 1 358 ? 8.359 -39.75 9.805 1 33.91 358 SER B N 1
ATOM 5348 C CA . SER B 1 358 ? 7.039 -39.844 10.414 1 33.91 358 SER B CA 1
ATOM 5349 C C . SER B 1 358 ? 7.141 -40.031 11.93 1 33.91 358 SER B C 1
ATOM 5351 O O . SER B 1 358 ? 7.859 -40.906 12.414 1 33.91 358 SER B O 1
ATOM 5353 N N . ILE B 1 359 ? 7.051 -38.969 12.609 1 37.28 359 ILE B N 1
ATOM 5354 C CA . ILE B 1 359 ? 6.969 -39.156 14.055 1 37.28 359 ILE B CA 1
ATOM 5355 C C . ILE B 1 359 ? 5.742 -40 14.391 1 37.28 359 ILE B C 1
ATOM 5357 O O . ILE B 1 359 ? 4.605 -39.594 14.148 1 37.28 359 ILE B O 1
ATOM 5361 N N . THR B 1 360 ? 5.832 -41.25 14.141 1 28.86 360 THR B N 1
ATOM 5362 C CA . THR B 1 360 ? 4.812 -42.156 14.688 1 28.86 360 THR B CA 1
ATOM 5363 C C . THR B 1 360 ? 4.773 -42.062 16.203 1 28.86 360 THR B C 1
ATOM 5365 O O . THR B 1 360 ? 5.75 -42.375 16.875 1 28.86 360 THR B O 1
ATOM 5368 N N . MET B 1 361 ? 4.105 -41 16.609 1 35.84 361 MET B N 1
ATOM 5369 C CA . MET B 1 361 ? 3.842 -41.094 18.031 1 35.84 361 MET B CA 1
ATOM 5370 C C . MET B 1 361 ? 3.189 -42.406 18.406 1 35.84 361 MET B C 1
ATOM 5372 O O . MET B 1 361 ? 2.1 -42.719 17.938 1 35.84 361 MET B O 1
ATOM 5376 N N . THR B 1 362 ? 4.016 -43.375 18.578 1 28.03 362 THR B N 1
ATOM 5377 C CA . THR B 1 362 ? 3.51 -44.562 19.203 1 28.03 362 THR B CA 1
ATOM 5378 C C . THR B 1 362 ? 2.906 -44.25 20.578 1 28.03 362 THR B C 1
ATOM 5380 O O . THR B 1 362 ? 3.492 -43.5 21.359 1 28.03 362 THR B O 1
ATOM 5383 N N . ASP B 1 363 ? 1.537 -44.156 20.578 1 32.69 363 ASP B N 1
ATOM 5384 C CA . ASP B 1 363 ? 0.745 -44.219 21.812 1 32.69 363 ASP B CA 1
ATOM 5385 C C . ASP B 1 363 ? 1.384 -45.125 22.844 1 32.69 363 ASP B C 1
ATOM 5387 O O . ASP B 1 363 ? 0.718 -45.594 23.781 1 32.69 363 ASP B O 1
ATOM 5391 N N . ASP B 1 364 ? 2.674 -44.906 23.266 1 25.09 364 ASP B N 1
ATOM 5392 C CA . ASP B 1 364 ? 2.781 -45.625 24.531 1 25.09 364 ASP B CA 1
ATOM 5393 C C . ASP B 1 364 ? 2.092 -44.844 25.656 1 25.09 364 ASP B C 1
ATOM 5395 O O . ASP B 1 364 ? 2.111 -43.625 25.688 1 25.09 364 ASP B O 1
#

Nearest PDB structures (foldseek):
  8zkc-assembly1_A-2  TM=9.106E-01  e=1.546E-41  Escherichia coli
  2ph1-assembly1_A  TM=8.889E-01  e=2.218E-21  Archaeoglobus fulgidus DSM 4304
  5aun-assembly1_B  TM=8.993E-01  e=2.560E-20  Thermococcus kodakarensis KOD1
  6oby-assembly1_A  TM=9.000E-01  e=3.136E-19  Archaeoglobus fulgidus
  6g2g-assembly1_A  TM=8.624E-01  e=1.281E-19  Thermochaetoides thermophila DSM 1495

Sequence (728 aa):
MSTVNRAAVEAVLRQYTDPYLNQDPVSAGCVQAIDIDGGQVEVRLQLGYAAGLFKNGWAQVLQTAVENIAGVDRARVQIDCVVQAHKAQAQIPGLANVKNVVAVASGKGGVGKSTTAANLALALAREGARVGILDADIYGPSQGVMFGIAEGTRPKVKDQKWFVPIQAHGVEVMSMAFLTDDNTPMVWRGPMVSGALLQLVTQTAWDDLDYLVIDMPPGTGDIQLTLAQKVPVAGAVIVTTPQDLALLDARKGVEMFRKVHIPVLGVVENMAVHICSNCGHAEHLFGEGGGEKLASQYGVELLASLPLSMLIREQADGGKPTAAAEPESQIAMVYQELARHVGARIVLQEADAPVMPSITMTDDMSTVNRAAVEAVLRQYTDPYLNQDPVSAGCVQAIDIDGGQVEVRLQLGYAAGLFKNGWAQVLQTAVENIAGVDRARVQIDCVVQAHKAQAQIPGLANVKNVVAVASGKGGVGKSTTAANLALALAREGARVGILDADIYGPSQGVMFGIAEGTRPKVKDQKWFVPIQAHGVEVMSMAFLTDDNTPMVWRGPMVSGALLQLVTQTAWDDLDYLVIDMPPGTGDIQLTLAQKVPVAGAVIVTTPQDLALLDARKGVEMFRKVHIPVLGVVENMAVHICSNCGHAEHLFGEGGGEKLASQYGVELLASLPLSMLIREQADGGKPTAAAEPESQIAMVYQELARHVGARIVLQEADAPVMPSITMTDD

Solvent-accessible surface area (backbone atoms only — not comparable to full-atom values): 37051 Å² total; per-residue (Å²): 124,67,75,65,48,70,67,60,53,50,55,55,43,53,73,42,65,41,86,55,68,73,34,19,48,63,85,66,64,20,64,73,46,77,46,75,60,81,33,36,37,40,37,36,35,43,40,51,25,47,40,54,80,48,35,63,61,53,22,52,55,52,22,53,56,51,35,67,38,74,53,37,76,43,50,46,45,47,59,46,66,51,65,60,61,42,81,68,28,83,75,41,84,34,35,66,42,34,25,27,31,36,38,31,31,20,7,42,34,63,39,46,43,63,59,48,39,53,24,34,39,43,24,34,30,69,19,69,38,42,28,27,36,37,37,57,19,74,59,55,63,53,54,51,46,29,50,54,47,61,88,76,49,62,64,52,70,46,91,87,64,26,34,37,57,44,82,41,94,84,28,34,40,43,45,52,63,36,76,46,65,85,85,52,81,64,84,47,41,59,69,57,48,43,50,51,51,50,43,56,56,40,36,32,59,64,80,62,21,45,35,36,35,33,25,47,39,60,24,56,38,47,57,51,50,47,47,60,69,74,40,61,51,54,26,28,38,38,30,24,26,21,26,65,70,36,42,57,21,28,49,50,37,54,50,49,35,52,74,67,71,29,50,65,67,23,27,35,19,27,40,42,33,32,59,41,90,85,78,58,52,76,42,52,66,35,33,72,65,32,37,53,52,51,15,57,75,70,73,36,42,64,59,41,77,38,60,47,49,51,64,53,50,52,24,26,69,68,16,37,32,39,35,71,65,38,55,85,36,75,68,20,44,50,35,37,52,32,27,34,42,52,34,25,42,48,52,55,50,60,70,65,48,73,80,72,74,76,78,70,74,68,87,118,126,67,77,66,48,70,69,60,51,51,56,55,44,53,74,42,65,40,86,57,67,72,34,18,47,62,84,65,63,21,64,73,44,78,46,73,59,80,31,36,37,39,37,36,35,42,40,51,24,47,40,55,80,49,35,62,60,53,22,50,57,52,21,55,58,53,35,68,38,74,53,38,77,42,50,46,45,47,59,44,69,50,64,59,61,43,80,68,26,81,74,40,84,34,34,65,42,34,26,26,31,35,37,30,33,19,7,42,36,61,37,47,43,62,61,49,38,52,24,34,40,42,22,32,30,70,18,69,37,42,30,27,37,37,37,58,21,76,59,55,61,52,54,52,46,27,50,54,46,60,87,77,49,61,63,52,70,47,92,86,65,25,32,37,57,42,80,42,94,80,28,36,38,43,46,53,64,36,76,46,67,85,85,50,79,65,83,49,41,58,69,58,47,45,52,52,50,52,44,56,57,40,37,31,58,66,78,60,21,46,34,35,35,32,27,49,37,61,25,58,39,46,57,51,51,47,48,60,69,73,39,61,49,53,26,29,39,39,29,22,26,21,26,65,68,40,42,58,21,29,50,51,36,56,50,49,35,52,74,66,71,29,51,64,65,22,28,34,19,27,40,41,34,33,60,40,90,88,80,59,51,75,42,52,66,35,32,72,67,32,37,52,51,53,15,57,76,69,73,36,42,63,59,42,76,38,58,46,50,49,63,53,48,52,24,25,70,66,17,36,30,42,34,72,66,38,54,84,36,74,68,20,43,49,33,40,52,32,26,32,41,54,33,25,42,48,52,54,51,60,72,65,48,74,82,70,75,77,77,69,74,69,85,118